Protein AF-A0A9P8LGT1-F1 (afdb_monomer)

Solvent-accessible surface area (backbone atoms only — not comparable to full-atom values): 24702 Å² total; per-residue (Å²): 131,83,48,70,55,60,73,65,44,45,75,78,53,31,42,55,43,92,87,78,64,46,78,75,44,75,46,89,62,85,69,70,44,69,29,65,72,84,70,35,41,92,86,79,57,48,74,50,55,83,44,72,93,45,20,62,62,49,54,48,50,51,46,39,54,46,41,50,54,49,53,52,52,52,39,48,51,49,39,51,48,50,53,52,48,44,51,47,47,55,50,50,62,61,54,49,55,64,61,74,75,46,71,66,92,42,74,71,56,46,55,52,51,50,53,59,69,44,43,64,58,52,52,49,54,50,51,46,52,53,49,35,57,60,42,29,67,60,63,34,56,68,29,42,51,49,53,54,48,55,56,51,42,77,73,36,94,85,54,64,87,76,79,66,81,76,70,67,66,74,55,69,59,66,56,34,54,48,38,50,50,53,50,51,53,54,47,50,51,50,48,54,47,50,49,53,51,47,68,36,85,68,50,53,69,67,62,29,52,54,48,34,53,51,43,31,55,52,26,53,58,49,33,54,50,20,56,52,43,30,55,52,18,58,75,68,53,24,63,65,52,25,40,53,23,48,42,50,28,40,46,28,51,46,52,25,49,55,34,47,52,74,71,51,84,81,53,81,87,56,49,66,67,50,48,55,53,47,52,52,49,38,50,52,38,49,57,51,49,51,53,37,49,56,50,30,66,79,34,48,89,78,35,45,81,48,50,63,57,47,52,52,36,50,42,43,57,72,68,48,91,75,90,75,86,77,74,52,62,65,62,45,48,52,35,46,49,56,41,45,51,76,56,75,54,42,50,33,28,27,28,65,76,62,48,83,43,46,52,78,64,92,69,77,77,93,81,70,90,82,71,84,89,68,90,84,80,88,88,85,83,91,79,91,77,90,76,86,72,86,75,81,84,47,29,66,51,69,48,61,36,87,72,55,63,42,56,24,44,7,50,90,53,42,56,30,87,63,31,45,75,18,52,25,55,26,74,75,42,41,72,128

Foldseek 3Di:
DQDVCNLLVLVLFFDADPVPRHGPGGDPDLQQFPDDPQRADPPPRHHPLVPPSNVVVNVSNVLSVQLLVLLLVLLVVLLVLLVLLLVLLVLLQVLLVVLQPDLPPDPVVVVVSVCVSCVSLVVSLVSLVVSLVCLPQCNRSLNVVVVVVVVVCVVDVPDDPPPDDRDSLQRPCLSNLSSLLSNLSSVLSVLVSLLVSLPRPSDDPVVSLVSLVVLLVVLVVLLVSLVVSLVVCVVLLFLQSNLSSLLSNLSSLLSNLVSVVVVPVPDDVVPPVSVVVLVVSLVVSVVSLVVSVVVCVVPVPQSVLCPVSSVQSNCSSVPNPDGDDDNSVVVSVLSVVVSCQSADAAWWKAFLSGDIGTDPDDDDDPPPPPPPPDDDDDDDDDDDDDDDDDDPNAFCDWDADSRNGGIAGDHPRDTDPSMDTSNSVNVVRNDD

Mean predicted aligned error: 13.08 Å

pLDDT: mean 73.48, std 19.88, range [19.38, 98.31]

Sequence (432 aa):
MSSLDGVMELSEHYITDSKTGEILRPKKTSRILSGNALKGCPYCRMPVGEIERYNRIIKRALLDEATRRFVMHANAQCAELVVEIGKGETELERGTSVFTSHEPDEVRDFDTALKTYQLEVHKLLKRIRKFTKFVEKTEQPFGKVNQLFVSAVAKRQDIATDAFELDESVIQTGFQLRAQSFRLRVNWALLWNLDTIACTRSIGSCIRGELRTKISKSARGLMDDCASLITASQTAKLPQHEVEARIYHAQFSMLSLSNTRELGNSTEQHEEVNTAAEIELRKRENESLETCEVLCENYPGSLGYLRNDIEKAKKLVNGGTTYTFVTTDEKREVYRAMASQFSGTGHWYYCRNGHPVRKPPHRYPITLWRSTLNSASANDVVKSTQFTVGECGMPMQEARCPQCEAPVGGLDHDPAPGVHRAEGWDAQFGRD

Structure (mmCIF, N/CA/C/O backbone):
data_AF-A0A9P8LGT1-F1
#
_entry.id   AF-A0A9P8LGT1-F1
#
loop_
_atom_site.group_PDB
_atom_site.id
_atom_site.type_symbol
_atom_site.label_atom_id
_atom_site.label_alt_id
_atom_site.label_comp_id
_atom_site.label_asym_id
_atom_site.label_entity_id
_atom_site.label_seq_id
_atom_site.pdbx_PDB_ins_code
_atom_site.Cartn_x
_atom_site.Cartn_y
_atom_site.Cartn_z
_atom_site.occupancy
_atom_site.B_iso_or_equiv
_atom_site.auth_seq_id
_atom_site.auth_comp_id
_atom_site.auth_asym_id
_atom_site.auth_atom_id
_atom_site.pdbx_PDB_model_num
ATOM 1 N N . MET A 1 1 ? -36.503 -9.369 39.220 1.00 44.19 1 MET A N 1
ATOM 2 C CA . MET A 1 1 ? -36.673 -8.643 37.941 1.00 44.19 1 MET A CA 1
ATOM 3 C C . MET A 1 1 ? -35.364 -7.939 37.635 1.00 44.19 1 MET A C 1
ATOM 5 O O . MET A 1 1 ? -34.926 -7.163 38.473 1.00 44.19 1 MET A O 1
ATOM 9 N N . SER A 1 2 ? -34.695 -8.242 36.518 1.00 59.84 2 SER A N 1
ATOM 10 C CA . SER A 1 2 ? -33.486 -7.504 36.128 1.00 59.84 2 SER A CA 1
ATOM 11 C C . SER A 1 2 ? -33.882 -6.077 35.745 1.00 59.84 2 SER A C 1
ATOM 13 O O . SER A 1 2 ? -34.737 -5.895 34.878 1.00 59.84 2 SER A O 1
ATOM 15 N N . SER A 1 3 ? -33.304 -5.070 36.401 1.00 82.75 3 SER A N 1
ATOM 16 C CA . SER A 1 3 ? -33.518 -3.665 36.041 1.00 82.75 3 SER A CA 1
ATOM 17 C C . SER A 1 3 ? -33.037 -3.392 34.611 1.00 82.75 3 SER A C 1
ATOM 19 O O . SER A 1 3 ? -32.205 -4.130 34.078 1.00 82.75 3 SER A O 1
ATOM 21 N N . LEU A 1 4 ? -33.531 -2.318 33.986 1.00 80.12 4 LEU A N 1
ATOM 22 C CA . LEU A 1 4 ? -33.045 -1.897 32.667 1.00 80.12 4 LEU A CA 1
ATOM 23 C C . LEU A 1 4 ? -31.534 -1.607 32.695 1.00 80.12 4 LEU A C 1
ATOM 25 O O . LEU A 1 4 ? -30.850 -1.925 31.735 1.00 80.12 4 LEU A O 1
ATOM 29 N N . ASP A 1 5 ? -31.002 -1.120 33.819 1.00 82.94 5 ASP A N 1
ATOM 30 C CA . ASP A 1 5 ? -29.557 -0.973 34.038 1.00 82.94 5 ASP A CA 1
ATOM 31 C C . ASP A 1 5 ? -28.802 -2.303 33.948 1.00 82.94 5 ASP A C 1
ATOM 33 O O . ASP A 1 5 ? -27.734 -2.367 33.341 1.00 82.94 5 ASP A O 1
ATOM 37 N N . GLY A 1 6 ? -29.364 -3.367 34.531 1.00 79.00 6 GLY A N 1
ATOM 38 C CA . GLY A 1 6 ? -28.806 -4.714 34.443 1.00 79.00 6 GLY A CA 1
ATOM 39 C C . GLY A 1 6 ? -28.890 -5.268 33.024 1.00 79.00 6 GLY A C 1
ATOM 40 O O . GLY A 1 6 ? -27.912 -5.808 32.519 1.00 79.00 6 GLY A O 1
ATOM 41 N N . VAL A 1 7 ? -30.023 -5.060 32.342 1.00 78.75 7 VAL A N 1
ATOM 42 C CA . VAL A 1 7 ? -30.179 -5.434 30.927 1.00 78.75 7 VAL A CA 1
ATOM 43 C C . VAL A 1 7 ? -29.147 -4.703 30.079 1.00 78.75 7 VAL A C 1
ATOM 45 O O . VAL A 1 7 ? -28.480 -5.345 29.282 1.00 78.75 7 VAL A O 1
ATOM 48 N N . MET A 1 8 ? -28.950 -3.401 30.283 1.00 79.19 8 MET A N 1
ATOM 49 C CA . MET A 1 8 ? -27.989 -2.577 29.546 1.00 79.19 8 MET A CA 1
ATOM 50 C C . MET A 1 8 ? -26.533 -2.740 30.014 1.00 79.19 8 MET A C 1
ATOM 52 O O . MET A 1 8 ? -25.669 -2.066 29.460 1.00 79.19 8 MET A O 1
ATOM 56 N N . GLU A 1 9 ? -26.250 -3.622 30.984 1.00 80.31 9 GLU A N 1
ATOM 57 C CA . GLU A 1 9 ? -24.908 -3.848 31.557 1.00 80.31 9 GLU A CA 1
ATOM 58 C C . GLU A 1 9 ? -24.202 -2.536 31.940 1.00 80.31 9 GLU A C 1
ATOM 60 O O . GLU A 1 9 ? -23.025 -2.321 31.652 1.00 80.31 9 GLU A O 1
ATOM 65 N N . LEU A 1 10 ? -24.925 -1.616 32.587 1.00 81.31 10 LEU A N 1
ATOM 66 C CA . LEU A 1 10 ? -24.436 -0.257 32.849 1.00 81.31 10 LEU A CA 1
ATOM 67 C C . LEU A 1 10 ? -23.072 -0.240 33.568 1.00 81.31 10 LEU A C 1
ATOM 69 O O . LEU A 1 10 ? -22.212 0.589 33.256 1.00 81.31 10 LEU A O 1
ATOM 73 N N . SER A 1 11 ? -22.853 -1.192 34.479 1.00 78.12 11 SER A N 1
ATOM 74 C CA . SER A 1 11 ? -21.606 -1.374 35.228 1.00 78.12 11 SER A CA 1
ATOM 75 C C . SER A 1 11 ? -20.397 -1.706 34.351 1.00 78.12 11 SER A C 1
ATOM 77 O O . SER A 1 11 ? -19.272 -1.435 34.761 1.00 78.12 11 SER A O 1
ATOM 79 N N . GLU A 1 12 ? -20.576 -2.255 33.148 1.00 75.62 12 GLU A N 1
ATOM 80 C CA . GLU A 1 12 ? -19.482 -2.527 32.202 1.00 75.62 12 GLU A CA 1
ATOM 81 C C . GLU A 1 12 ? -19.035 -1.260 31.456 1.00 75.62 12 GLU A C 1
ATOM 83 O O . GLU A 1 12 ? -17.876 -1.135 31.055 1.00 75.62 12 GLU A O 1
ATOM 88 N N . HIS A 1 13 ? -19.930 -0.280 31.307 1.00 76.44 13 HIS A N 1
ATOM 89 C CA . HIS A 1 13 ? -19.699 0.925 30.503 1.00 76.44 13 HIS A CA 1
ATOM 90 C C . HIS A 1 13 ? -19.344 2.167 31.330 1.00 76.44 13 HIS A C 1
ATOM 92 O O . HIS A 1 13 ? -18.696 3.095 30.823 1.00 76.44 13 HIS A O 1
ATOM 98 N N . TYR A 1 14 ? -19.744 2.187 32.600 1.00 83.56 14 TYR A N 1
ATOM 99 C CA . TYR A 1 14 ? -19.588 3.324 33.498 1.00 83.56 14 TYR A CA 1
ATOM 100 C C . TYR A 1 14 ? -18.960 2.918 34.826 1.00 83.56 14 TYR A C 1
ATOM 102 O O . TYR A 1 14 ? -19.094 1.788 35.292 1.00 83.56 14 TYR A O 1
ATOM 110 N N . ILE A 1 15 ? -18.245 3.861 35.432 1.00 84.06 15 ILE A N 1
ATOM 111 C CA . ILE A 1 15 ? -17.857 3.785 36.837 1.00 84.06 15 ILE A CA 1
ATOM 112 C C . ILE A 1 15 ? -18.996 4.422 37.623 1.00 84.06 15 ILE A C 1
ATOM 114 O O . ILE A 1 15 ? -19.292 5.603 37.428 1.00 84.06 15 ILE A O 1
ATOM 118 N N . THR A 1 16 ? -19.635 3.630 38.476 1.00 83.00 16 THR A N 1
ATOM 119 C CA . THR A 1 16 ? -20.731 4.064 39.343 1.00 83.00 16 THR A CA 1
ATOM 120 C C . THR A 1 16 ? -20.258 4.168 40.788 1.00 83.00 16 THR A C 1
ATOM 122 O O . THR A 1 16 ? -19.430 3.366 41.225 1.00 83.00 16 THR A O 1
ATOM 125 N N . ASP A 1 17 ? -20.788 5.131 41.533 1.00 82.06 17 ASP A N 1
ATOM 126 C CA . ASP A 1 17 ? -20.603 5.219 42.981 1.00 82.06 17 ASP A CA 1
ATOM 127 C C . ASP A 1 17 ? -21.266 4.009 43.666 1.00 82.06 17 ASP A C 1
ATOM 129 O O . ASP A 1 17 ? -22.407 3.653 43.365 1.00 82.06 17 ASP A O 1
ATOM 133 N N . SER A 1 18 ? -20.546 3.346 44.572 1.00 76.31 18 SER A N 1
ATOM 134 C CA . SER A 1 18 ? -21.007 2.118 45.230 1.00 76.31 18 SER A CA 1
ATOM 135 C C . SER A 1 18 ? -22.093 2.340 46.288 1.00 76.31 18 SER A C 1
ATOM 137 O O . SER A 1 18 ? -22.765 1.382 46.666 1.00 76.31 18 SER A O 1
ATOM 139 N N . LYS A 1 19 ? -22.269 3.574 46.769 1.00 75.12 19 LYS A N 1
ATOM 140 C CA . LYS A 1 19 ? -23.250 3.958 47.791 1.00 75.12 19 LYS A CA 1
ATOM 141 C C . LYS A 1 19 ? -24.471 4.650 47.193 1.00 75.12 19 LYS A C 1
ATOM 143 O O . LYS A 1 19 ? -25.576 4.404 47.668 1.00 75.12 19 LYS A O 1
ATOM 148 N N . THR A 1 20 ? -24.290 5.501 46.181 1.00 78.25 20 THR A N 1
ATOM 149 C CA . THR A 1 20 ? -25.395 6.268 45.567 1.00 78.25 20 THR A CA 1
ATOM 150 C C . THR A 1 20 ? -25.898 5.665 44.256 1.00 78.25 20 THR A C 1
ATOM 152 O O . THR A 1 20 ? -27.025 5.940 43.850 1.00 78.25 20 THR A O 1
ATOM 155 N N . GLY A 1 21 ? -25.094 4.829 43.589 1.00 72.25 21 GLY A N 1
ATOM 156 C CA . GLY A 1 21 ? -25.413 4.290 42.264 1.00 72.25 21 GLY A CA 1
ATOM 157 C C . GLY A 1 21 ? -25.315 5.321 41.134 1.00 72.25 21 GLY A C 1
ATOM 158 O O . GLY A 1 21 ? -25.687 5.014 39.999 1.00 72.25 21 GLY A O 1
ATOM 159 N N . GLU A 1 22 ? -24.824 6.532 41.415 1.00 81.38 22 GLU A N 1
ATOM 160 C CA . GLU A 1 22 ? -24.656 7.582 40.411 1.00 81.38 22 GLU A CA 1
ATOM 161 C C . GLU A 1 22 ? -23.491 7.288 39.464 1.00 81.38 22 GLU A C 1
ATOM 163 O O . GLU A 1 22 ? -22.467 6.717 39.844 1.00 81.38 22 GLU A O 1
ATOM 168 N N . ILE A 1 23 ? -23.643 7.698 38.204 1.00 82.44 23 ILE A N 1
ATOM 169 C CA . ILE A 1 23 ? -22.601 7.570 37.187 1.00 82.44 23 ILE A CA 1
ATOM 170 C C . ILE A 1 23 ? -21.563 8.669 37.419 1.00 82.44 23 ILE A C 1
ATOM 172 O O . ILE A 1 23 ? -21.838 9.841 37.184 1.00 82.44 23 ILE A O 1
ATOM 176 N N . LEU A 1 24 ? -20.351 8.281 37.818 1.00 82.75 24 LEU A N 1
ATOM 177 C CA . LEU A 1 24 ? -19.246 9.217 38.035 1.00 82.75 24 LEU A CA 1
ATOM 178 C C . LEU A 1 24 ? -18.583 9.597 36.713 1.00 82.75 24 LEU A C 1
ATOM 180 O O . LEU A 1 24 ? -18.348 10.765 36.422 1.00 82.75 24 LEU A O 1
ATOM 184 N N . ARG A 1 25 ? -18.249 8.587 35.904 1.00 79.56 25 ARG A N 1
ATOM 185 C CA . ARG A 1 25 ? -17.628 8.786 34.593 1.00 79.56 25 ARG A CA 1
ATOM 186 C C . ARG A 1 25 ? -17.740 7.550 33.706 1.00 79.56 25 ARG A C 1
ATOM 188 O O . ARG A 1 25 ? -17.836 6.426 34.207 1.00 79.56 25 ARG A O 1
ATOM 195 N N . PRO A 1 26 ? -17.653 7.729 32.381 1.00 77.06 26 PRO A N 1
ATOM 196 C CA . PRO A 1 26 ? -17.306 6.661 31.458 1.00 77.06 26 PRO A CA 1
ATOM 197 C C . PRO A 1 26 ? -16.118 5.812 31.920 1.00 77.06 26 PRO A C 1
ATOM 199 O O . PRO A 1 26 ? -15.080 6.353 32.307 1.00 77.06 26 PRO A O 1
ATOM 202 N N . LYS A 1 27 ? -16.213 4.485 31.790 1.00 75.38 27 LYS A N 1
ATOM 203 C CA . LYS A 1 27 ? -15.003 3.654 31.779 1.00 75.38 27 LYS A CA 1
ATOM 204 C C . LYS A 1 27 ? -14.203 3.970 30.507 1.00 75.38 27 LYS A C 1
ATOM 206 O O . LYS A 1 27 ? -14.784 4.128 29.428 1.00 75.38 27 LYS A O 1
ATOM 211 N N . LYS A 1 28 ? -12.871 4.056 30.631 1.00 62.75 28 LYS A N 1
ATOM 212 C CA . LYS A 1 28 ? -11.946 3.959 29.488 1.00 62.75 28 LYS A CA 1
ATOM 213 C C . LYS A 1 28 ? -11.942 2.496 29.058 1.00 62.75 28 LYS A C 1
ATOM 215 O O . LYS A 1 28 ? -11.104 1.713 29.490 1.00 62.75 28 LYS A O 1
ATOM 220 N N . THR A 1 29 ? -12.977 2.081 28.342 1.00 53.06 29 THR A N 1
ATOM 221 C CA . THR A 1 29 ? -13.114 0.684 27.951 1.00 53.06 29 THR A CA 1
ATOM 222 C C . THR A 1 29 ? -12.157 0.406 26.795 1.00 53.06 29 THR A C 1
ATOM 224 O O . THR A 1 29 ? -12.331 0.954 25.712 1.00 53.06 29 THR A O 1
ATOM 227 N N . SER A 1 30 ? -11.173 -0.473 27.012 1.00 45.22 30 SER A N 1
ATOM 228 C CA . SER A 1 30 ? -10.390 -1.103 25.934 1.00 45.22 30 SER A CA 1
ATOM 229 C C . SER A 1 30 ? -11.236 -2.070 25.094 1.00 45.22 30 SER A C 1
ATOM 231 O O . SER A 1 30 ? -10.820 -2.485 24.015 1.00 45.22 30 SER A O 1
ATOM 233 N N . ARG A 1 31 ? -12.448 -2.414 25.561 1.00 47.31 31 ARG A N 1
ATOM 234 C CA . ARG A 1 31 ? -13.464 -3.119 24.773 1.00 47.31 31 ARG A CA 1
ATOM 235 C C . ARG A 1 31 ? -14.106 -2.151 23.788 1.00 47.31 31 ARG A C 1
ATOM 237 O O . ARG A 1 31 ? -15.148 -1.545 24.033 1.00 47.31 31 ARG A O 1
ATOM 244 N N . ILE A 1 32 ? -13.443 -1.993 22.659 1.00 43.78 32 ILE A N 1
ATOM 245 C CA . ILE A 1 32 ? -14.086 -1.593 21.418 1.00 43.78 32 ILE A CA 1
ATOM 246 C C . ILE A 1 32 ? -14.891 -2.839 20.984 1.00 43.78 32 ILE A C 1
ATOM 248 O O . ILE A 1 32 ? -14.311 -3.915 20.902 1.00 43.78 32 ILE A O 1
ATOM 252 N N . LEU A 1 33 ? -16.207 -2.735 20.763 1.00 47.56 33 LEU A N 1
ATOM 253 C CA . LEU A 1 33 ? -17.057 -3.801 20.191 1.00 47.56 33 LEU A CA 1
ATOM 254 C C . LEU A 1 33 ? -17.503 -4.978 21.105 1.00 47.56 33 LEU A C 1
ATOM 256 O O . LEU A 1 33 ? -17.455 -6.141 20.698 1.00 47.56 33 LEU A O 1
ATOM 260 N N . SER A 1 34 ? -18.061 -4.698 22.292 1.00 42.44 34 SER A N 1
ATOM 261 C CA . SER A 1 34 ? -18.968 -5.647 22.982 1.00 42.44 34 SER A CA 1
ATOM 262 C C . SER A 1 34 ? -20.376 -5.531 22.390 1.00 42.44 34 SER A C 1
ATOM 264 O O . SER A 1 34 ? -21.145 -4.639 22.740 1.00 42.44 34 SER A O 1
ATOM 266 N N . GLY A 1 35 ? -20.712 -6.404 21.447 1.00 46.62 35 GLY A N 1
ATOM 267 C CA . GLY A 1 35 ? -22.034 -6.460 20.825 1.00 46.62 35 GLY A CA 1
ATOM 268 C C . GLY A 1 35 ? -22.894 -7.520 21.479 1.00 46.62 35 GLY A C 1
ATOM 269 O O . GLY A 1 35 ? -23.090 -8.633 21.002 1.00 46.62 35 GLY A O 1
ATOM 270 N N . ASN A 1 36 ? -23.560 -7.076 22.520 1.00 50.19 36 ASN A N 1
ATOM 271 C CA . ASN A 1 36 ? -24.927 -7.513 22.622 1.00 50.19 36 ASN A CA 1
ATOM 272 C C . ASN A 1 36 ? -25.696 -6.929 21.429 1.00 50.19 36 ASN A C 1
ATOM 274 O O . ASN A 1 36 ? -25.496 -5.761 21.080 1.00 50.19 36 ASN A O 1
ATOM 278 N N . ALA A 1 37 ? -26.555 -7.737 20.794 1.00 56.56 37 ALA A N 1
ATOM 279 C CA . ALA A 1 37 ? -27.555 -7.226 19.858 1.00 56.56 37 ALA A CA 1
ATOM 280 C C . ALA A 1 37 ? -28.156 -5.955 20.461 1.00 56.56 37 ALA A C 1
ATOM 282 O O . ALA A 1 37 ? -28.440 -5.975 21.661 1.00 56.56 37 ALA A O 1
ATOM 283 N N . LEU A 1 38 ? -28.264 -4.877 19.666 1.00 66.44 38 LEU A N 1
ATOM 284 C CA . LEU A 1 38 ? -28.693 -3.555 20.136 1.00 66.44 38 LEU A CA 1
ATOM 285 C C . LEU A 1 38 ? -29.776 -3.714 21.194 1.00 66.44 38 LEU A C 1
ATOM 287 O O . LEU A 1 38 ? -30.901 -4.118 20.892 1.00 66.44 38 LEU A O 1
ATOM 291 N N . LYS A 1 39 ? -29.383 -3.492 22.449 1.00 72.44 39 LYS A N 1
ATOM 292 C CA . LYS A 1 39 ? -30.241 -3.840 23.565 1.00 72.44 39 LYS A CA 1
ATOM 293 C C . LYS A 1 39 ? -31.410 -2.871 23.565 1.00 72.44 39 LYS A C 1
ATOM 295 O O . LYS A 1 39 ? -31.234 -1.652 23.598 1.00 72.44 39 LYS A O 1
ATOM 300 N N . GLY A 1 40 ? -32.598 -3.439 23.439 1.00 75.19 40 GLY A N 1
ATOM 301 C CA . GLY A 1 40 ? -33.853 -2.711 23.450 1.00 75.19 40 GLY A CA 1
ATOM 302 C C . GLY A 1 40 ? -34.578 -2.890 24.772 1.00 75.19 40 GLY A C 1
ATOM 303 O O . GLY A 1 40 ? -34.147 -3.619 25.666 1.00 75.19 40 GLY A O 1
ATOM 304 N N . CYS A 1 41 ? -35.731 -2.245 24.875 1.00 78.06 41 CYS A N 1
ATOM 305 C CA . CYS A 1 41 ? -36.649 -2.473 25.976 1.00 78.06 41 CYS A CA 1
ATOM 306 C C . CYS A 1 41 ? -36.982 -3.980 26.100 1.00 78.06 41 CYS A C 1
ATOM 308 O O . CYS A 1 41 ? -37.377 -4.587 25.103 1.00 78.06 41 CYS A O 1
ATOM 310 N N . PRO A 1 42 ? -36.907 -4.589 27.299 1.00 76.88 42 PRO A N 1
ATOM 311 C CA . PRO A 1 42 ? -37.225 -6.008 27.500 1.00 76.88 42 PRO A CA 1
ATOM 312 C C . PRO A 1 42 ? -38.649 -6.399 27.090 1.00 76.88 42 PRO A C 1
ATOM 314 O O . PRO A 1 42 ? -38.905 -7.557 26.773 1.00 76.88 42 PRO A O 1
ATOM 317 N N . TYR A 1 43 ? -39.569 -5.432 27.092 1.00 79.69 43 TYR A N 1
ATOM 318 C CA . TYR A 1 43 ? -40.988 -5.655 26.829 1.00 79.69 43 TYR A CA 1
ATOM 319 C C . TYR A 1 43 ? -41.358 -5.428 25.362 1.00 79.69 43 TYR A C 1
ATOM 321 O O . TYR A 1 43 ? -41.978 -6.289 24.746 1.00 79.69 43 TYR A O 1
ATOM 329 N N . CYS A 1 44 ? -40.968 -4.289 24.781 1.00 83.50 44 CYS A N 1
ATOM 330 C CA . CYS A 1 44 ? -41.358 -3.922 23.413 1.00 83.50 44 CYS A CA 1
ATOM 331 C C . CYS A 1 44 ? -40.225 -4.029 22.385 1.00 83.50 44 CYS A C 1
ATOM 333 O O . CYS A 1 44 ? -40.457 -3.798 21.204 1.00 83.50 44 CYS A O 1
ATOM 335 N N . ARG A 1 45 ? -38.997 -4.354 22.815 1.00 75.81 45 ARG A N 1
ATOM 336 C CA . ARG A 1 45 ? -37.778 -4.442 21.986 1.00 75.81 45 ARG A CA 1
ATOM 337 C C . ARG A 1 45 ? -37.383 -3.151 21.260 1.00 75.81 45 ARG A C 1
ATOM 339 O O . ARG A 1 45 ? -36.401 -3.153 20.524 1.00 75.81 45 ARG A O 1
ATOM 346 N N . MET A 1 46 ? -38.089 -2.045 21.503 1.00 79.44 46 MET A N 1
ATOM 347 C CA . MET A 1 46 ? -37.750 -0.739 20.942 1.00 79.44 46 MET A CA 1
ATOM 348 C C . MET A 1 46 ? -36.374 -0.269 21.438 1.00 79.44 46 MET A C 1
ATOM 350 O O . MET A 1 46 ? -36.042 -0.508 22.607 1.00 79.44 46 MET A O 1
ATOM 354 N N . PRO A 1 47 ? -35.578 0.413 20.593 1.00 75.31 47 PRO A N 1
ATOM 355 C CA . PRO A 1 47 ? -34.295 0.972 21.004 1.00 75.31 47 PRO A CA 1
ATOM 356 C C . PRO A 1 47 ? -34.467 1.976 22.146 1.00 75.31 47 PRO A C 1
ATOM 358 O O . PRO A 1 47 ? -35.290 2.881 22.060 1.00 75.31 47 PRO A O 1
ATOM 361 N N . VAL A 1 48 ? -33.639 1.881 23.188 1.00 81.88 48 VAL A N 1
ATOM 362 C CA . VAL A 1 48 ? -33.630 2.849 24.307 1.00 81.88 48 VAL A CA 1
ATOM 363 C C . VAL A 1 48 ? -32.656 4.013 24.065 1.00 81.88 48 VAL A C 1
ATOM 365 O O . VAL A 1 48 ? -32.114 4.601 24.996 1.00 81.88 48 VAL A O 1
ATOM 368 N N . GLY A 1 49 ? -32.411 4.335 22.789 1.00 73.75 49 GLY A N 1
ATOM 369 C CA . GLY A 1 49 ? -31.373 5.272 22.342 1.00 73.75 49 GLY A CA 1
ATOM 370 C C . GLY A 1 49 ? -31.665 6.741 22.639 1.00 73.75 49 GLY A C 1
ATOM 371 O O . GLY A 1 49 ? -30.752 7.558 22.574 1.00 73.75 49 GLY A O 1
ATOM 372 N N . GLU A 1 50 ? -32.905 7.079 22.983 1.00 79.88 50 GLU A N 1
ATOM 373 C CA . GLU A 1 50 ? -33.314 8.442 23.344 1.00 79.88 50 GLU A CA 1
ATOM 374 C C . GLU A 1 50 ? -33.080 8.754 24.826 1.00 79.88 50 GLU A C 1
ATOM 376 O O . GLU A 1 50 ? -32.998 9.916 25.212 1.00 79.88 50 GLU A O 1
ATOM 381 N N . ILE A 1 51 ? -32.889 7.728 25.659 1.00 83.56 51 ILE A N 1
ATOM 382 C CA . ILE A 1 51 ? -32.601 7.900 27.081 1.00 83.56 51 ILE A CA 1
ATOM 383 C C . ILE A 1 51 ? -31.113 8.211 27.238 1.00 83.56 51 ILE A C 1
ATOM 385 O O . ILE A 1 51 ? -30.272 7.348 26.982 1.00 83.56 51 ILE A O 1
ATOM 389 N N . GLU A 1 52 ? -30.777 9.420 27.699 1.00 81.44 52 GLU A N 1
ATOM 390 C CA . GLU A 1 52 ? -29.392 9.910 27.829 1.00 81.44 52 GLU A CA 1
ATOM 391 C C . GLU A 1 52 ? -28.460 8.911 28.528 1.00 81.44 52 GLU A C 1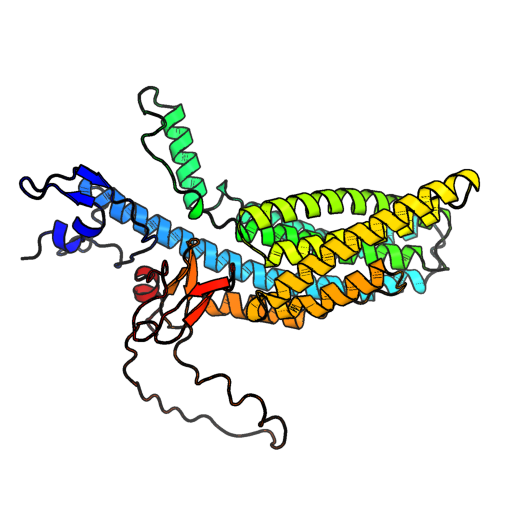
ATOM 393 O O . GLU A 1 52 ? -27.361 8.637 28.042 1.00 81.44 52 GLU A O 1
ATOM 398 N N . ARG A 1 53 ? -28.954 8.282 29.603 1.00 83.62 53 ARG A N 1
ATOM 399 C CA . ARG A 1 53 ? -28.248 7.266 30.399 1.00 83.62 53 ARG A CA 1
ATOM 400 C C . ARG A 1 53 ? -27.721 6.086 29.572 1.00 83.62 53 ARG A C 1
ATOM 402 O O . ARG A 1 53 ? -26.639 5.583 29.858 1.00 83.62 53 ARG A O 1
ATOM 409 N N . TYR A 1 54 ? -28.458 5.651 28.549 1.00 82.75 54 TYR A N 1
ATOM 410 C CA . TYR A 1 54 ? -28.109 4.491 27.714 1.00 82.75 54 TYR A CA 1
ATOM 411 C C . TYR A 1 54 ? -27.675 4.872 26.294 1.00 82.75 54 TYR A C 1
ATOM 413 O O . TYR A 1 54 ? -27.106 4.052 25.571 1.00 82.75 54 TYR A O 1
ATOM 421 N N . ASN A 1 55 ? -27.913 6.123 25.894 1.00 82.94 55 ASN A N 1
ATOM 422 C CA . ASN A 1 55 ? -27.665 6.643 24.554 1.00 82.94 55 ASN A CA 1
ATOM 423 C C . ASN A 1 55 ? -26.220 6.384 24.097 1.00 82.94 55 ASN A C 1
ATOM 425 O O . ASN A 1 55 ? -25.990 5.891 22.993 1.00 82.94 55 ASN A O 1
ATOM 429 N N . ARG A 1 56 ? -25.237 6.623 24.977 1.00 80.44 56 ARG A N 1
ATOM 430 C CA . ARG A 1 56 ? -23.816 6.372 24.685 1.00 80.44 56 ARG A CA 1
ATOM 431 C C . ARG A 1 56 ? -23.529 4.904 24.371 1.00 80.44 56 ARG A C 1
ATOM 433 O O . ARG A 1 56 ? -22.757 4.641 23.455 1.00 80.44 56 ARG A O 1
ATOM 440 N N . ILE A 1 57 ? -24.141 3.969 25.102 1.00 79.12 57 ILE A N 1
ATOM 441 C CA . ILE A 1 57 ? -23.958 2.522 24.904 1.00 79.12 57 ILE A CA 1
ATOM 442 C C . ILE A 1 57 ? -24.467 2.134 23.512 1.00 79.12 57 ILE A C 1
ATOM 444 O O . ILE A 1 57 ? -23.749 1.503 22.739 1.00 79.12 57 ILE A O 1
ATOM 448 N N . ILE A 1 58 ? -25.668 2.596 23.153 1.00 79.75 58 ILE A N 1
ATOM 449 C CA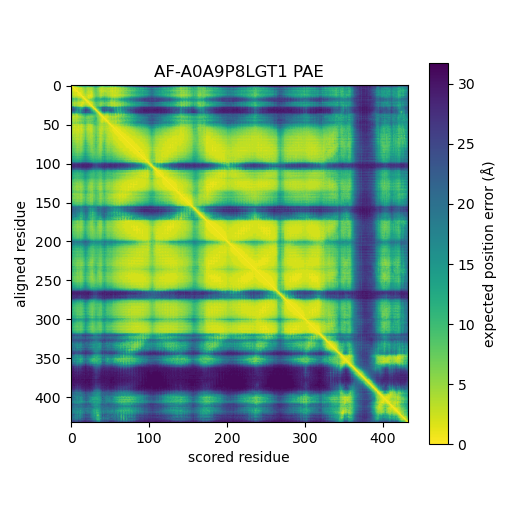 . ILE A 1 58 ? -26.284 2.305 21.852 1.00 79.75 58 ILE A CA 1
ATOM 450 C C . ILE A 1 58 ? -25.518 2.969 20.701 1.00 79.75 58 ILE A C 1
ATOM 452 O O . ILE A 1 58 ? -25.190 2.302 19.721 1.00 79.75 58 ILE A O 1
ATOM 456 N N . LYS A 1 59 ? -25.174 4.259 20.812 1.00 80.69 59 LYS A N 1
ATOM 457 C CA . LYS A 1 59 ? -24.390 4.960 19.781 1.00 80.69 59 LYS A CA 1
ATOM 458 C C . LYS A 1 59 ? -23.009 4.344 19.592 1.00 80.69 59 LYS A C 1
ATOM 460 O O . LYS A 1 59 ? -22.554 4.239 18.457 1.00 80.69 59 LYS A O 1
ATOM 465 N N . ARG A 1 60 ? -22.358 3.902 20.673 1.00 77.94 60 ARG A N 1
ATOM 466 C CA . ARG A 1 60 ? -21.089 3.177 20.580 1.00 77.94 60 ARG A CA 1
ATOM 467 C C . ARG A 1 60 ? -21.264 1.869 19.812 1.00 77.94 60 ARG A C 1
ATOM 469 O O . ARG A 1 60 ? -20.534 1.666 18.852 1.00 77.94 60 ARG A O 1
ATOM 476 N N . ALA A 1 61 ? -22.268 1.060 20.151 1.00 74.56 61 ALA A N 1
ATOM 477 C CA . ALA A 1 61 ? -22.561 -0.186 19.439 1.00 74.56 61 ALA A CA 1
ATOM 478 C C . ALA A 1 61 ? -22.844 0.031 17.935 1.00 74.56 61 ALA A C 1
ATOM 480 O O . ALA A 1 61 ? -22.412 -0.758 17.098 1.00 74.56 61 ALA A O 1
ATOM 481 N N . LEU A 1 62 ? -23.520 1.126 17.566 1.00 78.62 62 LEU A N 1
ATOM 482 C CA . LEU A 1 62 ? -23.752 1.490 16.162 1.00 78.62 62 LEU A CA 1
ATOM 483 C C . LEU A 1 62 ? -22.462 1.880 15.420 1.00 78.62 62 LEU A C 1
ATOM 485 O O . LEU A 1 62 ? -22.283 1.493 14.266 1.00 78.62 62 LEU A O 1
ATOM 489 N N . LEU A 1 63 ? -21.566 2.640 16.057 1.00 77.69 63 LEU A N 1
ATOM 490 C CA . LEU A 1 63 ? -20.267 3.011 15.472 1.00 77.69 63 LEU A CA 1
ATOM 491 C C . LEU A 1 63 ? -19.352 1.810 15.294 1.00 77.69 63 LEU A C 1
ATOM 493 O O . LEU A 1 63 ? -18.636 1.694 14.298 1.00 77.69 63 LEU A O 1
ATOM 497 N N . ASP A 1 64 ? -19.421 0.914 16.259 1.00 72.19 64 ASP A N 1
ATOM 498 C CA . ASP A 1 64 ? -18.737 -0.355 16.272 1.00 72.19 64 ASP A CA 1
ATOM 499 C C . ASP A 1 64 ? -19.206 -1.207 15.060 1.00 72.19 64 ASP A C 1
ATOM 501 O O . ASP A 1 64 ? -18.398 -1.584 14.205 1.00 72.19 64 ASP A O 1
ATOM 505 N N . GLU A 1 65 ? -20.518 -1.370 14.859 1.00 73.75 65 GLU A N 1
ATOM 506 C CA . GLU A 1 65 ? -21.088 -2.045 13.677 1.00 73.75 65 GLU A CA 1
ATOM 507 C C . GLU A 1 65 ? -20.751 -1.344 12.344 1.00 73.75 65 GLU A C 1
ATOM 509 O O . GLU A 1 65 ? -20.491 -1.993 11.326 1.00 73.75 65 GLU A O 1
ATOM 514 N N . ALA A 1 66 ? -20.722 -0.010 12.314 1.00 80.50 66 ALA A N 1
ATOM 515 C CA . ALA A 1 66 ? -20.318 0.732 11.122 1.00 80.50 66 ALA A CA 1
ATOM 516 C C . ALA A 1 66 ? -18.841 0.480 10.775 1.00 80.50 66 ALA A C 1
ATOM 518 O O . ALA A 1 66 ? -18.502 0.265 9.608 1.00 80.50 66 ALA A O 1
ATOM 519 N N . THR A 1 67 ? -17.970 0.455 11.787 1.00 76.56 67 THR A N 1
ATOM 520 C CA . THR A 1 67 ? -16.535 0.158 11.642 1.00 76.56 67 THR A CA 1
ATOM 521 C C . THR A 1 67 ? -16.330 -1.255 11.124 1.00 76.56 67 THR A C 1
ATOM 523 O O . THR A 1 67 ? -15.547 -1.467 10.201 1.00 76.56 67 THR A O 1
ATOM 526 N N . ARG A 1 68 ? -17.116 -2.207 11.628 1.00 73.50 68 ARG A N 1
ATOM 527 C CA . ARG A 1 68 ? -17.157 -3.587 11.148 1.00 73.50 68 ARG A CA 1
ATOM 528 C C . ARG A 1 68 ? -17.404 -3.678 9.643 1.00 73.50 68 ARG A C 1
ATOM 530 O O . ARG A 1 68 ? -16.609 -4.257 8.900 1.00 73.50 68 ARG A O 1
ATOM 537 N N . ARG A 1 69 ? -18.504 -3.073 9.185 1.00 77.75 69 ARG A N 1
ATOM 538 C CA . ARG A 1 69 ? -18.903 -3.063 7.769 1.00 77.75 69 ARG A CA 1
ATOM 539 C C . ARG A 1 69 ? -17.860 -2.377 6.899 1.00 77.75 69 ARG A C 1
ATOM 541 O O . ARG A 1 69 ? -17.555 -2.871 5.817 1.00 77.75 69 ARG A O 1
ATOM 548 N N . PHE A 1 70 ? -17.300 -1.273 7.389 1.00 83.62 70 PHE A N 1
ATOM 549 C CA . PHE A 1 70 ? -16.217 -0.568 6.718 1.00 83.62 70 PHE A CA 1
ATOM 550 C C . PHE A 1 70 ? -14.995 -1.474 6.520 1.00 83.62 70 PHE A C 1
ATOM 552 O O . PHE A 1 70 ? -14.542 -1.621 5.389 1.00 83.62 70 PHE A O 1
ATOM 559 N N . VAL A 1 71 ? -14.506 -2.132 7.577 1.00 75.69 71 VAL A N 1
ATOM 560 C CA . VAL A 1 71 ? -13.337 -3.029 7.524 1.00 75.69 71 VAL A CA 1
ATOM 561 C C . VAL A 1 71 ? -13.565 -4.181 6.547 1.00 75.69 71 VAL A C 1
ATOM 563 O O . VAL A 1 71 ? -12.700 -4.465 5.718 1.00 75.69 71 VAL A O 1
ATOM 566 N N . MET A 1 72 ? -14.735 -4.825 6.598 1.00 74.81 72 MET A N 1
ATOM 567 C CA . MET A 1 72 ? -15.080 -5.897 5.659 1.00 74.81 72 MET A CA 1
ATOM 568 C C . MET A 1 72 ? -15.070 -5.410 4.212 1.00 74.81 72 MET A C 1
ATOM 570 O O . MET A 1 72 ? -14.470 -6.044 3.345 1.00 74.81 72 MET A O 1
ATOM 574 N N . HIS A 1 73 ? -15.705 -4.267 3.952 1.00 83.56 73 HIS A N 1
ATOM 575 C CA . HIS A 1 73 ? -15.777 -3.712 2.609 1.00 83.56 73 HIS A CA 1
ATOM 576 C C . HIS A 1 73 ? -14.400 -3.266 2.097 1.00 83.56 73 HIS A C 1
ATOM 578 O O . HIS A 1 73 ? -14.050 -3.531 0.948 1.00 83.56 73 HIS A O 1
ATOM 584 N N . ALA A 1 74 ? -13.587 -2.648 2.955 1.00 84.31 74 ALA A N 1
ATOM 585 C CA . ALA A 1 74 ? -12.232 -2.231 2.623 1.00 84.31 74 ALA A CA 1
ATOM 586 C C . ALA A 1 74 ? -11.329 -3.433 2.296 1.00 84.31 74 ALA A C 1
ATOM 588 O O . ALA A 1 74 ? -10.611 -3.398 1.298 1.00 84.31 74 ALA A O 1
ATOM 589 N N . ASN A 1 75 ? -11.404 -4.518 3.076 1.00 79.75 75 ASN A N 1
ATOM 590 C CA . ASN A 1 75 ? -10.649 -5.744 2.800 1.00 79.75 75 ASN A CA 1
ATOM 591 C C . ASN A 1 75 ? -11.088 -6.429 1.500 1.00 79.75 75 ASN A C 1
ATOM 593 O O . ASN A 1 75 ? -10.226 -6.855 0.731 1.00 79.75 75 ASN A O 1
ATOM 597 N N . ALA A 1 76 ? -12.394 -6.492 1.222 1.00 81.25 76 ALA A N 1
ATOM 598 C CA . ALA A 1 76 ? -12.899 -7.019 -0.046 1.00 81.25 76 ALA A CA 1
ATOM 599 C C . ALA A 1 76 ? -12.347 -6.220 -1.240 1.00 81.25 76 ALA A C 1
ATOM 601 O O . ALA A 1 76 ? -11.777 -6.803 -2.161 1.00 81.25 76 ALA A O 1
ATOM 602 N N . GLN A 1 77 ? -12.393 -4.883 -1.169 1.00 89.38 77 GLN A N 1
ATOM 603 C CA . GLN A 1 77 ? -11.809 -4.027 -2.204 1.00 89.38 77 GLN A CA 1
ATOM 604 C C . GLN A 1 77 ? -10.285 -4.186 -2.327 1.00 89.38 77 GLN A C 1
ATOM 606 O O . GLN A 1 77 ? -9.759 -4.115 -3.433 1.00 89.38 77 GLN A O 1
ATOM 611 N N . CYS A 1 78 ? -9.551 -4.417 -1.230 1.00 85.62 78 CYS A N 1
ATOM 612 C CA . CYS A 1 78 ? -8.120 -4.733 -1.310 1.00 85.62 78 CYS A CA 1
ATOM 613 C C . CYS A 1 78 ? -7.862 -6.035 -2.076 1.00 85.62 78 CYS A C 1
ATOM 615 O O . CYS A 1 78 ? -6.959 -6.075 -2.908 1.00 85.62 78 CYS A O 1
ATOM 617 N N . ALA A 1 79 ? -8.642 -7.086 -1.808 1.00 81.38 79 ALA A N 1
ATOM 618 C CA . ALA A 1 79 ? -8.497 -8.365 -2.497 1.00 81.38 79 ALA A CA 1
ATOM 619 C C . ALA A 1 79 ? -8.794 -8.239 -4.002 1.00 81.38 79 ALA A C 1
ATOM 621 O O . ALA A 1 79 ? -8.052 -8.787 -4.817 1.00 81.38 79 ALA A O 1
ATOM 622 N N . GLU A 1 80 ? -9.825 -7.474 -4.373 1.00 88.00 80 GLU A N 1
ATOM 623 C CA . GLU A 1 80 ? -10.133 -7.137 -5.770 1.00 88.00 80 GLU A CA 1
ATOM 624 C C . GLU A 1 80 ? -8.983 -6.371 -6.434 1.00 88.00 80 GLU A C 1
ATOM 626 O O . GLU A 1 80 ? -8.481 -6.789 -7.478 1.00 88.00 80 GLU A O 1
ATOM 631 N N . LEU A 1 81 ? -8.506 -5.297 -5.793 1.00 91.31 81 LEU A N 1
ATOM 632 C CA . LEU A 1 81 ? -7.415 -4.466 -6.305 1.00 91.31 81 LEU A CA 1
ATOM 633 C C . LEU A 1 81 ? -6.140 -5.268 -6.552 1.00 91.31 81 LEU A C 1
ATOM 635 O O . LEU A 1 81 ? -5.478 -5.048 -7.554 1.00 91.31 81 LEU A O 1
ATOM 639 N N . VAL A 1 82 ? -5.788 -6.214 -5.683 1.00 86.75 82 VAL A N 1
ATOM 640 C CA . VAL A 1 82 ? -4.587 -7.045 -5.872 1.00 86.75 82 VAL A CA 1
ATOM 641 C C . VAL A 1 82 ? -4.695 -7.899 -7.132 1.00 86.75 82 VAL A C 1
ATOM 643 O O . VAL A 1 82 ? -3.712 -8.054 -7.855 1.00 86.75 82 VAL A O 1
ATOM 646 N N . VAL A 1 83 ? -5.887 -8.430 -7.419 1.00 85.62 83 VAL A N 1
ATOM 647 C CA . VAL A 1 83 ? -6.141 -9.186 -8.651 1.00 85.62 83 VAL A CA 1
ATOM 648 C C . VAL A 1 83 ? -6.081 -8.268 -9.872 1.00 85.62 83 VAL A C 1
ATOM 650 O O . VAL A 1 83 ? -5.467 -8.640 -10.869 1.00 85.62 83 VAL A O 1
ATOM 653 N N . GLU A 1 84 ? -6.684 -7.079 -9.803 1.00 90.81 84 GLU A N 1
ATOM 654 C CA . GLU A 1 84 ? -6.609 -6.077 -10.877 1.00 90.81 84 GLU A CA 1
ATOM 655 C C . GLU A 1 84 ? -5.164 -5.627 -11.144 1.00 90.81 84 GLU A C 1
ATOM 657 O O . GLU A 1 84 ? -4.761 -5.534 -12.299 1.00 90.81 84 GLU A O 1
ATOM 662 N N . ILE A 1 85 ? -4.367 -5.413 -10.092 1.00 89.94 85 ILE A N 1
ATOM 663 C CA . ILE A 1 85 ? -2.947 -5.054 -10.191 1.00 89.94 85 ILE A CA 1
ATOM 664 C C . ILE A 1 85 ? -2.157 -6.161 -10.876 1.00 89.94 85 ILE A C 1
ATOM 666 O O . ILE A 1 85 ? -1.441 -5.870 -11.826 1.00 89.94 85 ILE A O 1
ATOM 670 N N . GLY A 1 86 ? -2.326 -7.418 -10.456 1.00 85.44 86 GLY A N 1
ATOM 671 C CA . GLY A 1 86 ? -1.629 -8.538 -11.090 1.00 85.44 86 GLY A CA 1
ATOM 672 C C . GLY A 1 86 ? -1.962 -8.673 -12.578 1.00 85.44 86 GLY A C 1
ATOM 673 O O . GLY A 1 86 ? -1.071 -8.895 -13.392 1.00 85.44 86 GLY A O 1
ATOM 674 N N . LYS A 1 87 ? -3.230 -8.470 -12.963 1.00 87.44 87 LYS A N 1
ATOM 675 C CA . LYS A 1 87 ? -3.623 -8.424 -14.383 1.00 87.44 87 LYS A CA 1
ATOM 676 C C . LYS A 1 87 ? -2.948 -7.261 -15.110 1.00 87.44 87 LYS A C 1
ATOM 678 O O . LYS A 1 87 ? -2.338 -7.479 -16.152 1.00 87.44 87 LYS A O 1
ATOM 683 N N . GLY A 1 88 ? -2.993 -6.061 -14.534 1.00 88.94 88 GLY A N 1
ATOM 684 C CA . GLY A 1 88 ? -2.358 -4.876 -15.106 1.00 88.94 88 GLY A CA 1
ATOM 685 C C . GLY A 1 88 ? -0.846 -5.031 -15.298 1.00 88.94 88 GLY A C 1
ATOM 686 O O . GLY A 1 88 ? -0.325 -4.603 -16.321 1.00 88.94 88 GLY A O 1
ATOM 687 N N . GLU A 1 89 ? -0.144 -5.687 -14.370 1.00 88.44 89 GLU A N 1
ATOM 688 C CA . GLU A 1 89 ? 1.284 -6.019 -14.504 1.00 88.44 89 GLU A CA 1
ATOM 689 C C . GLU A 1 89 ? 1.533 -6.915 -15.726 1.00 88.44 89 GLU A C 1
ATOM 691 O O . GLU A 1 89 ? 2.329 -6.562 -16.595 1.00 88.44 89 GLU A O 1
ATOM 696 N N . THR A 1 90 ? 0.776 -8.011 -15.860 1.00 86.44 90 THR A N 1
ATOM 697 C CA . THR A 1 90 ? 0.911 -8.922 -17.013 1.00 86.44 90 THR A CA 1
ATOM 698 C C . THR A 1 90 ? 0.555 -8.260 -18.348 1.00 86.44 90 THR A C 1
ATOM 700 O O . THR A 1 90 ? 1.178 -8.533 -19.375 1.00 86.44 90 THR A O 1
ATOM 703 N N . GLU A 1 91 ? -0.439 -7.368 -18.357 1.00 88.69 91 GLU A N 1
ATOM 704 C CA . GLU A 1 91 ? -0.836 -6.615 -19.547 1.00 88.69 91 GLU A CA 1
ATOM 705 C C . GLU A 1 91 ? 0.228 -5.593 -19.956 1.00 88.69 91 GLU A C 1
ATOM 707 O O . GLU A 1 91 ? 0.509 -5.463 -21.150 1.00 88.69 91 GLU A O 1
ATOM 712 N N . LEU A 1 92 ? 0.850 -4.910 -18.987 1.00 89.25 92 LEU A N 1
ATOM 713 C CA . LEU A 1 92 ? 1.957 -3.985 -19.230 1.00 89.25 92 LEU A CA 1
ATOM 714 C C . LEU A 1 92 ? 3.168 -4.704 -19.820 1.00 89.25 92 LEU A C 1
ATOM 716 O O . LEU A 1 92 ? 3.702 -4.225 -20.820 1.00 89.25 92 LEU A O 1
ATOM 720 N N . GLU A 1 93 ? 3.563 -5.845 -19.250 1.00 87.3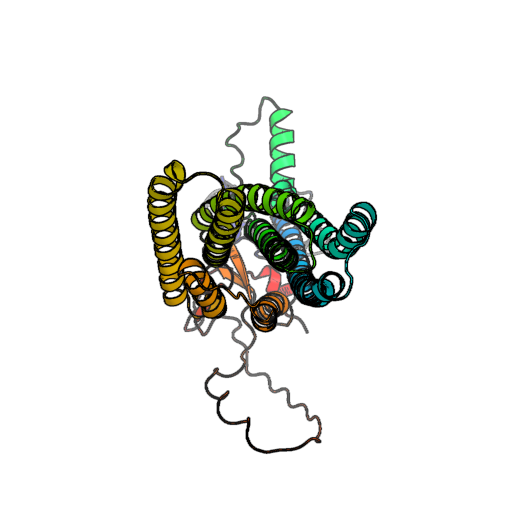1 93 GLU A N 1
ATOM 721 C CA . GLU A 1 93 ? 4.670 -6.659 -19.769 1.00 87.31 93 GLU A CA 1
ATOM 722 C C . GLU A 1 93 ? 4.405 -7.087 -21.214 1.00 87.31 93 GLU A C 1
ATOM 724 O O . GLU A 1 93 ? 5.209 -6.820 -22.108 1.00 87.31 93 GLU A O 1
ATOM 729 N N . ARG A 1 94 ? 3.233 -7.679 -21.481 1.00 87.06 94 ARG A N 1
ATOM 730 C CA . ARG A 1 94 ? 2.855 -8.132 -22.827 1.00 87.06 94 ARG A CA 1
ATOM 731 C C . ARG A 1 94 ? 2.772 -6.973 -23.823 1.00 87.06 94 ARG A C 1
ATOM 733 O O . ARG A 1 94 ? 3.147 -7.131 -24.985 1.00 87.06 94 ARG A O 1
ATOM 740 N N . GLY A 1 95 ? 2.275 -5.817 -23.387 1.00 86.50 95 GLY A N 1
ATOM 741 C CA . GLY A 1 95 ? 2.086 -4.638 -24.229 1.00 86.50 95 GLY A CA 1
ATOM 742 C C . GLY A 1 95 ? 3.388 -3.995 -24.715 1.00 86.50 95 GLY A C 1
ATOM 743 O O . GLY A 1 95 ? 3.360 -3.300 -25.728 1.00 86.50 95 GLY A O 1
ATOM 744 N N . THR A 1 96 ? 4.532 -4.266 -24.072 1.00 86.75 96 THR A N 1
ATOM 745 C CA . THR A 1 96 ? 5.843 -3.771 -24.543 1.00 86.75 96 THR A CA 1
ATOM 746 C C . THR A 1 96 ? 6.196 -4.274 -25.948 1.00 86.75 96 THR A C 1
ATOM 748 O O . THR A 1 96 ? 6.847 -3.559 -26.707 1.00 86.75 96 THR A O 1
ATOM 751 N N . SER A 1 97 ? 5.687 -5.450 -26.338 1.00 84.56 97 SER A N 1
ATOM 752 C CA . SER A 1 97 ? 5.918 -6.064 -27.657 1.00 84.56 97 SER A CA 1
ATOM 753 C C . SER A 1 97 ? 5.453 -5.215 -28.850 1.00 84.56 97 SER A C 1
ATOM 755 O O . SER A 1 97 ? 5.961 -5.362 -29.964 1.00 84.56 97 SER A O 1
ATOM 757 N N . VAL A 1 98 ? 4.514 -4.290 -28.627 1.00 84.81 98 VAL A N 1
ATOM 758 C CA . VAL A 1 98 ? 4.051 -3.346 -29.654 1.00 84.81 98 VAL A CA 1
ATOM 759 C C . VAL A 1 98 ? 5.197 -2.437 -30.111 1.00 84.81 98 VAL A C 1
ATOM 761 O O . VAL A 1 98 ? 5.312 -2.151 -31.299 1.00 84.81 98 VAL A O 1
ATOM 764 N N . PHE A 1 99 ? 6.083 -2.053 -29.188 1.00 82.94 99 PHE A N 1
ATOM 765 C CA . PHE A 1 99 ? 7.194 -1.129 -29.435 1.00 82.94 99 PHE A CA 1
ATOM 766 C C . PHE A 1 99 ? 8.471 -1.820 -29.932 1.00 82.94 99 PHE A C 1
ATOM 768 O O . PHE A 1 99 ? 9.373 -1.159 -30.441 1.00 82.94 99 PHE A O 1
ATOM 775 N N . THR A 1 100 ? 8.561 -3.146 -29.803 1.00 75.00 100 THR A N 1
ATOM 776 C CA . THR A 1 100 ? 9.673 -3.935 -30.354 1.00 75.00 100 THR A CA 1
ATOM 777 C C . THR A 1 100 ? 9.439 -4.359 -31.803 1.00 75.00 100 THR A C 1
ATOM 779 O O . THR A 1 100 ? 10.407 -4.626 -32.509 1.00 75.00 100 THR A O 1
ATOM 782 N N . SER A 1 101 ? 8.177 -4.437 -32.242 1.00 66.69 101 SER A N 1
ATOM 783 C CA . SER A 1 101 ? 7.797 -5.026 -33.538 1.00 66.69 101 SER A CA 1
ATOM 784 C C . SER A 1 101 ? 7.573 -4.004 -34.660 1.00 66.69 101 SER A C 1
ATOM 786 O O . SER A 1 101 ? 7.568 -4.388 -35.824 1.00 66.69 101 SER A O 1
ATOM 788 N N . HIS A 1 102 ? 7.370 -2.728 -34.327 1.00 59.69 102 HIS A N 1
ATOM 789 C CA . HIS A 1 102 ? 7.176 -1.642 -35.291 1.00 59.69 102 HIS A CA 1
ATOM 790 C C . HIS A 1 102 ? 8.264 -0.588 -35.077 1.00 59.69 102 HIS A C 1
ATOM 792 O O . HIS A 1 102 ? 8.489 -0.172 -33.940 1.00 59.69 102 HIS A O 1
ATOM 798 N N . GLU A 1 103 ? 8.928 -0.150 -36.149 1.00 57.00 103 GLU A N 1
ATOM 799 C CA . GLU A 1 103 ? 9.631 1.134 -36.142 1.00 57.00 103 GLU A CA 1
ATOM 800 C C . GLU A 1 103 ? 8.554 2.222 -36.229 1.00 57.00 103 GLU A C 1
ATOM 802 O O . GLU A 1 103 ? 7.815 2.253 -37.214 1.00 57.00 103 GLU A O 1
ATOM 807 N N . PRO A 1 104 ? 8.370 3.069 -35.201 1.00 57.88 104 PRO A N 1
ATOM 808 C CA . PRO A 1 104 ? 7.432 4.173 -35.308 1.00 57.88 104 PRO A CA 1
ATOM 809 C C . PRO A 1 104 ? 7.998 5.161 -36.334 1.00 57.88 104 PRO A C 1
ATOM 811 O O . PRO A 1 104 ? 8.967 5.860 -36.037 1.00 57.88 104 PRO A O 1
ATOM 814 N N . ASP A 1 105 ? 7.401 5.214 -37.526 1.00 55.44 105 ASP A N 1
ATOM 815 C CA . ASP A 1 105 ? 7.822 6.104 -38.622 1.00 55.44 105 ASP A CA 1
ATOM 816 C C . ASP A 1 105 ? 7.719 7.598 -38.231 1.00 55.44 105 ASP A C 1
ATOM 818 O O . ASP A 1 105 ? 8.387 8.448 -38.817 1.00 55.44 105 ASP A O 1
ATOM 822 N N . GLU A 1 106 ? 6.930 7.943 -37.197 1.00 63.06 106 GLU A N 1
ATOM 823 C CA . GLU A 1 106 ? 6.772 9.314 -36.694 1.00 63.06 106 GLU A CA 1
ATOM 824 C C . GLU A 1 106 ? 6.563 9.397 -35.164 1.00 63.06 106 GLU A C 1
ATOM 826 O O . GLU A 1 106 ? 5.873 8.581 -34.548 1.00 63.06 106 GLU A O 1
ATOM 831 N N . VAL A 1 107 ? 7.062 10.478 -34.540 1.00 63.97 107 VAL A N 1
ATOM 832 C CA . VAL A 1 107 ? 6.891 10.787 -33.097 1.00 63.97 107 VAL A CA 1
ATOM 833 C C . VAL A 1 107 ? 5.412 10.817 -32.674 1.00 63.97 107 VAL A C 1
ATOM 835 O O . VAL A 1 107 ? 5.068 10.405 -31.567 1.00 63.97 107 VAL A O 1
ATOM 838 N N . ARG A 1 108 ? 4.510 11.264 -33.561 1.00 66.50 108 ARG A N 1
ATOM 839 C CA . ARG A 1 108 ? 3.065 11.365 -33.280 1.00 66.50 108 ARG A CA 1
ATOM 840 C C . ARG A 1 108 ? 2.390 9.996 -33.145 1.00 66.50 108 ARG A C 1
ATOM 842 O O . ARG A 1 108 ? 1.430 9.862 -32.378 1.00 66.50 108 ARG A O 1
ATOM 849 N N . ASP A 1 109 ? 2.881 9.000 -33.877 1.00 78.12 109 ASP A N 1
ATOM 850 C CA . ASP A 1 109 ? 2.381 7.627 -33.803 1.00 78.12 109 ASP A CA 1
ATOM 851 C C . ASP A 1 109 ? 2.837 6.960 -32.498 1.00 78.12 109 ASP A C 1
ATOM 853 O O . ASP A 1 109 ? 2.021 6.405 -31.757 1.00 78.12 109 ASP A O 1
ATOM 857 N N . PHE A 1 110 ? 4.103 7.174 -32.112 1.00 82.06 110 PHE A N 1
ATOM 858 C CA . PHE A 1 110 ? 4.632 6.712 -30.825 1.00 82.06 110 PHE A CA 1
ATOM 859 C C . PHE A 1 110 ? 3.841 7.265 -29.634 1.00 82.06 110 PHE A C 1
ATOM 861 O O . PHE A 1 110 ? 3.457 6.519 -28.736 1.00 82.06 110 PHE A O 1
ATOM 868 N N . ASP A 1 111 ? 3.540 8.563 -29.637 1.00 83.44 111 ASP A N 1
ATOM 869 C CA . ASP A 1 111 ? 2.783 9.216 -28.567 1.00 83.44 111 ASP A CA 1
ATOM 870 C C . ASP A 1 111 ? 1.365 8.643 -28.411 1.00 83.44 111 ASP A C 1
ATOM 872 O O . ASP A 1 111 ? 0.833 8.513 -27.301 1.00 83.44 111 ASP A O 1
ATOM 876 N N . THR A 1 112 ? 0.742 8.286 -29.533 1.00 86.56 112 THR A N 1
ATOM 877 C CA . THR A 1 112 ? -0.599 7.692 -29.575 1.00 86.56 112 THR A CA 1
ATOM 878 C C . THR A 1 112 ? -0.567 6.245 -29.085 1.00 86.56 112 THR A C 1
ATOM 880 O O . THR A 1 112 ? -1.387 5.857 -28.241 1.00 86.56 112 THR A O 1
ATOM 883 N N . ALA A 1 113 ? 0.420 5.466 -29.532 1.00 86.69 113 ALA A N 1
ATOM 884 C CA . ALA A 1 113 ? 0.669 4.112 -29.054 1.00 86.69 113 ALA A CA 1
ATOM 885 C C . ALA A 1 113 ? 0.975 4.095 -27.548 1.00 86.69 113 ALA A C 1
ATOM 887 O O . ALA A 1 113 ? 0.387 3.307 -26.808 1.00 86.69 113 ALA A O 1
ATOM 888 N N . LEU A 1 114 ? 1.805 5.023 -27.061 1.00 88.69 114 LEU A N 1
ATOM 889 C CA . LEU A 1 114 ? 2.155 5.149 -25.649 1.00 88.69 114 LEU A CA 1
ATOM 890 C C . LEU A 1 114 ? 0.940 5.512 -24.789 1.00 88.69 114 LEU A C 1
ATOM 892 O O . LEU A 1 114 ? 0.723 4.906 -23.741 1.00 88.69 114 LEU A O 1
ATOM 896 N N . LYS A 1 115 ? 0.104 6.460 -25.227 1.00 89.00 115 LYS A N 1
ATOM 897 C CA . LYS A 1 115 ? -1.144 6.799 -24.518 1.00 89.00 115 LYS A CA 1
ATOM 898 C C . LYS A 1 115 ? -2.091 5.605 -24.434 1.00 89.00 115 LYS A C 1
ATOM 900 O O . LYS A 1 115 ? -2.683 5.378 -23.380 1.00 89.00 115 LYS A O 1
ATOM 905 N N . THR A 1 116 ? -2.208 4.842 -25.518 1.00 89.50 116 THR A N 1
ATOM 906 C CA . THR A 1 116 ? -3.046 3.637 -25.576 1.00 89.50 116 THR A CA 1
ATOM 907 C C . THR A 1 116 ? -2.502 2.553 -24.646 1.00 89.50 116 THR A C 1
ATOM 909 O O . THR A 1 116 ? -3.250 2.017 -23.831 1.00 89.50 116 THR A O 1
ATOM 912 N N . TYR A 1 117 ? -1.190 2.309 -24.686 1.00 89.44 117 TYR A N 1
ATOM 913 C CA . TYR A 1 117 ? -0.481 1.384 -23.800 1.00 89.44 117 TYR A CA 1
ATOM 914 C C . TYR A 1 117 ? -0.699 1.720 -22.319 1.00 89.44 117 TYR A C 1
ATOM 916 O O . TYR A 1 117 ? -0.970 0.848 -21.498 1.00 89.44 117 TYR A O 1
ATOM 924 N N . GLN A 1 118 ? -0.646 3.006 -21.970 1.00 91.62 118 GLN A N 1
ATOM 925 C CA . GLN A 1 118 ? -0.797 3.450 -20.589 1.00 91.62 118 GLN A CA 1
ATOM 926 C C . GLN A 1 118 ? -2.263 3.573 -20.130 1.00 91.62 118 GLN A C 1
ATOM 928 O O . GLN A 1 118 ? -2.509 3.903 -18.968 1.00 91.62 118 GLN A O 1
ATOM 933 N N . LEU A 1 119 ? -3.261 3.367 -20.992 1.00 90.88 119 LEU A N 1
ATOM 934 C CA . LEU A 1 119 ? -4.654 3.676 -20.660 1.00 90.88 119 LEU A CA 1
ATOM 935 C C . LEU A 1 119 ? -5.178 2.840 -19.483 1.00 90.88 119 LEU A C 1
ATOM 937 O O . LEU A 1 119 ? -5.731 3.397 -18.528 1.00 90.88 119 LEU A O 1
ATOM 941 N N . GLU A 1 120 ? -4.986 1.521 -19.529 1.00 88.12 120 GLU A N 1
ATOM 942 C CA . GLU A 1 120 ? -5.494 0.610 -18.496 1.00 88.12 120 GLU A CA 1
ATOM 943 C C . GLU A 1 120 ? -4.796 0.829 -17.150 1.00 88.12 120 GLU A C 1
ATOM 945 O O . GLU A 1 120 ? -5.462 0.929 -16.115 1.00 88.12 120 GLU A O 1
ATOM 950 N N . VAL A 1 121 ? -3.477 1.062 -17.146 1.00 91.38 121 VAL A N 1
ATOM 951 C CA . VAL A 1 121 ? -2.762 1.364 -15.897 1.00 91.38 121 VAL A CA 1
ATOM 952 C C . VAL A 1 121 ? -3.220 2.692 -15.280 1.00 91.38 121 VAL A C 1
ATOM 954 O O . VAL A 1 121 ? -3.374 2.794 -14.062 1.00 91.38 121 VAL A O 1
ATOM 957 N N . HIS A 1 122 ? -3.533 3.712 -16.089 1.00 93.38 122 HIS A N 1
ATOM 958 C CA . HIS A 1 122 ? -4.082 4.970 -15.574 1.00 93.38 122 HIS A CA 1
ATOM 959 C C . HIS A 1 122 ? -5.494 4.796 -15.001 1.00 93.38 122 HIS A C 1
ATOM 961 O O . HIS A 1 122 ? -5.830 5.435 -13.995 1.00 93.38 122 HIS A O 1
ATOM 967 N N . LYS A 1 123 ? -6.325 3.927 -15.596 1.00 94.75 123 LYS A N 1
ATOM 968 C CA . LYS A 1 123 ? -7.634 3.560 -15.032 1.00 94.75 123 LYS A CA 1
ATOM 969 C C . LYS A 1 123 ? -7.468 2.871 -13.679 1.00 94.75 123 LYS A C 1
ATOM 971 O O . LYS A 1 123 ? -8.143 3.266 -12.725 1.00 94.75 123 LYS A O 1
ATOM 976 N N . LEU A 1 124 ? -6.526 1.935 -13.565 1.00 95.06 124 LEU A N 1
ATOM 977 C CA . LEU A 1 124 ? -6.205 1.261 -12.308 1.00 95.06 124 LEU A CA 1
ATOM 978 C C . LEU A 1 124 ? -5.697 2.247 -11.244 1.00 95.06 124 LEU A C 1
ATOM 980 O O . LEU A 1 124 ? -6.216 2.281 -10.130 1.00 95.06 124 LEU A O 1
ATOM 984 N N . LEU A 1 125 ? -4.773 3.148 -11.591 1.00 96.06 125 LEU A N 1
ATOM 985 C CA . LEU A 1 125 ? -4.318 4.210 -10.686 1.00 96.06 125 LEU A CA 1
ATOM 986 C C . LEU A 1 125 ? -5.475 5.116 -10.235 1.00 96.06 125 LEU A C 1
ATOM 988 O O . LEU A 1 125 ? -5.534 5.518 -9.072 1.00 96.06 125 LEU A O 1
ATOM 992 N N . LYS A 1 126 ? -6.436 5.422 -11.118 1.00 96.94 126 LYS A N 1
ATOM 993 C CA . LYS A 1 126 ? -7.652 6.172 -10.759 1.00 96.94 126 LYS A CA 1
ATOM 994 C C . LYS A 1 126 ? -8.550 5.374 -9.806 1.00 96.94 126 LYS A C 1
ATOM 996 O O . LYS A 1 126 ? -9.107 5.966 -8.879 1.00 96.94 126 LYS A O 1
ATOM 1001 N N . ARG A 1 127 ? -8.686 4.059 -9.998 1.00 96.88 127 ARG A N 1
ATOM 1002 C CA . ARG A 1 127 ? -9.419 3.157 -9.093 1.00 96.88 127 ARG A CA 1
ATOM 1003 C C . ARG A 1 127 ? -8.762 3.092 -7.712 1.00 96.88 127 ARG A C 1
ATOM 1005 O O . ARG A 1 127 ? -9.475 3.254 -6.721 1.00 96.88 127 ARG A O 1
ATOM 1012 N N . ILE A 1 128 ? -7.434 2.980 -7.648 1.00 96.75 128 ILE A N 1
ATOM 1013 C CA . ILE A 1 128 ? -6.661 3.036 -6.397 1.00 96.75 128 ILE A CA 1
ATOM 1014 C C . ILE A 1 128 ? -6.869 4.384 -5.706 1.00 96.75 128 ILE A C 1
ATOM 1016 O O . ILE A 1 128 ? -7.206 4.402 -4.532 1.00 96.75 128 ILE A O 1
ATOM 1020 N N . ARG A 1 129 ? -6.792 5.518 -6.421 1.00 96.69 129 ARG A N 1
ATOM 1021 C CA . ARG A 1 129 ? -7.068 6.844 -5.828 1.00 96.69 129 ARG A CA 1
ATOM 1022 C C . ARG A 1 129 ? -8.472 6.943 -5.228 1.00 96.69 129 ARG A C 1
ATOM 1024 O O . ARG A 1 129 ? -8.633 7.540 -4.168 1.00 96.69 129 ARG A O 1
ATOM 1031 N N . LYS A 1 130 ? -9.494 6.383 -5.890 1.00 96.81 130 LYS A N 1
ATOM 1032 C CA . LYS A 1 130 ? -10.858 6.323 -5.333 1.00 96.81 130 LYS A CA 1
ATOM 1033 C C . LYS A 1 130 ? -10.892 5.499 -4.046 1.00 96.81 130 LYS A C 1
ATOM 1035 O O . LYS A 1 130 ? -11.513 5.928 -3.081 1.00 96.81 130 LYS A O 1
ATOM 1040 N N . PHE A 1 131 ? -10.202 4.360 -4.026 1.00 95.56 131 PHE A N 1
ATOM 1041 C CA . PHE A 1 131 ? -10.074 3.537 -2.827 1.00 95.56 131 PHE A CA 1
ATOM 1042 C C . PHE A 1 131 ? -9.330 4.272 -1.702 1.00 95.56 131 PHE A C 1
ATOM 1044 O O . PHE A 1 131 ? -9.817 4.287 -0.580 1.00 95.56 131 PHE A O 1
ATOM 1051 N N . THR A 1 132 ? -8.224 4.965 -1.996 1.00 95.00 132 THR A N 1
ATOM 1052 C CA . THR A 1 132 ? -7.485 5.781 -1.017 1.00 95.00 132 THR A CA 1
ATOM 1053 C C . THR A 1 132 ? -8.383 6.822 -0.353 1.00 95.00 132 THR A C 1
ATOM 1055 O O . THR A 1 132 ? -8.339 6.958 0.862 1.00 95.00 132 THR A O 1
ATOM 1058 N N . LYS A 1 133 ? -9.219 7.523 -1.134 1.00 94.00 133 LYS A N 1
ATOM 1059 C CA . LYS A 1 133 ? -10.198 8.480 -0.593 1.00 94.00 133 LYS A CA 1
ATOM 1060 C C . LYS A 1 133 ? -11.241 7.794 0.286 1.00 94.00 133 LYS A C 1
ATOM 1062 O O . LYS A 1 133 ? -11.570 8.297 1.346 1.00 94.00 133 LYS A O 1
ATOM 1067 N N . PHE A 1 134 ? -11.736 6.632 -0.136 1.00 92.25 134 PHE A N 1
ATOM 1068 C CA . PHE A 1 134 ? -12.710 5.861 0.637 1.00 92.25 134 PHE A CA 1
ATOM 1069 C C . PHE A 1 134 ? -12.176 5.427 2.016 1.00 92.25 134 PHE A C 1
ATOM 1071 O O . PHE A 1 134 ? -12.942 5.396 2.975 1.00 92.25 134 PHE A O 1
ATOM 1078 N N . VAL A 1 135 ? -10.882 5.108 2.130 1.00 89.62 135 VAL A N 1
ATOM 1079 C CA . VAL A 1 135 ? -10.268 4.642 3.389 1.00 89.62 135 VAL A CA 1
ATOM 1080 C C . VAL A 1 135 ? -9.577 5.739 4.200 1.00 89.62 135 VAL A C 1
ATOM 1082 O O . VAL A 1 135 ? -8.941 5.441 5.216 1.00 89.62 135 VAL A O 1
ATOM 1085 N N . GLU A 1 136 ? -9.677 6.992 3.760 1.00 88.88 136 GLU A N 1
ATOM 1086 C CA . GLU A 1 136 ? -9.089 8.138 4.445 1.00 88.88 136 GLU A CA 1
ATOM 1087 C C . GLU A 1 136 ? -9.597 8.226 5.887 1.00 88.88 136 GLU A C 1
ATOM 1089 O O . GLU A 1 136 ? -10.763 7.939 6.156 1.00 88.88 136 GLU A O 1
ATOM 1094 N N . LYS A 1 137 ? -8.727 8.631 6.824 1.00 84.38 137 LYS A N 1
ATOM 1095 C CA . LYS A 1 137 ? -9.045 8.684 8.262 1.00 84.38 137 LYS A CA 1
ATOM 1096 C C . LYS A 1 137 ? -10.380 9.376 8.548 1.00 84.38 137 LYS A C 1
ATOM 1098 O O . LYS A 1 137 ? -11.133 8.905 9.389 1.00 84.38 137 LYS A O 1
ATOM 1103 N N . THR A 1 138 ? -10.665 10.460 7.833 1.00 84.44 138 THR A N 1
ATOM 1104 C CA . THR A 1 138 ? -11.878 11.285 7.927 1.00 84.44 138 THR A CA 1
ATOM 1105 C C . THR A 1 138 ? -13.143 10.580 7.446 1.00 84.44 138 THR A C 1
ATOM 1107 O O . THR A 1 138 ? -14.222 10.839 7.971 1.00 84.44 138 THR A O 1
ATOM 1110 N N . GLU A 1 139 ? -13.023 9.670 6.483 1.00 86.75 139 GLU A N 1
ATOM 1111 C CA . GLU A 1 139 ? -14.149 8.928 5.915 1.00 86.75 139 GLU A CA 1
ATOM 1112 C C . GLU A 1 139 ? -14.518 7.685 6.733 1.00 86.75 139 GLU A C 1
ATOM 1114 O O . GLU A 1 139 ? -15.633 7.164 6.610 1.00 86.75 139 GLU A O 1
ATOM 1119 N N . GLN A 1 140 ? -13.617 7.231 7.609 1.00 84.88 140 GLN A N 1
ATOM 1120 C CA . GLN A 1 140 ? -13.887 6.116 8.513 1.00 84.88 140 GLN A CA 1
ATOM 1121 C C . GLN A 1 140 ? -14.959 6.493 9.549 1.00 84.88 140 GLN A C 1
ATOM 1123 O O . GLN A 1 140 ? -15.062 7.662 9.930 1.00 84.88 140 GLN A O 1
ATOM 1128 N N . PRO A 1 141 ? -15.738 5.528 10.077 1.00 85.94 141 PRO A N 1
ATOM 1129 C CA . PRO A 1 141 ? -16.839 5.823 10.999 1.00 85.94 141 PRO A CA 1
ATOM 1130 C C . PRO A 1 141 ? -16.431 6.670 12.211 1.00 85.94 141 PRO A C 1
ATOM 1132 O O . PRO A 1 141 ? -17.093 7.660 12.522 1.00 85.94 141 PRO A O 1
ATOM 1135 N N . PHE A 1 142 ? -15.302 6.346 12.845 1.00 80.69 142 PHE A N 1
ATOM 1136 C CA . PHE A 1 142 ? -14.757 7.137 13.952 1.00 80.69 142 PHE A CA 1
ATOM 1137 C C . PHE A 1 142 ? -14.206 8.499 13.513 1.00 80.69 142 PHE A C 1
ATOM 1139 O O . PHE A 1 142 ? -14.366 9.478 14.240 1.00 80.69 142 PHE A O 1
ATOM 1146 N N . GLY A 1 143 ? -13.643 8.597 12.307 1.00 82.69 143 GLY A N 1
ATOM 1147 C CA . GLY A 1 143 ? -13.220 9.870 11.722 1.00 82.69 143 GLY A CA 1
ATOM 1148 C C . GLY A 1 143 ? -14.380 10.833 11.490 1.00 82.69 143 GLY A C 1
ATOM 1149 O O . GLY A 1 143 ? -14.280 12.007 11.843 1.00 82.69 143 GLY A O 1
ATOM 1150 N N . LYS A 1 144 ? -15.516 10.331 10.994 1.00 86.50 144 LYS A N 1
ATOM 1151 C CA . LYS A 1 144 ? -16.735 11.132 10.804 1.00 86.50 144 LYS A CA 1
ATOM 1152 C C . LYS A 1 144 ? -17.285 11.654 12.122 1.00 86.50 144 LYS A C 1
ATOM 1154 O O . LYS A 1 144 ? -17.651 12.822 12.215 1.00 86.50 144 LYS A O 1
ATOM 1159 N N . VAL A 1 145 ? -17.308 10.817 13.160 1.00 84.38 145 VAL A N 1
ATOM 1160 C CA . VAL A 1 145 ? -17.707 11.258 14.506 1.00 84.38 145 VAL A CA 1
ATOM 1161 C C . VAL A 1 145 ? -16.764 12.329 15.031 1.00 84.38 145 VAL A C 1
ATOM 1163 O O . VAL A 1 145 ? -17.242 13.325 15.566 1.00 84.38 145 VAL A O 1
ATOM 1166 N N . ASN A 1 146 ? -15.454 12.166 14.832 1.00 81.75 146 ASN A N 1
ATOM 1167 C CA . ASN A 1 146 ? -14.478 13.175 15.227 1.00 81.75 146 ASN A CA 1
ATOM 1168 C C . ASN A 1 146 ? -14.739 14.514 14.527 1.00 81.75 146 ASN A C 1
ATOM 1170 O O . ASN A 1 146 ? -14.798 15.552 15.174 1.00 81.75 146 ASN A O 1
ATOM 1174 N N . GLN A 1 147 ? -14.983 14.498 13.213 1.00 84.19 147 GLN A N 1
ATOM 1175 C CA . GLN A 1 147 ? -15.311 15.708 12.456 1.00 84.19 147 GLN A CA 1
ATOM 1176 C C . GLN A 1 147 ? -16.604 16.374 12.938 1.00 84.19 147 GLN A C 1
ATOM 1178 O O . GLN A 1 147 ? -16.653 17.599 13.070 1.00 84.19 147 GLN A O 1
ATOM 1183 N N . LEU A 1 148 ? -17.645 15.583 13.218 1.00 84.75 148 LEU A N 1
ATOM 1184 C CA . LEU A 1 148 ? -18.904 16.084 13.773 1.00 84.75 148 LEU A CA 1
ATOM 1185 C C . LEU A 1 148 ? -18.691 16.711 15.153 1.00 84.75 148 LEU A C 1
ATOM 1187 O O . LEU A 1 148 ? -19.238 17.779 15.424 1.00 84.75 148 LEU A O 1
ATOM 1191 N N . PHE A 1 149 ? -17.877 16.077 15.997 1.00 80.19 149 PHE A N 1
ATOM 1192 C CA . PHE A 1 149 ? -17.527 16.581 17.319 1.00 80.19 149 PHE A CA 1
ATOM 1193 C C . PHE A 1 149 ? -16.752 17.900 17.229 1.00 80.19 149 PHE A C 1
ATOM 1195 O O . PHE A 1 149 ? -17.209 18.903 17.771 1.00 80.19 149 PHE A O 1
ATOM 1202 N N . VAL A 1 150 ? -15.658 17.941 16.463 1.00 80.38 150 VAL A N 1
ATOM 1203 C CA . VAL A 1 150 ? -14.857 19.157 16.234 1.00 80.38 150 VAL A CA 1
ATOM 1204 C C . VAL A 1 150 ? -15.730 20.295 15.695 1.00 80.38 150 VAL A C 1
ATOM 1206 O O . VAL A 1 150 ? -15.651 21.424 16.177 1.00 80.38 150 VAL A O 1
ATOM 1209 N N . SER A 1 151 ? -16.630 19.999 14.753 1.00 82.62 151 SER A N 1
ATOM 1210 C CA . SER A 1 151 ? -17.568 20.986 14.201 1.00 82.62 151 SER A CA 1
ATOM 1211 C C . SER A 1 151 ? -18.587 21.491 15.228 1.00 82.62 151 SER A C 1
ATOM 1213 O O . SER A 1 151 ? -19.019 22.640 15.150 1.00 82.62 151 SER A O 1
ATOM 1215 N N . ALA A 1 152 ? -19.013 20.645 16.170 1.00 81.75 152 ALA A N 1
ATOM 1216 C CA . ALA A 1 152 ? -19.948 21.017 17.228 1.00 81.75 152 ALA A CA 1
ATOM 1217 C C . ALA A 1 152 ? -19.274 21.870 18.313 1.00 81.75 152 ALA A C 1
ATOM 1219 O O . ALA A 1 152 ? -19.860 22.868 18.735 1.00 81.75 152 ALA A O 1
ATOM 1220 N N . VAL A 1 153 ? -18.045 21.519 18.708 1.00 77.88 153 VAL A N 1
ATOM 1221 C CA . VAL A 1 153 ? -17.215 22.307 19.635 1.00 77.88 153 VAL A CA 1
ATOM 1222 C C . VAL A 1 153 ? -16.936 23.686 19.050 1.00 77.88 153 VAL A C 1
ATOM 1224 O O . VAL A 1 153 ? -17.196 24.688 19.702 1.00 77.88 153 VAL A O 1
ATOM 1227 N N . ALA A 1 154 ? -16.532 23.769 17.779 1.00 79.25 154 ALA A N 1
ATOM 1228 C CA . ALA A 1 154 ? -16.279 25.053 17.121 1.00 79.25 154 ALA A CA 1
ATOM 1229 C C . ALA A 1 154 ? -17.503 25.995 17.109 1.00 79.25 154 ALA A C 1
ATOM 1231 O O . ALA A 1 154 ? -17.346 27.213 17.063 1.00 79.25 154 ALA A O 1
ATOM 1232 N N . LYS A 1 155 ? -18.727 25.450 17.155 1.00 81.06 155 LYS A N 1
ATOM 1233 C CA . LYS A 1 155 ? -19.978 26.229 17.187 1.00 81.06 155 LYS A CA 1
ATOM 1234 C C . LYS A 1 155 ? -20.424 26.630 18.594 1.00 81.06 155 LYS A C 1
ATOM 1236 O O . LYS A 1 155 ? -21.288 27.496 18.713 1.00 81.06 155 LYS A O 1
ATOM 1241 N N . ARG A 1 156 ? -19.906 25.996 19.647 1.00 73.25 156 ARG A N 1
ATOM 1242 C CA . ARG A 1 156 ? -20.304 26.244 21.039 1.00 73.25 156 ARG A CA 1
ATOM 1243 C C . ARG A 1 156 ? -19.082 26.687 21.837 1.00 73.25 156 ARG A C 1
ATOM 1245 O O . ARG A 1 156 ? -18.236 25.868 22.163 1.00 73.25 156 ARG A O 1
ATOM 1252 N N . GLN A 1 157 ? -19.034 27.971 22.197 1.00 60.19 157 GLN A N 1
ATOM 1253 C CA . GLN A 1 157 ? -17.933 28.564 22.975 1.00 60.19 157 GLN A CA 1
ATOM 1254 C C . GLN A 1 157 ? -17.767 27.971 24.391 1.00 60.19 157 GLN A C 1
ATOM 1256 O O . GLN A 1 157 ? -16.731 28.185 25.005 1.00 60.19 157 GLN A O 1
ATOM 1261 N N . ASP A 1 158 ? -18.751 27.209 24.879 1.00 64.06 158 ASP A N 1
ATOM 1262 C CA . ASP A 1 158 ? -18.832 26.696 26.257 1.00 64.06 158 ASP A CA 1
ATOM 1263 C C . ASP A 1 158 ? -18.444 25.209 26.408 1.00 64.06 158 ASP A C 1
ATOM 1265 O O . ASP A 1 158 ? -18.639 24.612 27.466 1.00 64.06 158 ASP A O 1
ATOM 1269 N N . ILE A 1 159 ? -17.938 24.561 25.350 1.00 61.34 159 ILE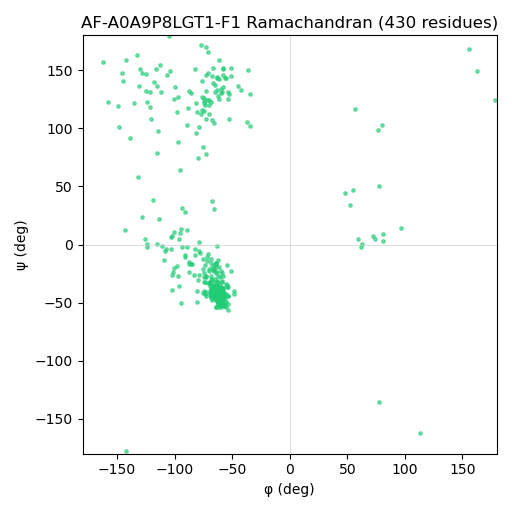 A N 1
ATOM 1270 C CA . ILE A 1 159 ? -17.453 23.176 25.438 1.00 61.34 159 ILE A CA 1
ATOM 1271 C C . ILE A 1 159 ? -15.937 23.199 25.612 1.00 61.34 159 ILE A C 1
ATOM 1273 O O . ILE A 1 159 ? -15.209 23.583 24.698 1.00 61.34 159 ILE A O 1
ATOM 1277 N N . ALA A 1 160 ? -15.470 22.749 26.775 1.00 59.91 160 ALA A N 1
ATOM 1278 C CA . ALA A 1 160 ? -14.051 22.556 27.030 1.00 59.91 160 ALA A CA 1
ATOM 1279 C C . ALA A 1 160 ? -13.460 21.560 26.007 1.00 59.91 160 ALA A C 1
ATOM 1281 O O . ALA A 1 160 ? -14.040 20.504 25.734 1.00 59.91 160 ALA A O 1
ATOM 1282 N N . THR A 1 161 ? -12.334 21.917 25.385 1.00 56.16 161 THR A N 1
ATOM 1283 C CA . THR A 1 161 ? -11.701 21.157 24.288 1.00 56.16 161 THR A CA 1
ATOM 1284 C C . THR A 1 161 ? -11.208 19.768 24.706 1.00 56.16 161 THR A C 1
ATOM 1286 O O . THR A 1 161 ? -10.979 18.915 23.853 1.00 56.16 161 THR A O 1
ATOM 1289 N N . ASP A 1 162 ? -11.091 19.523 26.006 1.00 54.38 162 ASP A N 1
ATOM 1290 C CA . ASP A 1 162 ? -10.694 18.282 26.671 1.00 54.38 162 ASP A CA 1
ATOM 1291 C C . ASP A 1 162 ? -11.881 17.381 27.074 1.00 54.38 162 ASP A C 1
ATOM 1293 O O . ASP A 1 162 ? -11.678 16.264 27.552 1.00 54.38 162 ASP A O 1
ATOM 1297 N N . ALA A 1 163 ? -13.130 17.806 26.841 1.00 51.84 163 ALA A N 1
ATOM 1298 C CA . ALA A 1 163 ? -14.328 17.059 27.242 1.00 51.84 163 ALA A CA 1
ATOM 1299 C C . ALA A 1 163 ? -14.503 15.706 26.517 1.00 51.84 163 ALA A C 1
ATOM 1301 O O . ALA A 1 163 ? -15.263 14.845 26.973 1.00 51.84 163 ALA A O 1
ATOM 1302 N N . PHE A 1 164 ? -13.821 15.500 25.385 1.00 58.81 164 PHE A N 1
ATOM 1303 C CA . PHE A 1 164 ? -13.867 14.256 24.621 1.00 58.81 164 PHE A CA 1
ATOM 1304 C C . PHE A 1 164 ? -12.535 13.995 23.911 1.00 58.81 164 PHE A C 1
ATOM 1306 O O . PHE A 1 164 ? -12.248 14.544 22.851 1.00 58.81 164 PHE A O 1
ATOM 1313 N N . GLU A 1 165 ? -11.731 13.111 24.492 1.00 55.84 165 GLU A N 1
ATOM 1314 C CA . GLU A 1 165 ? -10.517 12.591 23.869 1.00 55.84 165 GLU A CA 1
ATOM 1315 C C . GLU A 1 165 ? -10.892 11.344 23.053 1.00 55.84 165 GLU A C 1
ATOM 1317 O O . GLU A 1 165 ? -11.176 10.277 23.611 1.00 55.84 165 GLU A O 1
ATOM 1322 N N . LEU A 1 166 ? -10.985 11.485 21.726 1.00 61.25 166 LEU A N 1
ATOM 1323 C CA . LEU A 1 166 ? -11.183 10.333 20.853 1.00 61.25 166 LEU A CA 1
ATOM 1324 C C . LEU A 1 166 ? -9.861 9.571 20.752 1.00 61.25 166 LEU A C 1
ATOM 1326 O O . LEU A 1 166 ? -8.853 10.116 20.313 1.00 61.25 166 LEU A O 1
ATOM 1330 N N . ASP A 1 167 ? -9.880 8.297 21.124 1.00 60.72 167 ASP A N 1
ATOM 1331 C CA . ASP A 1 167 ? -8.739 7.414 20.927 1.00 60.72 167 ASP A CA 1
ATOM 1332 C C . ASP A 1 167 ? -8.489 7.210 19.420 1.00 60.72 167 ASP A C 1
ATOM 1334 O O . ASP A 1 167 ? -9.234 6.506 18.732 1.00 60.72 167 ASP A O 1
ATOM 1338 N N . GLU A 1 168 ? -7.454 7.858 18.880 1.00 58.72 168 GLU A N 1
ATOM 1339 C CA . GLU A 1 168 ? -7.079 7.736 17.468 1.00 58.72 168 GLU A CA 1
ATOM 1340 C C . GLU A 1 168 ? -6.626 6.317 17.092 1.00 58.72 168 GLU A C 1
ATOM 1342 O O . GLU A 1 168 ? -6.651 5.975 15.908 1.00 58.72 168 GLU A O 1
ATOM 1347 N N . SER A 1 169 ? -6.280 5.461 18.066 1.00 59.28 169 SER A N 1
ATOM 1348 C CA . SER A 1 169 ? -5.908 4.061 17.805 1.00 59.28 169 SER A CA 1
ATOM 1349 C C . SER A 1 169 ? -7.060 3.229 17.227 1.00 59.28 169 SER A C 1
ATOM 1351 O O . SER A 1 169 ? -6.833 2.180 16.629 1.00 59.28 169 SER A O 1
ATOM 1353 N N . VAL A 1 170 ? -8.300 3.720 17.334 1.00 58.22 170 VAL A N 1
ATOM 1354 C CA . VAL A 1 170 ? -9.484 3.079 16.748 1.00 58.22 170 VAL A CA 1
ATOM 1355 C C . VAL A 1 170 ? -9.553 3.280 15.224 1.00 58.22 170 VAL A C 1
ATOM 1357 O O . VAL A 1 170 ? -10.204 2.502 14.518 1.00 58.22 170 VAL A O 1
ATOM 1360 N N . ILE A 1 171 ? -8.869 4.300 14.687 1.00 63.00 171 ILE A N 1
ATOM 1361 C CA . ILE A 1 171 ? -8.832 4.588 13.249 1.00 63.00 171 ILE A CA 1
ATOM 1362 C C . ILE A 1 171 ? -7.925 3.570 12.550 1.00 63.00 171 ILE A C 1
ATOM 1364 O O . ILE A 1 171 ? -6.736 3.448 12.834 1.00 63.00 171 ILE A O 1
ATOM 1368 N N . GLN A 1 172 ? -8.479 2.872 11.562 1.00 67.00 172 GLN A N 1
ATOM 1369 C CA . GLN A 1 172 ? -7.808 1.814 10.812 1.00 67.00 172 GLN A CA 1
ATOM 1370 C C . GLN A 1 172 ? -6.891 2.420 9.739 1.00 67.00 172 GLN A C 1
ATOM 1372 O O . GL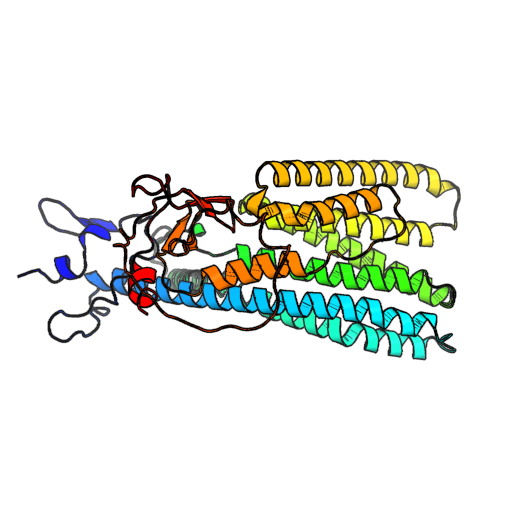N A 1 172 ? -7.203 2.423 8.545 1.00 67.00 172 GLN A O 1
ATOM 1377 N N . THR A 1 173 ? -5.753 2.975 10.157 1.00 67.56 173 THR A N 1
ATOM 1378 C CA . THR A 1 173 ? -4.785 3.656 9.273 1.00 67.56 173 THR A CA 1
ATOM 1379 C C . THR A 1 173 ? -4.116 2.716 8.266 1.00 67.56 173 THR A C 1
ATOM 1381 O O . THR A 1 173 ? -3.704 3.154 7.189 1.00 67.56 173 THR A O 1
ATOM 1384 N N . GLY A 1 174 ? -4.076 1.412 8.559 1.00 77.31 174 GLY A N 1
ATOM 1385 C CA . GLY A 1 174 ? -3.440 0.408 7.705 1.00 77.31 174 GLY A CA 1
ATOM 1386 C C . GLY A 1 174 ? -4.009 0.330 6.285 1.00 77.31 174 GLY A C 1
ATOM 1387 O O . GLY A 1 174 ? -3.258 0.078 5.347 1.00 77.31 174 GLY A O 1
ATOM 1388 N N . PHE A 1 175 ? -5.300 0.614 6.079 1.00 84.25 175 PHE A N 1
ATOM 1389 C CA . PHE A 1 175 ? -5.886 0.609 4.733 1.00 84.25 175 PHE A CA 1
ATOM 1390 C C . PHE A 1 175 ? -5.340 1.723 3.837 1.00 84.25 175 PHE A C 1
ATOM 1392 O O . PHE A 1 175 ? -5.151 1.515 2.637 1.00 84.25 175 PHE A O 1
ATOM 1399 N N . GLN A 1 176 ? -5.058 2.894 4.410 1.00 88.69 176 GLN A N 1
ATOM 1400 C CA . GLN A 1 176 ? -4.495 4.016 3.668 1.00 88.69 176 GLN A CA 1
ATOM 1401 C C . GLN A 1 176 ? -3.046 3.727 3.254 1.00 88.69 176 GLN A C 1
ATOM 1403 O O . GLN A 1 176 ? -2.694 3.943 2.094 1.00 88.69 176 GLN A O 1
ATOM 1408 N N . LEU A 1 177 ? -2.237 3.167 4.162 1.00 88.44 177 LEU A N 1
ATOM 1409 C CA . LEU A 1 177 ? -0.857 2.749 3.866 1.00 88.44 177 LEU A CA 1
ATOM 1410 C C . LEU A 1 177 ? -0.812 1.631 2.815 1.00 88.44 177 LEU A C 1
ATOM 1412 O O . LEU A 1 177 ? 0.020 1.643 1.906 1.00 88.44 177 LEU A O 1
ATOM 1416 N N . ARG A 1 178 ? -1.772 0.706 2.865 1.00 89.25 178 ARG A N 1
ATOM 1417 C CA . ARG A 1 178 ? -1.936 -0.332 1.844 1.00 89.25 178 ARG A CA 1
ATOM 1418 C C . ARG A 1 178 ? -2.264 0.246 0.474 1.00 89.25 178 ARG A C 1
ATOM 1420 O O . ARG A 1 178 ? -1.671 -0.152 -0.523 1.00 89.25 178 ARG A O 1
ATOM 1427 N N . ALA A 1 179 ? -3.175 1.217 0.411 1.00 92.75 179 ALA A N 1
ATOM 1428 C CA . ALA A 1 179 ? -3.507 1.888 -0.842 1.00 92.75 179 ALA A CA 1
ATOM 1429 C C . ALA A 1 179 ? -2.294 2.633 -1.434 1.00 92.75 179 ALA A C 1
ATOM 1431 O O . ALA A 1 179 ? -2.115 2.644 -2.653 1.00 92.75 179 ALA A O 1
ATOM 1432 N N . GLN A 1 180 ? -1.447 3.226 -0.584 1.00 94.94 180 GLN A N 1
ATOM 1433 C CA . GLN A 1 180 ? -0.172 3.815 -1.007 1.00 94.94 180 GLN A CA 1
ATOM 1434 C C . GLN A 1 180 ? 0.780 2.744 -1.556 1.00 94.94 180 GLN A C 1
ATOM 1436 O O . GLN A 1 180 ? 1.321 2.926 -2.642 1.00 94.94 180 GLN A O 1
ATOM 1441 N N . SER A 1 181 ? 0.892 1.593 -0.892 1.00 93.56 181 SER A N 1
ATOM 1442 C CA . SER A 1 181 ? 1.721 0.465 -1.355 1.00 93.56 181 SER A CA 1
ATOM 1443 C C . SER A 1 181 ? 1.255 -0.075 -2.715 1.00 93.56 181 SER A C 1
ATOM 1445 O O . SER A 1 181 ? 2.063 -0.257 -3.624 1.00 93.56 181 SER A O 1
ATOM 1447 N N . PHE A 1 182 ? -0.059 -0.218 -2.929 1.00 94.44 182 PHE A N 1
ATOM 1448 C CA . PHE A 1 182 ? -0.630 -0.561 -4.240 1.00 94.44 182 PHE A CA 1
ATOM 1449 C C . PHE A 1 182 ? -0.290 0.467 -5.319 1.00 94.44 182 PHE A C 1
ATOM 1451 O O . PHE A 1 182 ? 0.024 0.101 -6.451 1.00 94.44 182 PHE A O 1
ATOM 1458 N N . ARG A 1 183 ? -0.331 1.760 -4.981 1.00 96.62 183 ARG A N 1
ATOM 1459 C CA . ARG A 1 183 ? 0.058 2.826 -5.908 1.00 96.62 183 ARG A CA 1
ATOM 1460 C C . ARG A 1 183 ? 1.530 2.703 -6.296 1.00 96.62 183 ARG A C 1
ATOM 1462 O O . ARG A 1 183 ? 1.828 2.818 -7.483 1.00 96.62 183 ARG A O 1
ATOM 1469 N N . LEU A 1 184 ? 2.425 2.474 -5.336 1.00 96.75 184 LEU A N 1
ATOM 1470 C CA . LEU A 1 184 ? 3.858 2.295 -5.594 1.00 96.75 184 LEU A CA 1
ATOM 1471 C C . LEU A 1 184 ? 4.105 1.085 -6.498 1.00 96.75 184 LEU A C 1
ATOM 1473 O O . LEU A 1 184 ? 4.765 1.230 -7.522 1.00 96.75 184 LEU A O 1
ATOM 1477 N N . ARG A 1 185 ? 3.466 -0.053 -6.206 1.00 93.75 185 ARG A N 1
ATOM 1478 C CA . ARG A 1 185 ? 3.537 -1.275 -7.020 1.00 93.75 185 ARG A CA 1
ATOM 1479 C C . ARG A 1 185 ? 3.180 -1.045 -8.488 1.00 93.75 185 ARG A C 1
ATOM 1481 O O . ARG A 1 185 ? 3.945 -1.398 -9.379 1.00 93.75 185 ARG A O 1
ATOM 1488 N N . VAL A 1 186 ? 2.035 -0.412 -8.740 1.00 94.56 186 VAL A N 1
ATOM 1489 C CA . VAL A 1 186 ? 1.573 -0.134 -10.108 1.00 94.56 186 VAL A CA 1
ATOM 1490 C C . VAL A 1 186 ? 2.504 0.843 -10.828 1.00 94.56 186 VAL A C 1
ATOM 1492 O O . VAL A 1 186 ? 2.769 0.678 -12.017 1.00 94.56 186 VAL A O 1
ATOM 1495 N N . ASN A 1 187 ? 3.019 1.858 -10.127 1.00 96.50 187 ASN A N 1
ATOM 1496 C CA . ASN A 1 187 ? 3.972 2.789 -10.729 1.00 96.50 187 ASN A CA 1
ATOM 1497 C C . ASN A 1 187 ? 5.326 2.134 -11.005 1.00 96.50 187 ASN A C 1
ATOM 1499 O O . ASN A 1 187 ? 5.922 2.441 -12.030 1.00 96.50 187 ASN A O 1
ATOM 1503 N N . TRP A 1 188 ? 5.794 1.224 -10.149 1.00 95.19 188 TRP A N 1
ATOM 1504 C CA . TRP A 1 188 ? 6.994 0.436 -10.418 1.00 95.19 188 TRP A CA 1
ATOM 1505 C C . TRP A 1 188 ? 6.835 -0.357 -11.713 1.00 95.19 188 TRP A C 1
ATOM 1507 O O . TRP A 1 188 ? 7.660 -0.224 -12.614 1.00 95.19 188 TRP A O 1
ATOM 1517 N N . ALA A 1 189 ? 5.720 -1.080 -11.856 1.00 93.31 189 ALA A N 1
ATOM 1518 C CA . ALA A 1 189 ? 5.428 -1.823 -13.074 1.00 93.31 189 ALA A CA 1
ATOM 1519 C C . ALA A 1 189 ? 5.389 -0.927 -14.314 1.00 93.31 189 ALA A C 1
ATOM 1521 O O . ALA A 1 189 ? 6.002 -1.249 -15.330 1.00 93.31 189 ALA A O 1
ATOM 1522 N N . LEU A 1 190 ? 4.729 0.227 -14.226 1.00 94.81 190 LEU A N 1
ATOM 1523 C CA . LEU A 1 190 ? 4.694 1.188 -15.321 1.00 94.81 190 LEU A CA 1
ATOM 1524 C C . LEU A 1 190 ? 6.095 1.700 -15.680 1.00 94.81 190 LEU A C 1
ATOM 1526 O O . LEU A 1 190 ? 6.480 1.636 -16.843 1.00 94.81 190 LEU A O 1
ATOM 1530 N N . LEU A 1 191 ? 6.853 2.219 -14.712 1.00 95.31 191 LEU A N 1
ATOM 1531 C CA . LEU A 1 191 ? 8.149 2.840 -14.986 1.00 95.31 191 LEU A CA 1
ATOM 1532 C C . LEU A 1 191 ? 9.190 1.824 -15.468 1.00 95.31 191 LEU A C 1
ATOM 1534 O O . LEU A 1 191 ? 9.931 2.137 -16.393 1.00 95.31 191 LEU A O 1
ATOM 1538 N N . TRP A 1 192 ? 9.204 0.610 -14.914 1.00 93.50 192 TRP A N 1
ATOM 1539 C CA . TRP A 1 192 ? 10.087 -0.464 -15.373 1.00 93.50 192 TRP A CA 1
ATOM 1540 C C . TRP A 1 192 ? 9.805 -0.870 -16.826 1.00 93.50 192 TRP A C 1
ATOM 1542 O O . TRP A 1 192 ? 10.720 -1.019 -17.636 1.00 93.50 192 TRP A O 1
ATOM 1552 N N . ASN A 1 193 ? 8.530 -1.001 -17.202 1.00 92.12 193 ASN A N 1
ATOM 1553 C CA . ASN A 1 193 ? 8.190 -1.318 -18.588 1.00 92.12 193 ASN A CA 1
ATOM 1554 C C . ASN A 1 193 ? 8.487 -0.149 -19.544 1.00 92.12 193 ASN A C 1
ATOM 1556 O O . ASN A 1 193 ? 8.891 -0.378 -20.681 1.00 92.12 193 ASN A O 1
ATOM 1560 N N . LEU A 1 194 ? 8.347 1.104 -19.098 1.00 92.75 194 LEU A N 1
ATOM 1561 C CA . LEU A 1 194 ? 8.779 2.265 -19.886 1.00 92.75 194 LEU A CA 1
ATOM 1562 C C . LEU A 1 194 ? 10.293 2.296 -20.089 1.00 92.75 194 LEU A C 1
ATOM 1564 O O . LEU A 1 194 ? 10.742 2.647 -21.176 1.00 92.75 194 LEU A O 1
ATOM 1568 N N . ASP A 1 195 ? 11.063 1.917 -19.073 1.00 92.25 195 ASP A N 1
ATOM 1569 C CA . ASP A 1 195 ? 12.514 1.767 -19.176 1.00 92.25 195 ASP A CA 1
ATOM 1570 C C . ASP A 1 195 ? 12.895 0.657 -20.163 1.00 92.25 195 ASP A C 1
ATOM 1572 O O . ASP A 1 195 ? 13.734 0.862 -21.039 1.00 92.25 195 ASP A O 1
ATOM 1576 N N . THR A 1 196 ? 12.174 -0.467 -20.126 1.00 91.00 196 THR A N 1
ATOM 1577 C CA . THR A 1 196 ? 12.322 -1.559 -21.103 1.00 91.00 196 THR A CA 1
ATOM 1578 C C . THR A 1 196 ? 12.058 -1.070 -22.535 1.00 91.00 196 THR A C 1
ATOM 1580 O O . THR A 1 196 ? 12.838 -1.352 -23.448 1.00 91.00 196 THR A O 1
ATOM 1583 N N . ILE A 1 197 ? 10.999 -0.276 -22.742 1.00 89.94 197 ILE A N 1
ATOM 1584 C CA . ILE A 1 197 ? 10.708 0.359 -24.038 1.00 89.94 197 ILE A CA 1
ATOM 1585 C C . ILE A 1 197 ? 11.843 1.318 -24.427 1.00 89.94 197 ILE A C 1
ATOM 1587 O O . ILE A 1 197 ? 12.338 1.250 -25.547 1.00 89.94 197 ILE A O 1
ATOM 1591 N N . ALA A 1 198 ? 12.318 2.165 -23.511 1.00 89.19 198 ALA A N 1
ATOM 1592 C CA . ALA A 1 198 ? 13.405 3.110 -23.778 1.00 89.19 198 ALA A CA 1
ATOM 1593 C C . ALA A 1 198 ? 14.732 2.412 -24.143 1.00 89.19 198 ALA A C 1
ATOM 1595 O O . ALA A 1 198 ? 15.501 2.931 -24.956 1.00 89.19 198 ALA A O 1
ATOM 1596 N N . CYS A 1 199 ? 14.988 1.230 -23.582 1.00 86.62 199 CYS A N 1
ATOM 1597 C CA . CYS A 1 199 ? 16.150 0.396 -23.891 1.00 86.62 199 CYS A CA 1
ATOM 1598 C C . CYS A 1 199 ? 16.022 -0.377 -25.217 1.00 86.62 199 CYS A C 1
ATOM 1600 O O . CYS A 1 199 ? 16.993 -0.988 -25.673 1.00 86.62 199 CYS A O 1
ATOM 1602 N N . THR A 1 200 ? 14.856 -0.353 -25.868 1.00 86.25 200 THR A N 1
ATOM 1603 C CA . THR A 1 200 ? 14.641 -1.042 -27.144 1.00 86.25 200 THR A CA 1
ATOM 1604 C C . THR A 1 200 ? 15.370 -0.319 -28.284 1.00 86.25 200 THR A C 1
ATOM 1606 O O . THR A 1 200 ? 15.276 0.899 -28.441 1.00 86.25 200 THR A O 1
ATOM 1609 N N . ARG A 1 201 ? 16.107 -1.079 -29.111 1.00 79.88 201 ARG A N 1
ATOM 1610 C CA . ARG A 1 201 ? 16.985 -0.530 -30.165 1.00 79.88 201 ARG A CA 1
ATOM 1611 C C . ARG A 1 201 ? 16.244 0.251 -31.255 1.00 79.88 201 ARG A C 1
ATOM 1613 O O . ARG A 1 201 ? 16.820 1.201 -31.773 1.00 79.88 201 ARG A O 1
ATOM 1620 N N . SER A 1 202 ? 15.003 -0.127 -31.570 1.00 78.75 202 SER A N 1
ATOM 1621 C CA . SER A 1 202 ? 14.152 0.532 -32.577 1.00 78.75 202 SER A CA 1
ATOM 1622 C C . SER A 1 202 ? 13.701 1.938 -32.169 1.00 78.75 202 SER A C 1
ATOM 1624 O O . SER A 1 202 ? 13.255 2.712 -33.009 1.00 78.75 202 SER A O 1
ATOM 1626 N N . ILE A 1 203 ? 13.809 2.300 -30.887 1.00 81.81 203 ILE A N 1
ATOM 1627 C CA . ILE A 1 203 ? 13.358 3.603 -30.401 1.00 81.81 203 ILE A CA 1
ATOM 1628 C C . ILE A 1 203 ? 14.420 4.666 -30.680 1.00 81.81 203 ILE A C 1
ATOM 1630 O O . ILE A 1 203 ? 15.551 4.574 -30.192 1.00 81.81 203 ILE A O 1
ATOM 1634 N N . GLY A 1 204 ? 14.033 5.706 -31.423 1.00 82.50 204 GLY A N 1
ATOM 1635 C CA . GLY A 1 204 ? 14.884 6.853 -31.744 1.00 82.50 204 GLY A CA 1
ATOM 1636 C C . GLY A 1 204 ? 15.413 7.590 -30.505 1.00 82.50 204 GLY A C 1
ATOM 1637 O O . GLY A 1 204 ? 14.780 7.624 -29.448 1.00 82.50 204 GLY A O 1
ATOM 1638 N N . SER A 1 205 ? 16.586 8.216 -30.634 1.00 85.31 205 SER A N 1
ATOM 1639 C CA . SER A 1 205 ? 17.306 8.855 -29.518 1.00 85.31 205 SER A CA 1
ATOM 1640 C C . SER A 1 205 ? 16.524 9.980 -28.830 1.00 85.31 205 SER A C 1
ATOM 1642 O O . SER A 1 205 ? 16.591 10.102 -27.609 1.00 85.31 205 SER A O 1
ATOM 1644 N N . CYS A 1 206 ? 15.754 10.768 -29.588 1.00 85.19 206 CYS A N 1
ATOM 1645 C CA . CYS A 1 206 ? 14.917 11.846 -29.053 1.00 85.19 206 CYS A CA 1
ATOM 1646 C C . CYS A 1 206 ? 13.817 11.301 -28.126 1.00 85.19 206 CYS A C 1
ATOM 1648 O O . CYS A 1 206 ? 13.775 11.661 -26.950 1.00 85.19 206 CYS A O 1
ATOM 1650 N N . ILE A 1 207 ? 13.016 10.345 -28.613 1.00 85.94 207 ILE A N 1
ATOM 1651 C CA . ILE A 1 207 ? 11.961 9.675 -27.834 1.00 85.94 207 ILE A CA 1
ATOM 1652 C C . ILE A 1 207 ? 12.558 8.994 -26.597 1.00 85.94 207 ILE A C 1
ATOM 1654 O O . ILE A 1 207 ? 12.024 9.101 -25.492 1.00 85.94 207 ILE A O 1
ATOM 1658 N N . ARG A 1 208 ? 13.710 8.329 -26.754 1.00 89.25 208 ARG A N 1
ATOM 1659 C CA . ARG A 1 208 ? 14.434 7.710 -25.639 1.00 89.25 208 ARG A CA 1
ATOM 1660 C C . ARG A 1 208 ? 14.797 8.734 -24.562 1.00 89.25 208 ARG A C 1
ATOM 1662 O O . ARG A 1 208 ? 14.563 8.476 -23.385 1.00 89.25 208 ARG A O 1
ATOM 1669 N N . GLY A 1 209 ? 15.337 9.892 -24.945 1.00 88.88 209 GLY A N 1
ATOM 1670 C CA . GLY A 1 209 ? 15.672 10.971 -24.011 1.00 88.88 209 GLY A CA 1
ATOM 1671 C C . GLY A 1 209 ? 14.452 11.501 -23.250 1.00 88.88 209 GLY A C 1
ATOM 1672 O O . GLY A 1 209 ? 14.513 11.687 -22.030 1.00 88.88 209 GLY A O 1
ATOM 1673 N N . GLU A 1 210 ? 13.320 11.676 -23.936 1.00 89.06 210 GLU A N 1
ATOM 1674 C CA . GLU A 1 210 ? 12.061 12.112 -23.319 1.00 89.06 210 GLU A CA 1
ATOM 1675 C C . GLU A 1 210 ? 11.520 11.090 -22.312 1.00 89.06 210 GLU A C 1
ATOM 1677 O O . GLU A 1 210 ? 11.169 11.452 -21.182 1.00 89.06 210 GLU A O 1
ATOM 1682 N N . LEU A 1 211 ? 11.505 9.804 -22.682 1.00 90.94 211 LEU A N 1
ATOM 1683 C CA . LEU A 1 211 ? 11.093 8.718 -21.791 1.00 90.94 211 LEU A CA 1
ATOM 1684 C C . LEU A 1 211 ? 11.972 8.659 -20.546 1.00 90.94 211 LEU A C 1
ATOM 1686 O O . LEU A 1 211 ? 11.442 8.670 -19.436 1.00 90.94 211 LEU A O 1
ATOM 1690 N N . ARG A 1 212 ? 13.298 8.664 -20.713 1.00 93.19 212 ARG A N 1
ATOM 1691 C CA . ARG A 1 212 ? 14.247 8.607 -19.593 1.00 93.19 212 ARG A CA 1
ATOM 1692 C C . ARG A 1 212 ? 14.087 9.807 -18.656 1.00 93.19 212 ARG A C 1
ATOM 1694 O O . ARG A 1 212 ? 14.042 9.644 -17.440 1.00 93.19 212 ARG A O 1
ATOM 1701 N N . THR A 1 213 ? 13.875 11.008 -19.202 1.00 91.88 213 THR A N 1
ATOM 1702 C CA . THR A 1 213 ? 13.584 12.214 -18.403 1.00 91.88 213 THR A CA 1
ATOM 1703 C C . THR A 1 213 ? 12.299 12.055 -17.586 1.00 91.88 213 THR A C 1
ATOM 1705 O O . THR A 1 213 ? 12.261 12.386 -16.395 1.00 91.88 213 THR A O 1
ATOM 1708 N N . LYS A 1 214 ? 11.236 11.532 -18.211 1.00 92.94 214 LYS A N 1
ATOM 1709 C CA . LYS A 1 214 ? 9.953 11.266 -17.548 1.00 92.94 214 LYS A CA 1
ATOM 1710 C C . LYS A 1 214 ? 10.108 10.218 -16.444 1.00 92.94 214 LYS A C 1
ATOM 1712 O O . LYS A 1 214 ? 9.616 10.449 -15.341 1.00 92.94 214 LYS A O 1
ATOM 1717 N N . ILE A 1 215 ? 10.825 9.126 -16.713 1.00 94.38 215 ILE A N 1
ATOM 1718 C CA . ILE A 1 215 ? 11.112 8.057 -15.750 1.00 94.38 215 ILE A CA 1
ATOM 1719 C C . ILE A 1 215 ? 11.875 8.619 -14.549 1.00 94.38 215 ILE A C 1
ATOM 1721 O O . ILE A 1 215 ? 11.381 8.501 -13.430 1.00 94.38 215 ILE A O 1
ATOM 1725 N N . SER A 1 216 ? 12.996 9.320 -14.753 1.00 91.88 216 SER A N 1
ATOM 1726 C CA . SER A 1 216 ? 13.790 9.894 -13.655 1.00 91.88 216 SER A CA 1
ATOM 1727 C C . SER A 1 216 ? 13.013 10.918 -12.823 1.00 91.88 216 SER A C 1
ATOM 1729 O O . SER A 1 216 ? 13.168 10.995 -11.604 1.00 91.88 216 SER A O 1
ATOM 1731 N N . LYS A 1 217 ? 12.154 11.737 -13.447 1.00 93.12 217 LYS A N 1
ATOM 1732 C CA . LYS A 1 217 ? 11.308 12.689 -12.708 1.00 93.12 217 LYS A CA 1
ATOM 1733 C C . LYS A 1 217 ? 10.251 11.970 -11.867 1.00 93.12 217 LYS A C 1
ATOM 1735 O O . LYS A 1 217 ? 10.068 12.323 -10.705 1.00 93.12 217 LYS A O 1
ATOM 1740 N N . SER A 1 218 ? 9.561 10.985 -12.441 1.00 95.50 218 SER A N 1
ATOM 1741 C CA . SER A 1 218 ? 8.539 10.212 -11.733 1.00 95.50 218 SER A CA 1
ATOM 1742 C C . SER A 1 218 ? 9.132 9.345 -10.624 1.00 95.50 218 SER A C 1
ATOM 1744 O O . SER A 1 218 ? 8.572 9.320 -9.533 1.00 95.50 218 SER A O 1
ATOM 1746 N N . ALA A 1 219 ? 10.272 8.694 -10.868 1.00 95.69 219 ALA A N 1
ATOM 1747 C CA . ALA A 1 219 ? 10.965 7.865 -9.886 1.00 95.69 219 ALA A CA 1
ATOM 1748 C C . ALA A 1 219 ? 11.349 8.672 -8.639 1.00 95.69 219 ALA A C 1
ATOM 1750 O O . ALA A 1 219 ? 11.030 8.245 -7.537 1.00 95.69 219 ALA A O 1
ATOM 1751 N N . ARG A 1 220 ? 11.910 9.882 -8.797 1.00 93.12 220 ARG A N 1
ATOM 1752 C CA . ARG A 1 220 ? 12.233 10.764 -7.658 1.00 93.12 220 ARG A CA 1
ATOM 1753 C C . ARG A 1 220 ? 11.017 11.095 -6.790 1.00 93.12 220 ARG A C 1
ATOM 1755 O O . ARG A 1 220 ? 11.076 10.924 -5.582 1.00 93.12 220 ARG A O 1
ATOM 1762 N N . GLY A 1 221 ? 9.895 11.491 -7.397 1.00 95.19 221 GLY A N 1
ATOM 1763 C CA . GLY A 1 221 ? 8.672 11.767 -6.629 1.00 95.19 221 GLY A CA 1
ATOM 1764 C C . GLY A 1 221 ? 8.110 10.525 -5.921 1.00 95.19 221 GLY A C 1
ATOM 1765 O O . GLY A 1 221 ? 7.562 10.627 -4.828 1.00 95.19 221 GLY A O 1
ATOM 1766 N N . LEU A 1 222 ? 8.272 9.340 -6.517 1.00 97.88 222 LEU A N 1
ATOM 1767 C CA . LEU A 1 222 ? 7.864 8.076 -5.897 1.00 97.88 222 LEU A CA 1
ATOM 1768 C C . LEU A 1 222 ? 8.813 7.639 -4.773 1.00 97.88 222 LEU A C 1
ATOM 1770 O O . LEU A 1 222 ? 8.362 6.994 -3.834 1.00 97.88 222 LEU A O 1
ATOM 1774 N N . MET A 1 223 ? 10.094 8.015 -4.822 1.00 97.19 223 MET A N 1
ATOM 1775 C CA . MET A 1 223 ? 11.023 7.821 -3.704 1.00 97.19 223 MET A CA 1
ATOM 1776 C C . MET A 1 223 ? 10.594 8.642 -2.479 1.00 97.19 223 MET A C 1
ATOM 1778 O O . MET A 1 223 ? 10.570 8.103 -1.373 1.00 97.19 223 MET A O 1
ATOM 1782 N N . ASP A 1 224 ? 10.160 9.893 -2.671 1.00 96.94 224 ASP A N 1
ATOM 1783 C CA . ASP A 1 224 ? 9.621 10.731 -1.585 1.00 96.94 224 ASP A CA 1
ATOM 1784 C C . ASP A 1 224 ? 8.347 10.116 -0.969 1.00 96.94 224 ASP A C 1
ATOM 1786 O O . ASP A 1 224 ? 8.169 10.082 0.257 1.00 96.94 224 ASP A O 1
ATOM 1790 N N . ASP A 1 225 ? 7.468 9.568 -1.818 1.00 97.06 225 ASP A N 1
ATOM 1791 C CA . ASP A 1 225 ? 6.291 8.811 -1.382 1.00 97.06 225 ASP A CA 1
ATOM 1792 C C . ASP A 1 225 ? 6.687 7.562 -0.571 1.00 97.06 225 ASP A C 1
ATOM 1794 O O . ASP A 1 225 ? 6.079 7.286 0.468 1.00 97.06 225 ASP A O 1
ATOM 1798 N N . CYS A 1 226 ? 7.708 6.814 -1.010 1.00 98.25 226 CYS A N 1
ATOM 1799 C CA . CYS A 1 226 ? 8.236 5.663 -0.276 1.00 98.25 226 CYS A CA 1
ATOM 1800 C C . CYS A 1 226 ? 8.776 6.078 1.099 1.00 98.25 226 CYS A C 1
ATOM 1802 O O . CYS A 1 226 ? 8.414 5.459 2.097 1.00 98.25 226 CYS A O 1
ATOM 1804 N N . ALA A 1 227 ? 9.585 7.138 1.187 1.00 97.44 227 ALA A N 1
ATOM 1805 C CA . ALA A 1 227 ? 10.134 7.633 2.454 1.00 97.44 227 ALA A CA 1
ATOM 1806 C C . ALA A 1 227 ? 9.029 8.047 3.446 1.00 97.44 227 ALA A C 1
ATOM 1808 O O . ALA A 1 227 ? 9.084 7.737 4.644 1.00 97.44 227 ALA A O 1
ATOM 1809 N N . SER A 1 228 ? 7.975 8.684 2.929 1.00 96.31 228 SER A N 1
ATOM 1810 C CA . SER A 1 228 ? 6.784 9.038 3.705 1.00 96.31 228 SER A CA 1
ATOM 1811 C C . SER A 1 228 ? 6.055 7.793 4.226 1.00 96.31 228 SER A C 1
ATOM 1813 O O . SER A 1 228 ? 5.673 7.739 5.398 1.00 96.31 228 SER A O 1
ATOM 1815 N N . LEU A 1 229 ? 5.896 6.768 3.382 1.00 95.25 229 LEU A N 1
ATOM 1816 C CA . LEU A 1 229 ? 5.258 5.503 3.751 1.00 95.25 229 LEU A CA 1
ATOM 1817 C C . LEU A 1 229 ? 6.081 4.714 4.782 1.00 95.25 229 LEU A C 1
ATOM 1819 O O . LEU A 1 229 ? 5.497 4.191 5.730 1.00 95.25 229 LEU A O 1
ATOM 1823 N N . ILE A 1 230 ? 7.414 4.685 4.665 1.00 96.12 230 ILE A N 1
ATOM 1824 C CA . ILE A 1 230 ? 8.315 4.078 5.662 1.00 96.12 230 ILE A CA 1
ATOM 1825 C C . ILE A 1 230 ? 8.059 4.711 7.034 1.00 96.12 230 ILE A C 1
ATOM 1827 O O . ILE A 1 230 ? 7.694 4.013 7.979 1.00 96.12 230 ILE A O 1
ATOM 1831 N N . THR A 1 231 ? 8.120 6.038 7.126 1.00 95.25 231 THR A N 1
ATOM 1832 C CA . THR A 1 231 ? 7.933 6.768 8.392 1.00 95.25 231 THR A CA 1
ATOM 1833 C C . THR A 1 231 ? 6.539 6.541 8.994 1.00 95.25 231 THR A C 1
ATOM 1835 O O . THR A 1 231 ? 6.385 6.307 10.199 1.00 95.25 231 THR A O 1
ATOM 1838 N N . ALA A 1 232 ? 5.498 6.572 8.156 1.00 89.00 232 ALA A N 1
ATOM 1839 C CA . ALA A 1 232 ? 4.124 6.338 8.590 1.00 89.00 232 ALA A CA 1
ATOM 1840 C C . ALA A 1 232 ? 3.901 4.891 9.063 1.00 89.00 232 ALA A C 1
ATOM 1842 O O . ALA A 1 232 ? 3.232 4.667 10.072 1.00 89.00 232 ALA A O 1
ATOM 1843 N N . SER A 1 233 ? 4.482 3.911 8.367 1.00 88.69 233 SER A N 1
ATOM 1844 C CA . SER A 1 233 ? 4.381 2.490 8.717 1.00 88.69 233 SER A CA 1
ATOM 1845 C C . SER A 1 233 ? 5.115 2.144 10.014 1.00 88.69 233 SER A C 1
ATOM 1847 O O . SER A 1 233 ? 4.566 1.402 10.829 1.00 88.69 233 SER A O 1
ATOM 1849 N N . GLN A 1 234 ? 6.278 2.750 10.269 1.00 88.19 234 GLN A N 1
ATOM 1850 C CA . GLN A 1 234 ? 7.018 2.612 11.527 1.00 88.19 234 GLN A CA 1
ATOM 1851 C C . GLN A 1 234 ? 6.224 3.173 12.705 1.00 88.19 234 GLN A C 1
ATOM 1853 O O . GLN A 1 234 ? 6.048 2.505 13.725 1.00 88.19 234 GLN A O 1
ATOM 1858 N N . THR A 1 235 ? 5.666 4.375 12.532 1.00 86.56 235 THR A N 1
ATOM 1859 C CA . THR A 1 235 ? 4.833 5.035 13.546 1.00 86.56 235 THR A CA 1
ATOM 1860 C C . THR A 1 235 ? 3.582 4.206 13.855 1.00 86.56 235 THR A C 1
ATOM 1862 O O . THR A 1 235 ? 3.209 4.039 15.015 1.00 86.56 235 THR A O 1
ATOM 1865 N N . ALA A 1 236 ? 2.957 3.633 12.822 1.00 77.25 236 ALA A N 1
ATOM 1866 C CA . ALA A 1 236 ? 1.789 2.765 12.947 1.00 77.25 236 ALA A CA 1
ATOM 1867 C C . ALA A 1 236 ? 2.122 1.319 13.371 1.00 77.25 236 ALA A C 1
ATOM 1869 O O . ALA A 1 236 ? 1.202 0.538 13.609 1.00 77.25 236 ALA A O 1
ATOM 1870 N N . LYS A 1 237 ? 3.408 0.948 13.475 1.00 81.19 237 LYS A N 1
ATOM 1871 C CA . LYS A 1 237 ? 3.886 -0.418 13.768 1.00 81.19 237 LYS A CA 1
ATOM 1872 C C . LYS A 1 237 ? 3.332 -1.468 12.792 1.00 81.19 237 LYS A C 1
ATOM 1874 O O . LYS A 1 237 ? 2.848 -2.526 13.199 1.00 81.19 237 LYS A O 1
ATOM 1879 N N . LEU A 1 238 ? 3.392 -1.158 11.497 1.00 79.88 238 LEU A N 1
ATOM 1880 C CA . LEU A 1 238 ? 2.913 -2.000 10.398 1.00 79.88 238 LEU A CA 1
ATOM 1881 C C . LEU A 1 238 ? 4.091 -2.442 9.505 1.00 79.88 238 LEU A C 1
ATOM 1883 O O . LEU A 1 238 ? 4.269 -1.882 8.419 1.00 79.88 238 LEU A O 1
ATOM 1887 N N . PRO A 1 239 ? 4.880 -3.452 9.925 1.00 84.00 239 PRO A N 1
ATOM 1888 C CA . PRO A 1 239 ? 6.154 -3.805 9.286 1.00 84.00 239 PRO A CA 1
ATOM 1889 C C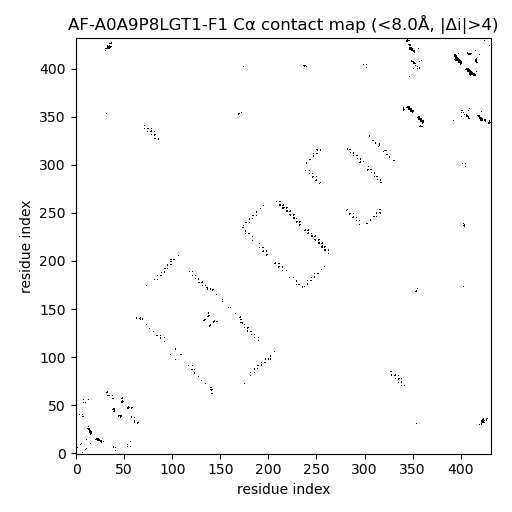 . PRO A 1 239 ? 6.007 -4.291 7.836 1.00 84.00 239 PRO A C 1
ATOM 1891 O O . PRO A 1 239 ? 6.928 -4.136 7.043 1.00 84.00 239 PRO A O 1
ATOM 1894 N N . GLN A 1 240 ? 4.838 -4.815 7.452 1.00 84.44 240 GLN A N 1
ATOM 1895 C CA . GLN A 1 240 ? 4.551 -5.199 6.065 1.00 84.44 240 GLN A CA 1
ATOM 1896 C C . GLN A 1 240 ? 4.721 -4.027 5.092 1.00 84.44 240 GLN A C 1
ATOM 1898 O O . GLN A 1 240 ? 5.432 -4.142 4.098 1.00 84.44 240 GLN A O 1
ATOM 1903 N N . HIS A 1 241 ? 4.098 -2.887 5.398 1.00 88.31 241 HIS A N 1
ATOM 1904 C CA . HIS A 1 241 ? 4.156 -1.712 4.530 1.00 88.31 241 HIS A CA 1
ATOM 1905 C C . HIS A 1 241 ? 5.534 -1.043 4.579 1.00 88.31 241 HIS A C 1
ATOM 1907 O O . HIS A 1 241 ? 5.946 -0.441 3.592 1.00 88.31 241 HIS A O 1
ATOM 1913 N N . GLU A 1 242 ? 6.259 -1.175 5.697 1.00 93.50 242 GLU A N 1
ATOM 1914 C CA . GLU A 1 242 ? 7.646 -0.716 5.796 1.00 93.50 242 GLU A CA 1
ATOM 1915 C C . GLU A 1 242 ? 8.541 -1.464 4.803 1.00 93.50 242 GLU A C 1
ATOM 1917 O O . GLU A 1 242 ? 9.260 -0.836 4.026 1.00 93.50 242 GLU A O 1
ATOM 1922 N N . VAL A 1 243 ? 8.466 -2.799 4.802 1.00 93.88 243 VAL A N 1
ATOM 1923 C CA . VAL A 1 243 ? 9.263 -3.643 3.903 1.00 93.88 243 VAL A CA 1
ATOM 1924 C C . VAL A 1 243 ? 8.913 -3.360 2.443 1.00 93.88 243 VAL A C 1
ATOM 1926 O O . VAL A 1 243 ? 9.810 -3.113 1.640 1.00 93.88 243 VAL A O 1
ATOM 1929 N N . GLU A 1 244 ? 7.624 -3.324 2.093 1.00 93.06 244 GLU A N 1
ATOM 1930 C CA . GLU A 1 244 ? 7.188 -3.009 0.725 1.00 93.06 244 GLU A CA 1
ATOM 1931 C C . GLU A 1 244 ? 7.703 -1.633 0.268 1.00 93.06 244 GLU A C 1
ATOM 1933 O O . GLU A 1 244 ? 8.241 -1.508 -0.833 1.00 93.06 244 GLU A O 1
ATOM 1938 N N . ALA A 1 245 ? 7.614 -0.607 1.119 1.00 97.00 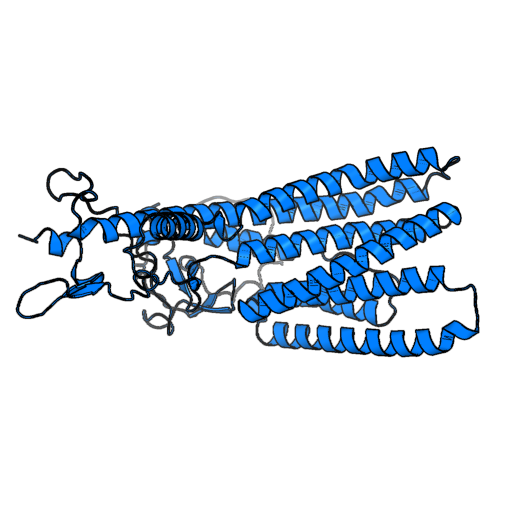245 ALA A N 1
ATOM 1939 C CA . ALA A 1 245 ? 8.083 0.737 0.793 1.00 97.00 245 ALA A CA 1
ATOM 1940 C C . ALA A 1 245 ? 9.604 0.813 0.602 1.00 97.00 245 ALA A C 1
ATOM 1942 O O . ALA A 1 245 ? 10.061 1.474 -0.328 1.00 97.00 245 ALA A O 1
ATOM 1943 N N . ARG A 1 246 ? 10.391 0.123 1.438 1.00 98.12 246 ARG A N 1
ATOM 1944 C CA . ARG A 1 246 ? 11.857 0.049 1.303 1.00 98.12 246 ARG A CA 1
ATOM 1945 C C . ARG A 1 246 ? 12.280 -0.666 0.022 1.00 98.12 246 ARG A C 1
ATOM 1947 O O . ARG A 1 246 ? 13.177 -0.190 -0.666 1.00 98.12 246 ARG A O 1
ATOM 1954 N N . ILE A 1 247 ? 11.598 -1.757 -0.333 1.00 96.44 247 ILE A N 1
ATOM 1955 C CA . ILE A 1 247 ? 11.817 -2.474 -1.597 1.00 96.44 247 ILE A CA 1
ATOM 1956 C C . ILE A 1 247 ? 11.570 -1.543 -2.786 1.00 96.44 247 ILE A C 1
ATOM 1958 O O . ILE A 1 247 ? 12.422 -1.432 -3.669 1.00 96.44 247 ILE A O 1
ATOM 1962 N N . TYR A 1 248 ? 10.429 -0.845 -2.801 1.00 97.44 248 TYR A N 1
ATOM 1963 C CA . TYR A 1 248 ? 10.113 0.096 -3.875 1.00 97.44 248 TYR A CA 1
ATOM 1964 C C . TYR A 1 248 ? 11.065 1.293 -3.897 1.00 97.44 248 TYR A C 1
ATOM 1966 O O . TYR A 1 248 ? 11.436 1.740 -4.977 1.00 97.44 248 TYR A O 1
ATOM 1974 N N . HIS A 1 249 ? 11.498 1.794 -2.737 1.00 98.31 249 HIS A N 1
ATOM 1975 C CA . HIS A 1 249 ? 12.498 2.858 -2.653 1.00 98.31 249 HIS A CA 1
ATOM 1976 C C . HIS A 1 249 ? 13.796 2.445 -3.355 1.00 98.31 249 HIS A C 1
ATOM 1978 O O . HIS A 1 249 ? 14.215 3.125 -4.287 1.00 98.31 249 HIS A O 1
ATOM 1984 N N . ALA A 1 250 ? 14.355 1.281 -3.011 1.00 97.12 250 ALA A N 1
ATOM 1985 C CA . ALA A 1 250 ? 15.562 0.755 -3.646 1.00 97.12 250 ALA A CA 1
ATOM 1986 C C . ALA A 1 250 ? 15.394 0.580 -5.165 1.00 97.12 250 ALA A C 1
ATOM 1988 O O . ALA A 1 250 ? 16.260 0.968 -5.951 1.00 97.12 250 ALA A O 1
ATOM 1989 N N . GLN A 1 251 ? 14.250 0.045 -5.591 1.00 95.69 251 GLN A N 1
ATOM 1990 C CA . GLN A 1 251 ? 13.909 -0.135 -7.001 1.00 95.69 251 GLN A CA 1
ATOM 1991 C C . GLN A 1 251 ? 13.839 1.201 -7.765 1.00 95.69 251 GLN A C 1
ATOM 1993 O O . GLN A 1 251 ? 14.482 1.347 -8.809 1.00 95.69 251 GLN A O 1
ATOM 1998 N N . PHE A 1 252 ? 13.123 2.203 -7.242 1.00 97.19 252 PHE A N 1
ATOM 1999 C CA . PHE A 1 252 ? 13.034 3.530 -7.860 1.00 97.19 252 PHE A CA 1
ATOM 2000 C C . PHE A 1 252 ? 14.367 4.284 -7.829 1.00 97.19 252 PHE A C 1
ATOM 2002 O O . PHE A 1 252 ? 14.694 4.939 -8.820 1.00 97.19 252 PHE A O 1
ATOM 2009 N N . SER A 1 253 ? 15.156 4.148 -6.758 1.00 95.38 253 SER A N 1
ATOM 2010 C CA . SER A 1 253 ? 16.518 4.687 -6.665 1.00 95.38 253 SER A CA 1
ATOM 2011 C C . SER A 1 253 ? 17.381 4.177 -7.818 1.00 95.38 253 SER A C 1
ATOM 2013 O O . SER A 1 253 ? 17.994 4.973 -8.532 1.00 95.38 253 SER A O 1
ATOM 2015 N N . MET A 1 254 ? 17.386 2.860 -8.059 1.00 93.50 254 MET A N 1
ATOM 2016 C CA . MET A 1 254 ? 18.177 2.259 -9.140 1.00 93.50 254 MET A CA 1
ATOM 2017 C C . MET A 1 254 ? 17.665 2.641 -10.528 1.00 93.50 254 MET A C 1
ATOM 2019 O O . MET A 1 254 ? 18.466 2.922 -11.420 1.00 93.50 254 MET A O 1
ATOM 2023 N N . LEU A 1 255 ? 16.345 2.722 -10.707 1.00 92.81 255 LEU A N 1
ATOM 2024 C CA . LEU A 1 255 ? 15.752 3.147 -11.972 1.00 92.81 255 LEU A CA 1
ATOM 2025 C C . LEU A 1 255 ? 16.089 4.609 -12.297 1.00 92.81 255 LEU A C 1
ATOM 2027 O O . LEU A 1 255 ? 16.498 4.918 -13.417 1.00 92.81 255 LEU A O 1
ATOM 2031 N N . SER A 1 256 ? 15.974 5.501 -11.308 1.00 93.00 256 SER A N 1
ATOM 2032 C CA . SER A 1 256 ? 16.343 6.914 -11.436 1.00 93.00 256 SER A CA 1
ATOM 2033 C C . SER A 1 256 ? 17.829 7.077 -11.755 1.00 93.00 256 SER A C 1
ATOM 2035 O O . SER A 1 256 ? 18.190 7.876 -12.621 1.00 93.00 256 SER A O 1
ATOM 2037 N N . LEU A 1 257 ? 18.691 6.316 -11.078 1.00 89.75 257 LEU A N 1
ATOM 2038 C CA . LEU A 1 257 ? 20.136 6.325 -11.292 1.00 89.75 257 LEU A CA 1
ATOM 2039 C C . LEU A 1 257 ? 20.499 5.877 -12.715 1.00 89.75 257 LEU A C 1
ATOM 2041 O O . LEU A 1 257 ? 21.187 6.609 -13.424 1.00 89.75 257 LEU A O 1
ATOM 2045 N N . SER A 1 258 ? 19.990 4.720 -13.153 1.00 89.31 258 SER A N 1
ATOM 2046 C CA . SER A 1 258 ? 20.259 4.172 -14.489 1.00 89.31 258 SER A CA 1
ATOM 2047 C C . SER A 1 258 ? 19.832 5.140 -15.593 1.00 89.31 258 SER A C 1
ATOM 2049 O O . SER A 1 258 ? 20.624 5.457 -16.481 1.00 89.31 258 SER A O 1
ATOM 2051 N N . ASN A 1 259 ? 18.626 5.702 -15.487 1.00 89.44 259 ASN A N 1
ATOM 2052 C CA . ASN A 1 259 ? 18.121 6.655 -16.471 1.00 89.44 259 ASN A CA 1
ATOM 2053 C C . ASN A 1 259 ? 18.927 7.963 -16.467 1.00 89.44 259 ASN A C 1
ATOM 2055 O O . ASN A 1 259 ? 19.202 8.510 -17.529 1.00 89.44 259 ASN A O 1
ATOM 2059 N N . THR A 1 260 ? 19.355 8.454 -15.301 1.00 87.12 260 THR A N 1
ATOM 2060 C CA . THR A 1 260 ? 20.157 9.687 -15.202 1.00 87.12 260 THR A CA 1
ATOM 2061 C C . THR A 1 260 ? 21.562 9.509 -15.777 1.00 87.12 260 THR A C 1
ATOM 2063 O O . THR A 1 260 ? 22.025 10.380 -16.512 1.00 87.12 260 THR A O 1
ATOM 2066 N N . ARG A 1 261 ? 22.222 8.375 -15.507 1.00 84.44 261 ARG A N 1
ATOM 2067 C CA . ARG A 1 261 ? 23.531 8.033 -16.090 1.00 84.44 261 ARG A CA 1
ATOM 2068 C C . ARG A 1 261 ? 23.479 8.056 -17.612 1.00 84.44 261 ARG A C 1
ATOM 2070 O O . ARG A 1 261 ? 24.291 8.690 -18.271 1.00 84.44 261 ARG A O 1
ATOM 2077 N N . GLU A 1 262 ? 22.455 7.423 -18.153 1.00 81.38 262 GLU A N 1
ATOM 2078 C CA . GLU A 1 262 ? 22.213 7.324 -19.582 1.00 81.38 262 GLU A CA 1
ATOM 2079 C C . GLU A 1 262 ? 21.877 8.665 -20.269 1.00 81.38 262 GLU A C 1
ATOM 2081 O O . GLU A 1 262 ? 22.055 8.786 -21.481 1.00 81.38 262 GLU A O 1
ATOM 2086 N N . LEU A 1 263 ? 21.404 9.676 -19.527 1.00 82.25 263 LEU A N 1
ATOM 2087 C CA . LEU A 1 263 ? 21.320 11.064 -20.009 1.00 82.25 263 LEU A CA 1
ATOM 2088 C C . LEU A 1 263 ? 22.675 11.796 -19.934 1.00 82.25 263 LEU A C 1
ATOM 2090 O O . LEU A 1 263 ? 22.922 12.704 -20.724 1.00 82.25 263 LEU A O 1
ATOM 2094 N N . GLY A 1 264 ? 23.518 11.441 -18.960 1.00 68.19 264 GLY A N 1
ATOM 2095 C CA . GLY A 1 264 ? 24.716 12.179 -18.552 1.00 68.19 264 GLY A CA 1
ATOM 2096 C C . GLY A 1 264 ? 26.022 11.826 -19.269 1.00 68.19 264 GLY A C 1
ATOM 2097 O O . GLY A 1 264 ? 27.017 12.495 -19.007 1.00 68.19 264 GLY A O 1
ATOM 2098 N N . ASN A 1 265 ? 26.043 10.850 -20.187 1.00 58.97 265 ASN A N 1
ATOM 2099 C CA . ASN A 1 265 ? 27.232 10.404 -20.949 1.00 58.97 265 ASN A CA 1
ATOM 2100 C C . ASN A 1 265 ? 27.816 11.463 -21.931 1.00 58.97 265 ASN A C 1
ATOM 2102 O O . ASN A 1 265 ? 28.350 11.115 -22.980 1.00 58.97 265 ASN A O 1
ATOM 2106 N N . SER A 1 266 ? 27.698 12.761 -21.630 1.00 50.84 266 SER A N 1
ATOM 2107 C CA . SER A 1 266 ? 28.168 13.874 -22.466 1.00 50.84 266 SER A CA 1
ATOM 2108 C C . SER A 1 266 ? 29.367 14.645 -21.882 1.00 50.84 266 SER A C 1
ATOM 2110 O O . SER A 1 266 ? 29.795 15.614 -22.508 1.00 50.84 266 SER A O 1
ATOM 2112 N N . THR A 1 267 ? 29.911 14.320 -20.692 1.00 49.06 267 THR A N 1
ATOM 2113 C CA . THR A 1 267 ? 31.062 15.080 -20.133 1.00 49.06 267 THR A CA 1
ATOM 2114 C C . THR A 1 267 ? 31.898 14.313 -19.090 1.00 49.06 267 THR A C 1
ATOM 2116 O O . THR A 1 267 ? 31.388 13.935 -18.040 1.00 49.06 267 THR A O 1
ATOM 2119 N N . GLU A 1 268 ? 33.206 14.166 -19.340 1.00 51.41 268 GLU A N 1
ATOM 2120 C CA . GLU A 1 268 ? 34.174 13.359 -18.557 1.00 51.41 268 GLU A CA 1
ATOM 2121 C C . GLU A 1 268 ? 34.409 13.856 -17.110 1.00 51.41 268 GLU A C 1
ATOM 2123 O O . GLU A 1 268 ? 34.655 13.068 -16.203 1.00 51.41 268 GLU A O 1
ATOM 2128 N N . GLN A 1 269 ? 34.275 15.159 -16.835 1.00 49.59 269 GLN A N 1
ATOM 2129 C CA . GLN A 1 269 ? 34.525 15.724 -15.492 1.00 49.59 269 GLN A CA 1
ATOM 2130 C C . GLN A 1 269 ? 33.409 15.433 -14.469 1.00 49.59 269 GLN A C 1
ATOM 2132 O O . GLN A 1 269 ? 33.598 15.634 -13.270 1.00 49.59 269 GLN A O 1
ATOM 2137 N N . HIS A 1 270 ? 32.245 14.956 -14.920 1.00 51.88 270 HIS A N 1
ATOM 2138 C CA . HIS A 1 270 ? 31.114 14.612 -14.054 1.00 51.88 270 HIS A CA 1
ATOM 2139 C C . HIS A 1 270 ? 31.121 13.144 -13.590 1.00 51.88 270 HIS A C 1
ATOM 2141 O O . HIS A 1 270 ? 30.329 12.797 -12.715 1.00 51.88 270 HIS A O 1
ATOM 2147 N N . GLU A 1 271 ? 31.992 12.279 -14.122 1.00 53.78 271 GLU A N 1
ATOM 2148 C CA . GLU A 1 271 ? 31.948 10.832 -13.859 1.00 53.78 271 GLU A CA 1
ATOM 2149 C C . GLU A 1 271 ? 32.447 10.430 -12.459 1.00 53.78 271 GLU A C 1
ATOM 2151 O O . GLU A 1 271 ? 31.814 9.592 -11.814 1.00 53.78 271 GLU A O 1
ATOM 2156 N N . GLU A 1 272 ? 33.514 11.037 -11.927 1.00 54.62 272 GLU A N 1
ATOM 2157 C CA . GLU A 1 272 ? 34.085 10.639 -10.622 1.00 54.62 272 GLU A CA 1
ATOM 2158 C C . GLU A 1 272 ? 33.158 10.966 -9.435 1.00 54.62 272 GLU A C 1
ATOM 2160 O O . GLU A 1 272 ? 32.918 10.122 -8.567 1.00 54.62 272 GLU A O 1
ATOM 2165 N N . VAL A 1 273 ? 32.564 12.167 -9.420 1.00 55.34 273 VAL A N 1
ATOM 2166 C CA . VAL A 1 273 ? 31.614 12.598 -8.372 1.00 55.34 273 VAL A CA 1
ATOM 2167 C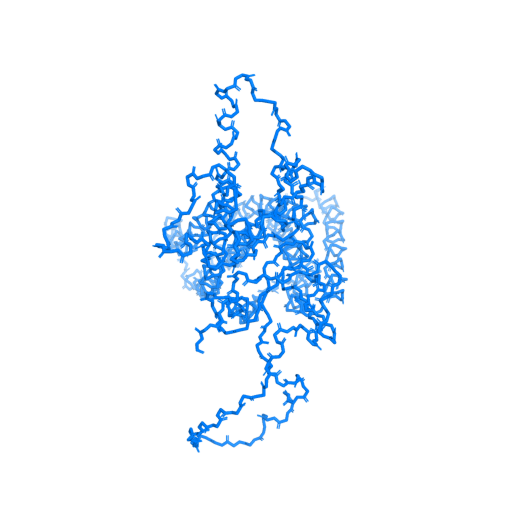 C . VAL A 1 273 ? 30.313 11.793 -8.439 1.00 55.34 273 VAL A C 1
ATOM 2169 O O . VAL A 1 273 ? 29.740 11.443 -7.405 1.00 55.34 273 VAL A O 1
ATOM 2172 N N . ASN A 1 274 ? 29.861 11.454 -9.649 1.00 66.25 274 ASN A N 1
ATOM 2173 C CA . ASN A 1 274 ? 28.651 10.663 -9.860 1.00 66.25 274 ASN A CA 1
ATOM 2174 C C . ASN A 1 274 ? 28.862 9.195 -9.445 1.00 66.25 274 ASN A C 1
ATOM 2176 O O . ASN A 1 274 ? 27.966 8.586 -8.868 1.00 66.25 274 ASN A O 1
ATOM 2180 N N . THR A 1 275 ? 30.078 8.665 -9.620 1.00 76.38 275 THR A N 1
ATOM 2181 C CA . THR A 1 275 ? 30.445 7.306 -9.192 1.00 76.38 275 THR A CA 1
ATOM 2182 C C . THR A 1 275 ? 30.481 7.174 -7.666 1.00 76.38 275 THR A C 1
ATOM 2184 O O . THR A 1 275 ? 29.941 6.214 -7.120 1.00 76.38 275 THR A O 1
ATOM 2187 N N . ALA A 1 276 ? 31.054 8.145 -6.944 1.00 82.94 276 ALA A N 1
ATOM 2188 C CA . ALA A 1 276 ? 31.067 8.121 -5.476 1.00 82.94 276 ALA A CA 1
ATOM 2189 C C . ALA A 1 276 ? 29.652 8.240 -4.876 1.00 82.94 276 ALA A C 1
ATOM 2191 O O . ALA A 1 276 ? 29.301 7.501 -3.954 1.00 82.94 276 ALA A O 1
ATOM 2192 N N . ALA A 1 277 ? 28.820 9.132 -5.427 1.00 85.19 277 ALA A N 1
ATOM 2193 C CA . ALA A 1 277 ? 27.424 9.278 -5.019 1.00 85.19 277 ALA A CA 1
ATOM 2194 C C . ALA A 1 277 ? 26.589 8.023 -5.336 1.00 85.19 277 ALA A C 1
ATOM 2196 O O . ALA A 1 277 ? 25.739 7.631 -4.536 1.00 85.19 277 ALA A O 1
ATOM 2197 N N . GLU A 1 278 ? 26.852 7.368 -6.470 1.00 87.75 278 GLU A N 1
ATOM 2198 C CA . GLU A 1 278 ? 26.246 6.088 -6.838 1.00 87.75 278 GLU A CA 1
ATOM 2199 C C . GLU A 1 278 ? 26.626 4.969 -5.859 1.00 87.75 278 GLU A C 1
ATOM 2201 O O . GLU A 1 278 ? 25.745 4.236 -5.404 1.00 87.75 278 GLU A O 1
ATOM 2206 N N . ILE A 1 279 ? 27.909 4.847 -5.504 1.00 89.25 279 ILE A N 1
ATOM 2207 C CA . ILE A 1 279 ? 28.387 3.848 -4.535 1.00 89.25 279 ILE A CA 1
ATOM 2208 C C . ILE A 1 279 ? 27.691 4.044 -3.185 1.00 89.25 279 ILE A C 1
ATOM 2210 O O . ILE A 1 279 ? 27.175 3.083 -2.612 1.00 89.25 279 ILE A O 1
ATOM 2214 N N . GLU A 1 280 ? 27.625 5.284 -2.700 1.00 92.62 280 GLU A N 1
ATOM 2215 C CA . GLU A 1 280 ? 26.975 5.603 -1.428 1.00 92.62 280 GLU A CA 1
ATOM 2216 C C . GLU A 1 280 ? 25.461 5.341 -1.472 1.00 92.62 280 GLU A C 1
ATOM 2218 O O . GLU A 1 280 ? 24.891 4.810 -0.517 1.00 92.62 280 GLU A O 1
ATOM 2223 N N . LEU A 1 281 ? 24.798 5.642 -2.594 1.00 92.19 281 LEU A N 1
ATOM 2224 C CA . LEU A 1 281 ? 23.383 5.320 -2.781 1.00 92.19 281 LEU A CA 1
ATOM 2225 C C . LEU A 1 281 ? 23.150 3.806 -2.737 1.00 92.19 281 LEU A C 1
ATOM 2227 O O . LEU A 1 281 ? 22.294 3.345 -1.984 1.00 92.19 281 LEU A O 1
ATOM 2231 N N . ARG A 1 282 ? 23.921 3.021 -3.501 1.00 94.12 282 ARG A N 1
ATOM 2232 C CA . ARG A 1 282 ? 23.806 1.552 -3.512 1.00 94.12 282 ARG A CA 1
ATOM 2233 C C . ARG A 1 282 ? 24.058 0.961 -2.126 1.00 94.12 282 ARG A C 1
ATOM 2235 O O . ARG A 1 282 ? 23.335 0.057 -1.712 1.00 94.12 282 ARG A O 1
ATOM 2242 N N . LYS A 1 283 ? 25.034 1.497 -1.387 1.00 95.50 283 LYS A N 1
ATOM 2243 C CA . LYS A 1 283 ? 25.307 1.108 0.000 1.00 95.50 283 LYS A CA 1
ATOM 2244 C C . LYS A 1 283 ? 24.095 1.357 0.903 1.00 95.50 283 LYS A C 1
ATOM 2246 O O . LYS A 1 283 ? 23.630 0.423 1.549 1.00 95.50 283 LYS A O 1
ATOM 2251 N N . ARG A 1 284 ? 23.528 2.568 0.881 1.00 96.12 284 ARG A N 1
ATOM 2252 C CA . ARG A 1 284 ? 22.341 2.925 1.677 1.00 96.12 284 ARG A CA 1
ATOM 2253 C C . ARG A 1 284 ? 21.131 2.042 1.363 1.00 96.12 284 ARG A C 1
ATOM 2255 O O . ARG A 1 284 ? 20.423 1.619 2.274 1.00 96.12 284 ARG A O 1
ATOM 2262 N N . GLU A 1 285 ? 20.871 1.768 0.084 1.00 97.12 285 GLU A N 1
ATOM 2263 C CA . GLU A 1 285 ? 19.756 0.894 -0.299 1.00 97.12 285 GLU A CA 1
ATOM 2264 C C . GLU A 1 285 ? 19.992 -0.553 0.153 1.00 97.12 285 GLU A C 1
ATOM 2266 O O . GLU A 1 285 ? 19.059 -1.195 0.629 1.00 97.12 285 GLU A O 1
ATOM 2271 N N . ASN A 1 286 ? 21.228 -1.062 0.083 1.00 96.88 286 ASN A N 1
ATOM 2272 C CA . ASN A 1 286 ? 21.559 -2.388 0.609 1.00 96.88 286 ASN A CA 1
ATOM 2273 C C . ASN A 1 286 ? 21.346 -2.477 2.129 1.00 96.88 286 ASN A C 1
ATOM 2275 O O . ASN A 1 286 ? 20.682 -3.410 2.574 1.00 96.88 286 ASN A O 1
ATOM 2279 N N . GLU A 1 287 ? 21.791 -1.488 2.909 1.00 97.38 287 GLU A N 1
ATOM 2280 C CA . GLU A 1 287 ? 21.535 -1.416 4.362 1.00 97.38 287 GLU A CA 1
ATOM 2281 C C . GLU A 1 287 ? 20.020 -1.372 4.673 1.00 97.38 287 GLU A C 1
ATOM 2283 O O . GLU A 1 287 ? 19.515 -2.017 5.600 1.00 97.38 287 GLU A O 1
ATOM 2288 N N . SER A 1 288 ? 19.249 -0.650 3.852 1.00 97.31 288 SER A N 1
ATOM 2289 C CA . SER A 1 288 ? 17.785 -0.610 3.955 1.00 97.31 288 SER A CA 1
ATOM 2290 C C . SER A 1 288 ? 17.138 -1.971 3.648 1.00 97.31 288 SER A C 1
ATOM 2292 O O . SER A 1 288 ? 16.181 -2.369 4.318 1.00 97.31 288 SER A O 1
ATOM 2294 N N . LEU A 1 289 ? 17.661 -2.719 2.672 1.00 97.50 289 LEU A N 1
ATOM 2295 C CA . LEU A 1 289 ? 17.187 -4.062 2.324 1.00 97.50 289 LEU A CA 1
ATOM 2296 C C . LEU A 1 289 ? 17.626 -5.125 3.345 1.00 97.50 289 LEU A C 1
ATOM 2298 O O . LEU A 1 289 ? 16.864 -6.051 3.608 1.00 97.50 289 LEU A O 1
ATOM 2302 N N . GLU A 1 290 ? 18.788 -4.982 3.982 1.00 97.06 290 GLU A N 1
ATOM 2303 C CA . GLU A 1 290 ? 19.196 -5.805 5.134 1.00 97.06 290 GLU A CA 1
ATOM 2304 C C . GLU A 1 290 ? 18.245 -5.610 6.320 1.00 97.06 290 GLU A C 1
ATOM 2306 O O . GLU A 1 290 ? 17.806 -6.575 6.945 1.00 97.06 290 GLU A O 1
ATOM 2311 N N . THR A 1 291 ? 17.808 -4.370 6.565 1.00 96.25 291 THR A N 1
ATOM 2312 C CA . THR A 1 291 ? 16.748 -4.096 7.550 1.00 96.25 291 THR A CA 1
ATOM 2313 C C . THR A 1 291 ? 15.458 -4.857 7.207 1.00 96.25 291 THR A C 1
ATOM 2315 O O . THR A 1 291 ? 14.777 -5.365 8.099 1.00 96.25 291 THR A O 1
ATOM 2318 N N . CYS A 1 292 ? 15.121 -4.990 5.919 1.00 95.38 292 CYS A N 1
ATOM 2319 C CA . CYS A 1 292 ? 13.957 -5.766 5.484 1.00 95.38 292 CYS A CA 1
ATOM 2320 C C . CYS A 1 292 ? 14.110 -7.268 5.759 1.00 95.38 292 CYS A C 1
ATOM 2322 O O . CYS A 1 292 ? 13.130 -7.917 6.127 1.00 95.38 292 CYS A O 1
ATOM 2324 N N . GLU A 1 293 ? 15.313 -7.823 5.605 1.00 94.75 293 GLU A N 1
ATOM 2325 C CA . GLU A 1 293 ? 15.593 -9.228 5.928 1.00 94.75 293 GLU A CA 1
ATOM 2326 C C . GLU A 1 293 ? 15.420 -9.493 7.420 1.00 94.75 293 GLU A C 1
ATOM 2328 O O . GLU A 1 293 ? 14.686 -10.411 7.782 1.00 94.75 293 GLU A O 1
ATOM 2333 N N . VAL A 1 294 ? 15.970 -8.625 8.274 1.00 94.31 294 VAL A N 1
ATOM 2334 C CA . VAL A 1 294 ? 15.787 -8.704 9.733 1.00 94.31 294 VAL A CA 1
ATOM 2335 C C . VAL A 1 294 ? 14.301 -8.645 10.101 1.00 94.31 294 VAL A C 1
ATOM 2337 O O . VAL A 1 294 ? 13.825 -9.412 10.939 1.00 94.31 294 VAL A O 1
ATOM 2340 N N . LEU A 1 295 ? 13.516 -7.781 9.449 1.00 87.75 295 LEU A N 1
ATOM 2341 C CA . LEU A 1 295 ? 12.063 -7.754 9.641 1.00 87.75 295 LEU A CA 1
ATOM 2342 C C . LEU A 1 295 ? 11.405 -9.075 9.203 1.00 87.75 295 LEU A C 1
ATOM 2344 O O . LEU A 1 295 ? 10.550 -9.589 9.921 1.00 87.75 295 LEU A O 1
ATOM 2348 N N . CYS A 1 296 ? 11.818 -9.662 8.079 1.00 85.50 296 CYS A N 1
ATOM 2349 C CA . CYS A 1 296 ? 11.311 -10.955 7.604 1.00 85.50 296 CYS A CA 1
ATOM 2350 C C . CYS A 1 296 ? 11.752 -12.155 8.461 1.00 85.50 296 CYS A C 1
ATOM 2352 O O . CYS A 1 296 ? 11.133 -13.221 8.387 1.00 85.50 296 CYS A O 1
ATOM 2354 N N . GLU A 1 297 ? 12.823 -12.024 9.240 1.00 87.38 297 GLU A N 1
ATOM 2355 C CA . GLU A 1 297 ? 13.255 -13.006 10.240 1.00 87.38 297 GLU A CA 1
ATOM 2356 C C . GLU A 1 297 ? 12.456 -12.884 11.535 1.00 87.38 297 GLU A C 1
ATOM 2358 O O . GLU A 1 297 ? 12.037 -13.897 12.093 1.00 87.38 297 GLU A O 1
ATOM 2363 N N . ASN A 1 298 ? 12.174 -11.654 11.967 1.00 82.69 298 ASN A N 1
ATOM 2364 C CA . ASN A 1 298 ? 11.331 -11.384 13.131 1.00 82.69 298 ASN A CA 1
ATOM 2365 C C . ASN A 1 298 ? 9.865 -11.789 12.899 1.00 82.69 298 ASN A C 1
ATOM 2367 O O . ASN A 1 298 ? 9.165 -12.162 13.843 1.00 82.69 298 ASN A O 1
ATOM 2371 N N . TYR A 1 299 ? 9.411 -11.727 11.644 1.00 77.00 299 TYR A N 1
ATOM 2372 C CA . TYR A 1 299 ? 8.013 -11.889 11.242 1.00 77.00 299 TYR A CA 1
ATOM 2373 C C . TYR A 1 299 ? 7.850 -12.869 10.058 1.00 77.00 299 TYR A C 1
ATOM 2375 O O . TYR A 1 299 ? 7.325 -12.504 9.000 1.00 77.00 299 TYR A O 1
ATOM 2383 N N . PRO A 1 300 ? 8.297 -14.136 10.185 1.00 72.69 300 PRO A N 1
ATOM 2384 C CA . PRO A 1 300 ? 8.388 -15.059 9.052 1.00 72.69 300 PRO A CA 1
ATOM 2385 C C . PRO A 1 300 ? 7.016 -15.483 8.512 1.00 72.69 300 PRO A C 1
ATOM 2387 O O . PRO A 1 300 ? 6.894 -15.791 7.329 1.00 72.69 300 PRO A O 1
ATOM 2390 N N . GLY A 1 301 ? 5.980 -15.476 9.359 1.00 66.31 301 GLY A N 1
ATOM 2391 C CA . GLY A 1 301 ? 4.621 -15.864 8.981 1.00 66.31 301 GLY A CA 1
ATOM 2392 C C . GLY A 1 301 ? 3.914 -14.832 8.103 1.00 66.31 301 GLY A C 1
ATOM 2393 O O . GLY A 1 301 ? 3.252 -15.219 7.143 1.00 66.31 301 GLY A O 1
ATOM 2394 N N . SER A 1 302 ? 4.066 -13.534 8.395 1.00 68.81 302 SER A N 1
ATOM 2395 C CA . SER A 1 302 ? 3.382 -12.480 7.628 1.00 68.81 302 SER A CA 1
ATOM 2396 C C . SER A 1 302 ? 4.254 -11.865 6.542 1.00 68.81 302 SER A C 1
ATOM 2398 O O . SER A 1 302 ? 3.708 -11.383 5.560 1.00 68.81 302 SER A O 1
ATOM 2400 N N . LEU A 1 303 ? 5.584 -11.864 6.691 1.00 79.00 303 LEU A N 1
ATOM 2401 C CA . LEU A 1 303 ? 6.502 -11.208 5.748 1.00 79.00 303 LEU A CA 1
ATOM 2402 C C . LEU A 1 303 ? 7.304 -12.190 4.887 1.00 79.00 303 LEU A C 1
ATOM 2404 O O . LEU A 1 303 ? 8.008 -11.761 3.978 1.00 79.00 303 LEU A O 1
ATOM 2408 N N . GLY A 1 304 ? 7.194 -13.501 5.125 1.00 75.56 304 GLY A N 1
ATOM 2409 C CA . GLY A 1 304 ? 7.974 -14.515 4.407 1.00 75.56 304 GLY A CA 1
ATOM 2410 C C . GLY A 1 304 ? 7.852 -14.435 2.880 1.00 75.56 304 GLY A C 1
ATOM 2411 O O . GLY A 1 304 ? 8.846 -14.631 2.184 1.00 75.56 304 GLY A O 1
ATOM 2412 N N . TYR A 1 305 ? 6.676 -14.057 2.367 1.00 80.38 305 TYR A N 1
ATOM 2413 C CA . TYR A 1 305 ? 6.423 -13.896 0.930 1.00 80.38 305 TYR A CA 1
ATOM 2414 C C . TYR A 1 305 ? 7.233 -12.750 0.285 1.00 80.38 305 TYR A C 1
ATOM 2416 O O . TYR A 1 305 ? 7.455 -12.746 -0.921 1.00 80.38 305 TYR A O 1
ATOM 2424 N N . LEU A 1 306 ? 7.715 -11.778 1.071 1.00 85.19 306 LEU A N 1
ATOM 2425 C CA . LEU A 1 306 ? 8.489 -10.635 0.569 1.00 85.19 306 LEU A CA 1
ATOM 2426 C C . LEU A 1 306 ? 9.973 -10.963 0.368 1.00 85.19 306 LEU A C 1
ATOM 2428 O O . LEU A 1 306 ? 10.689 -10.171 -0.238 1.00 85.19 306 LEU A O 1
ATOM 2432 N N . ARG A 1 307 ? 10.460 -12.126 0.821 1.00 88.25 307 ARG A N 1
ATOM 2433 C CA . ARG A 1 307 ? 11.885 -12.492 0.705 1.00 88.25 307 ARG A CA 1
ATOM 2434 C C . ARG A 1 307 ? 12.372 -12.497 -0.745 1.00 88.25 307 ARG A C 1
ATOM 2436 O O . ARG A 1 307 ? 13.448 -11.980 -1.028 1.00 88.25 307 ARG A O 1
ATOM 2443 N N . ASN A 1 308 ? 11.556 -13.008 -1.667 1.00 87.75 308 ASN A N 1
ATOM 2444 C CA . ASN A 1 308 ? 11.875 -12.999 -3.096 1.00 87.75 308 ASN A CA 1
ATOM 2445 C C . ASN A 1 308 ? 11.889 -11.569 -3.671 1.00 87.75 308 ASN A C 1
ATOM 2447 O O . ASN A 1 308 ? 12.761 -11.229 -4.469 1.00 87.75 308 ASN A O 1
ATOM 2451 N N . ASP A 1 309 ? 10.958 -10.707 -3.241 1.00 89.19 309 ASP A N 1
ATOM 2452 C CA . ASP A 1 309 ? 10.950 -9.290 -3.630 1.00 89.19 309 ASP A CA 1
ATOM 2453 C C . ASP A 1 309 ? 12.233 -8.571 -3.147 1.00 89.19 309 ASP A C 1
ATOM 2455 O O . ASP A 1 309 ? 12.832 -7.807 -3.910 1.00 89.19 309 ASP A O 1
ATOM 2459 N N . ILE A 1 310 ? 12.691 -8.855 -1.918 1.00 93.31 310 ILE A N 1
ATOM 2460 C CA . ILE A 1 310 ? 13.936 -8.310 -1.343 1.00 93.31 310 ILE A CA 1
ATOM 2461 C C . ILE A 1 310 ? 15.156 -8.794 -2.130 1.00 93.31 310 ILE A C 1
ATOM 2463 O O . ILE A 1 310 ? 15.993 -7.981 -2.521 1.00 93.31 310 ILE A O 1
ATOM 2467 N N . GLU A 1 311 ? 15.253 -10.096 -2.414 1.00 92.12 311 GLU A N 1
ATOM 2468 C CA . GLU A 1 311 ? 16.381 -10.661 -3.162 1.00 92.12 311 GLU A CA 1
ATOM 2469 C C . GLU A 1 311 ? 16.485 -10.045 -4.566 1.00 92.12 311 GLU A C 1
ATOM 2471 O O . GLU A 1 311 ? 17.571 -9.668 -5.015 1.00 92.12 311 GLU A O 1
ATOM 2476 N N . LYS A 1 312 ? 15.351 -9.879 -5.256 1.00 90.62 312 LYS A N 1
ATOM 2477 C CA . LYS A 1 312 ? 15.305 -9.210 -6.563 1.00 90.62 312 LYS A CA 1
ATOM 2478 C C . LYS A 1 312 ? 15.714 -7.741 -6.476 1.00 90.62 312 LYS A C 1
ATOM 2480 O O . LYS A 1 312 ? 16.449 -7.273 -7.345 1.00 90.62 312 LYS A O 1
ATOM 2485 N N . ALA A 1 313 ? 15.284 -7.022 -5.438 1.00 93.56 313 ALA A N 1
ATOM 2486 C CA . ALA A 1 313 ? 15.712 -5.644 -5.210 1.00 93.56 313 ALA A CA 1
ATOM 2487 C C . ALA A 1 313 ? 17.225 -5.557 -4.949 1.00 93.56 313 ALA A C 1
ATOM 2489 O O . ALA A 1 313 ? 17.889 -4.733 -5.570 1.00 93.56 313 ALA A O 1
ATOM 2490 N N . LYS A 1 314 ? 17.798 -6.456 -4.137 1.00 94.69 314 LYS A N 1
ATOM 2491 C CA . LYS A 1 314 ? 19.252 -6.528 -3.908 1.00 94.69 314 LYS A CA 1
ATOM 2492 C C . LYS A 1 314 ? 20.022 -6.802 -5.198 1.00 94.69 314 LYS A C 1
ATOM 2494 O O . LYS A 1 314 ? 21.018 -6.141 -5.474 1.00 94.69 314 LYS A O 1
ATOM 2499 N N . LYS A 1 315 ? 19.550 -7.740 -6.028 1.00 92.69 315 LYS A N 1
ATOM 2500 C CA . LYS A 1 315 ? 20.152 -8.009 -7.346 1.00 92.69 315 LYS A CA 1
ATOM 2501 C C . LYS A 1 315 ? 20.175 -6.753 -8.217 1.00 92.69 315 LYS A C 1
ATOM 2503 O O . LYS A 1 315 ? 21.204 -6.463 -8.819 1.00 92.69 315 LYS A O 1
ATOM 2508 N N . LEU A 1 316 ? 19.084 -5.987 -8.240 1.00 91.00 316 LEU A N 1
ATOM 2509 C CA . LEU A 1 316 ? 19.010 -4.720 -8.971 1.00 91.00 316 LEU A CA 1
ATOM 2510 C C . LEU A 1 316 ? 19.983 -3.667 -8.397 1.00 91.00 316 LEU A C 1
ATOM 2512 O O . LEU A 1 316 ? 20.745 -3.055 -9.147 1.00 91.00 316 LEU A O 1
ATOM 2516 N N . VAL A 1 317 ? 20.029 -3.512 -7.068 1.00 92.94 317 VAL A N 1
ATOM 2517 C CA . VAL A 1 317 ? 20.956 -2.597 -6.367 1.00 92.94 317 VAL A CA 1
ATOM 2518 C C . VAL A 1 317 ? 22.423 -2.963 -6.591 1.00 92.94 317 VAL A C 1
ATOM 2520 O O . VAL A 1 317 ? 23.275 -2.079 -6.609 1.00 92.94 317 VAL A O 1
ATOM 2523 N N . ASN A 1 318 ? 22.731 -4.229 -6.858 1.00 90.88 318 ASN A N 1
ATOM 2524 C CA . ASN A 1 318 ? 24.089 -4.698 -7.137 1.00 90.88 318 ASN A CA 1
ATOM 2525 C C . ASN A 1 318 ? 24.432 -4.750 -8.639 1.00 90.88 318 ASN A C 1
ATOM 2527 O O . ASN A 1 318 ? 25.447 -5.327 -9.017 1.00 90.88 318 ASN A O 1
ATOM 2531 N N . GLY A 1 319 ? 23.613 -4.134 -9.501 1.00 82.75 319 GLY A N 1
ATOM 2532 C CA . GLY A 1 319 ? 23.913 -3.974 -10.930 1.00 82.75 319 GLY A CA 1
ATOM 2533 C C . GLY A 1 319 ? 23.284 -5.025 -11.847 1.00 82.75 319 GLY A C 1
ATOM 2534 O O . GLY A 1 319 ? 23.666 -5.124 -13.011 1.00 82.75 319 GLY A O 1
ATOM 2535 N N . GLY A 1 320 ? 22.315 -5.801 -11.359 1.00 78.62 320 GLY A N 1
ATOM 2536 C CA . GLY A 1 320 ? 21.511 -6.679 -12.202 1.00 78.62 320 GLY A CA 1
ATOM 2537 C C . GLY A 1 320 ? 20.756 -5.886 -13.274 1.00 78.62 320 GLY A C 1
ATOM 2538 O O . GLY A 1 320 ? 20.088 -4.903 -12.971 1.00 78.62 320 GLY A O 1
ATOM 2539 N N . THR A 1 321 ? 20.850 -6.325 -14.529 1.00 67.75 321 THR A N 1
ATOM 2540 C CA . THR A 1 321 ? 20.264 -5.638 -15.696 1.00 67.75 321 THR A CA 1
ATOM 2541 C C . THR A 1 321 ? 18.848 -6.098 -16.033 1.00 67.75 321 THR A C 1
ATOM 2543 O O . THR A 1 321 ? 18.173 -5.482 -16.852 1.00 67.75 321 THR A O 1
ATOM 2546 N N . THR A 1 322 ? 18.378 -7.179 -15.410 1.00 62.38 322 THR A N 1
ATOM 2547 C CA . THR A 1 322 ? 17.062 -7.766 -15.672 1.00 62.38 322 THR A CA 1
ATOM 2548 C C . THR A 1 322 ? 16.259 -7.855 -14.385 1.00 62.38 322 THR A C 1
ATOM 2550 O O . THR A 1 322 ? 16.678 -8.525 -13.438 1.00 62.38 322 THR A O 1
ATOM 2553 N N . TYR A 1 323 ? 15.080 -7.239 -14.368 1.00 72.56 323 TYR A N 1
ATOM 2554 C CA . TYR A 1 323 ? 14.098 -7.395 -13.303 1.00 72.56 323 TYR A CA 1
ATOM 2555 C C . TYR A 1 323 ? 12.879 -8.151 -13.836 1.00 72.56 323 TYR A C 1
ATOM 2557 O O . TYR A 1 323 ? 12.339 -7.825 -14.891 1.00 72.56 323 TYR A O 1
ATOM 2565 N N . THR A 1 324 ? 12.447 -9.171 -13.098 1.00 70.62 324 THR A N 1
ATOM 2566 C CA . THR A 1 324 ? 11.209 -9.914 -13.363 1.00 70.62 324 THR A CA 1
ATOM 2567 C C . THR A 1 324 ? 10.246 -9.685 -12.213 1.00 70.62 324 THR A C 1
ATOM 2569 O O . THR A 1 324 ? 10.639 -9.770 -11.046 1.00 70.62 324 THR A O 1
ATOM 2572 N N . PHE A 1 325 ? 8.975 -9.441 -12.511 1.00 66.38 325 PHE A N 1
ATOM 2573 C CA . PHE A 1 325 ? 7.960 -9.268 -11.478 1.00 66.38 325 PHE A CA 1
ATOM 2574 C C . PHE A 1 325 ? 7.794 -10.560 -10.662 1.00 66.38 325 PHE A C 1
ATOM 2576 O O . PHE A 1 325 ? 7.992 -11.674 -11.155 1.00 66.38 325 PHE A O 1
ATOM 2583 N N . VAL A 1 326 ? 7.545 -10.430 -9.357 1.00 60.38 326 VAL A N 1
ATOM 2584 C CA . VAL A 1 326 ? 7.172 -11.575 -8.510 1.00 60.38 326 VAL A CA 1
ATOM 2585 C C . VAL A 1 326 ? 5.715 -11.922 -8.791 1.00 60.38 326 VAL A C 1
ATOM 2587 O O . VAL A 1 326 ? 4.887 -11.034 -8.996 1.00 60.38 326 VAL A O 1
ATOM 2590 N N . THR A 1 327 ? 5.401 -13.217 -8.826 1.00 59.47 327 THR A N 1
ATOM 2591 C CA . THR A 1 327 ? 4.043 -13.685 -9.094 1.00 59.47 327 THR A CA 1
ATOM 2592 C C . THR A 1 327 ? 3.078 -13.110 -8.059 1.00 59.47 327 THR A C 1
ATOM 2594 O O . THR A 1 327 ? 3.325 -13.092 -6.854 1.00 59.47 327 THR A O 1
ATOM 2597 N N . THR A 1 328 ? 1.930 -12.624 -8.532 1.00 63.62 328 THR A N 1
ATOM 2598 C CA . THR A 1 328 ? 0.911 -12.035 -7.647 1.00 63.62 328 THR A CA 1
ATOM 2599 C C . THR A 1 328 ? 0.213 -13.092 -6.788 1.00 63.62 328 THR A C 1
ATOM 2601 O O . THR A 1 328 ? -0.554 -12.736 -5.900 1.00 63.62 328 THR A O 1
ATOM 2604 N N . ASP A 1 329 ? 0.453 -14.382 -7.033 1.00 60.03 329 ASP A N 1
ATOM 2605 C CA . ASP A 1 329 ? -0.259 -15.483 -6.388 1.00 60.03 329 ASP A CA 1
ATOM 2606 C C . ASP A 1 329 ? -0.041 -15.515 -4.870 1.00 60.03 329 ASP A C 1
ATOM 2608 O O . ASP A 1 329 ? -1.028 -15.589 -4.141 1.00 60.03 329 ASP A O 1
ATOM 2612 N N . GLU A 1 330 ? 1.191 -15.325 -4.386 1.00 60.28 330 GLU A N 1
ATOM 2613 C CA . GLU A 1 330 ? 1.495 -15.310 -2.945 1.00 60.28 330 GLU A CA 1
ATOM 2614 C C . GLU A 1 330 ? 0.840 -14.104 -2.245 1.00 60.28 330 GLU A C 1
ATOM 2616 O O . GLU A 1 330 ? 0.133 -14.254 -1.247 1.00 60.28 330 GLU A O 1
ATOM 2621 N N . LYS A 1 331 ? 0.958 -12.899 -2.828 1.00 64.25 331 LYS A N 1
ATOM 2622 C CA . LYS A 1 331 ? 0.269 -11.689 -2.334 1.00 64.25 331 LYS A CA 1
ATOM 2623 C C . LYS A 1 331 ? -1.252 -11.878 -2.356 1.00 64.25 331 LYS A C 1
ATOM 2625 O O . LYS A 1 331 ? -1.941 -11.519 -1.403 1.00 64.25 331 LYS A O 1
ATOM 2630 N N . ARG A 1 332 ? -1.800 -12.475 -3.418 1.00 65.56 332 ARG A N 1
ATOM 2631 C CA . ARG A 1 332 ? -3.235 -12.764 -3.562 1.00 65.56 332 ARG A CA 1
ATOM 2632 C C . ARG A 1 332 ? -3.715 -13.742 -2.502 1.00 65.56 332 ARG A C 1
ATOM 2634 O O . ARG A 1 332 ? -4.818 -13.557 -2.001 1.00 65.56 332 ARG A O 1
ATOM 2641 N N . GLU A 1 333 ? -2.937 -14.762 -2.166 1.00 62.62 333 GLU A N 1
ATOM 2642 C CA . GLU A 1 333 ? -3.276 -15.706 -1.102 1.00 62.62 333 GLU A CA 1
ATOM 2643 C C . GLU A 1 333 ? -3.268 -15.043 0.269 1.00 62.62 333 GLU A C 1
ATOM 2645 O O . GLU A 1 333 ? -4.219 -15.250 1.016 1.00 62.62 333 GLU A O 1
ATOM 2650 N N . VAL A 1 334 ? -2.312 -14.153 0.559 1.00 61.72 334 VAL A N 1
ATOM 2651 C CA . VAL A 1 334 ? -2.326 -13.343 1.789 1.00 61.72 334 VAL A CA 1
ATOM 2652 C C . VAL A 1 334 ? -3.596 -12.495 1.864 1.00 61.72 334 VAL A C 1
ATOM 2654 O O . VAL A 1 334 ? -4.307 -12.542 2.864 1.00 61.72 334 VAL A O 1
ATOM 2657 N N . TYR A 1 335 ? -3.958 -11.768 0.803 1.00 58.88 335 TYR A N 1
ATOM 2658 C CA . TYR A 1 335 ? -5.159 -10.924 0.831 1.00 58.88 335 TYR A CA 1
ATOM 2659 C C . TYR A 1 335 ? -6.470 -11.710 0.764 1.00 58.88 335 TYR A C 1
ATOM 2661 O O . TYR A 1 335 ? -7.450 -11.288 1.374 1.00 58.88 335 TYR A O 1
ATOM 2669 N N . ARG A 1 336 ? -6.510 -12.858 0.078 1.00 61.31 336 ARG A N 1
ATOM 2670 C CA . ARG A 1 336 ? -7.648 -13.789 0.136 1.00 61.31 336 ARG A CA 1
ATOM 2671 C C . ARG A 1 336 ? -7.783 -14.377 1.527 1.00 61.31 336 ARG A C 1
ATOM 2673 O O . ARG A 1 336 ? -8.898 -14.421 2.026 1.00 61.31 336 ARG A O 1
ATOM 2680 N N . ALA A 1 337 ? -6.680 -14.770 2.161 1.00 57.84 337 ALA A N 1
ATOM 2681 C CA . ALA A 1 337 ? -6.666 -15.239 3.536 1.00 57.84 337 ALA A CA 1
ATOM 2682 C C . ALA A 1 337 ? -7.180 -14.137 4.465 1.00 57.84 337 ALA A C 1
ATOM 2684 O O . ALA A 1 337 ? -8.120 -14.389 5.210 1.00 57.84 337 ALA A O 1
ATOM 2685 N N . MET A 1 338 ? -6.679 -12.902 4.341 1.00 56.47 338 MET A N 1
ATOM 2686 C CA . MET A 1 338 ? -7.192 -11.748 5.082 1.00 56.47 338 MET A CA 1
ATOM 2687 C C . MET A 1 338 ? -8.687 -11.554 4.837 1.00 56.47 338 MET A C 1
ATOM 2689 O O . MET A 1 338 ? -9.430 -11.537 5.801 1.00 56.47 338 MET A O 1
ATOM 2693 N N . ALA A 1 339 ? -9.163 -11.485 3.590 1.00 51.44 339 ALA A N 1
ATOM 2694 C CA . ALA A 1 339 ? -10.587 -11.332 3.275 1.00 51.44 339 ALA A CA 1
ATOM 2695 C C . ALA A 1 339 ? -11.440 -12.497 3.812 1.00 51.44 339 ALA A C 1
ATOM 2697 O O . ALA A 1 339 ? -12.543 -12.272 4.307 1.00 51.44 339 ALA A O 1
ATOM 2698 N N . SER A 1 340 ? -10.908 -13.722 3.772 1.00 51.97 340 SER A N 1
ATOM 2699 C CA . SER A 1 340 ? -11.561 -14.930 4.282 1.00 51.97 340 SER A CA 1
ATOM 2700 C C . SER A 1 340 ? -11.557 -15.027 5.804 1.00 51.97 340 SER A C 1
ATOM 2702 O O . SER A 1 340 ? -12.458 -15.623 6.372 1.00 51.97 340 SER A O 1
ATOM 2704 N N . GLN A 1 341 ? -10.615 -14.381 6.498 1.00 45.53 341 GLN A N 1
ATOM 2705 C CA . GLN A 1 341 ? -10.692 -14.222 7.952 1.00 45.53 341 GLN A CA 1
ATOM 2706 C C . GLN A 1 341 ? -11.903 -13.369 8.349 1.00 45.53 341 GLN A C 1
ATOM 2708 O O . GLN A 1 341 ? -12.378 -13.480 9.474 1.00 45.53 341 GLN A O 1
ATOM 2713 N N . PHE A 1 342 ? -12.460 -12.582 7.420 1.00 43.88 342 PHE A N 1
ATOM 2714 C CA . PHE A 1 342 ? -13.728 -11.880 7.609 1.00 43.88 342 PHE A CA 1
ATOM 2715 C C . PHE A 1 342 ? -14.954 -12.635 7.044 1.00 43.88 342 PHE A C 1
ATOM 2717 O O . PHE A 1 342 ? -16.045 -12.067 7.041 1.00 43.88 342 PHE A O 1
ATOM 2724 N N . SER A 1 343 ? -14.824 -13.909 6.633 1.00 41.22 343 SER A N 1
ATOM 2725 C CA . SER A 1 343 ? -15.933 -14.806 6.242 1.00 41.22 343 SER A CA 1
ATOM 2726 C C . SER A 1 343 ? -15.920 -16.133 7.043 1.00 41.22 343 SER A C 1
ATOM 2728 O O . SER A 1 343 ? -14.873 -16.582 7.492 1.00 41.22 343 SER A O 1
ATOM 2730 N N . GLY A 1 344 ? -17.082 -16.737 7.352 1.00 40.62 344 GLY A N 1
ATOM 2731 C CA . GLY A 1 344 ? -17.205 -17.994 8.147 1.00 40.62 344 GLY A CA 1
ATOM 2732 C C . GLY A 1 344 ? -17.884 -17.839 9.524 1.00 40.62 344 GLY A C 1
ATOM 2733 O O . GLY A 1 344 ? -18.492 -16.794 9.743 1.00 40.62 344 GLY A O 1
ATOM 2734 N N . THR A 1 345 ? -17.725 -18.805 10.454 1.00 40.16 345 THR A N 1
ATOM 2735 C CA . THR A 1 345 ? -18.457 -18.938 11.753 1.00 40.16 345 THR A CA 1
ATOM 2736 C C . THR A 1 345 ? -17.631 -18.810 13.063 1.00 40.16 345 THR A C 1
ATOM 2738 O O . THR A 1 345 ? -18.205 -18.864 14.142 1.00 40.16 345 THR A O 1
ATOM 2741 N N . GLY A 1 346 ? -16.309 -18.576 13.029 1.00 51.06 346 GLY A N 1
ATOM 2742 C CA . GLY A 1 346 ? -15.461 -18.444 14.240 1.00 51.06 346 GLY A CA 1
ATOM 2743 C C . GLY A 1 346 ? -15.619 -17.147 15.067 1.00 51.06 346 GLY A C 1
ATOM 2744 O O . GLY A 1 346 ? -16.223 -16.175 14.601 1.00 51.06 346 GLY A O 1
ATOM 2745 N N . HIS A 1 347 ? -15.021 -17.114 16.267 1.00 53.44 347 HIS A N 1
ATOM 2746 C CA . HIS A 1 347 ? -15.049 -15.958 17.178 1.00 53.44 347 HIS A CA 1
ATOM 2747 C C . HIS A 1 347 ? -14.010 -14.871 16.848 1.00 53.44 347 HIS A C 1
ATOM 2749 O O . HIS A 1 347 ? -12.922 -15.143 16.323 1.00 53.44 347 HIS A O 1
ATOM 2755 N N . TRP A 1 348 ? -14.343 -13.630 17.187 1.00 58.53 348 TRP A N 1
ATOM 2756 C CA . TRP A 1 348 ? -13.564 -12.430 16.910 1.00 58.53 348 TRP A CA 1
ATOM 2757 C C . TRP A 1 348 ? -12.829 -11.908 18.143 1.00 58.53 348 TRP A C 1
ATOM 2759 O O . TRP A 1 348 ? -13.307 -12.003 19.273 1.00 58.53 348 TRP A O 1
ATOM 2769 N N . TYR A 1 349 ? -11.673 -11.291 17.911 1.00 62.12 349 TYR A N 1
ATOM 2770 C CA . TYR A 1 349 ? -10.816 -10.694 18.930 1.00 62.12 349 TYR A CA 1
ATOM 2771 C C . TYR A 1 349 ? -10.181 -9.399 18.411 1.00 62.12 349 TYR A C 1
ATOM 2773 O O . TYR A 1 349 ? -10.031 -9.204 17.206 1.00 62.12 349 TYR A O 1
ATOM 2781 N N . TYR A 1 350 ? -9.750 -8.533 19.323 1.00 58.72 350 TYR A N 1
ATOM 2782 C CA . TYR A 1 350 ? -8.823 -7.444 19.023 1.00 58.72 350 TYR A CA 1
ATOM 2783 C C . TYR A 1 350 ? -7.418 -7.838 19.426 1.00 58.72 350 TYR A C 1
ATOM 2785 O O . TYR A 1 350 ? -7.214 -8.357 20.524 1.00 58.72 350 TYR A O 1
ATOM 2793 N N . CYS A 1 351 ? -6.439 -7.555 18.568 1.00 61.81 351 CYS A N 1
ATOM 2794 C CA . CYS A 1 351 ? -5.058 -7.539 19.032 1.00 61.81 351 CYS A CA 1
ATOM 2795 C C . CYS A 1 351 ? -4.817 -6.313 19.929 1.00 61.81 351 CYS A C 1
ATOM 2797 O O . CYS A 1 351 ? -5.571 -5.341 19.886 1.00 61.81 351 CYS A O 1
ATOM 2799 N N . ARG A 1 352 ? -3.703 -6.303 20.670 1.00 62.22 352 ARG A N 1
ATOM 2800 C CA . ARG A 1 352 ? -3.301 -5.177 21.538 1.00 62.22 352 ARG A CA 1
ATOM 2801 C C . ARG A 1 352 ? -3.206 -3.804 20.850 1.00 62.22 352 ARG A C 1
ATOM 2803 O O . ARG A 1 352 ? -3.139 -2.794 21.538 1.00 62.22 352 ARG A O 1
ATOM 2810 N N . ASN A 1 353 ? -3.137 -3.778 19.516 1.00 57.44 353 ASN A N 1
ATOM 2811 C CA . ASN A 1 353 ? -3.085 -2.566 18.693 1.00 57.44 353 ASN A CA 1
ATOM 2812 C C . ASN A 1 353 ? -4.456 -2.216 18.072 1.00 57.44 353 ASN A C 1
ATOM 2814 O O . ASN A 1 353 ? -4.514 -1.387 17.174 1.00 57.44 353 ASN A O 1
ATOM 2818 N N . GLY A 1 354 ? -5.546 -2.872 18.486 1.00 56.88 354 GLY A N 1
ATOM 2819 C CA . GLY A 1 354 ? -6.906 -2.552 18.035 1.00 56.88 354 GLY A CA 1
ATOM 2820 C C . GLY A 1 354 ? -7.307 -3.133 16.673 1.00 56.88 354 GLY A C 1
ATOM 2821 O O . GLY A 1 354 ? -8.379 -2.805 16.164 1.00 56.88 354 GLY A O 1
ATOM 2822 N N . HIS A 1 355 ? -6.499 -4.017 16.077 1.00 59.38 355 HIS A N 1
ATOM 2823 C CA . HIS A 1 355 ? -6.855 -4.691 14.824 1.00 59.38 355 HIS A CA 1
ATOM 2824 C C . HIS A 1 355 ? -7.882 -5.810 15.066 1.00 59.38 355 HIS A C 1
ATOM 2826 O O . HIS A 1 355 ? -7.614 -6.684 15.900 1.00 59.38 355 HIS A O 1
ATOM 2832 N N . PRO A 1 356 ? -9.021 -5.828 14.345 1.00 56.97 356 PRO A N 1
ATOM 2833 C CA . PRO A 1 356 ? -9.969 -6.931 14.408 1.00 56.97 356 PRO A CA 1
ATOM 2834 C C . PRO A 1 356 ? -9.367 -8.171 13.743 1.00 56.97 356 PRO A C 1
ATOM 2836 O O . PRO A 1 356 ? -8.980 -8.147 12.575 1.00 56.97 356 PRO A O 1
ATOM 2839 N N . VAL A 1 357 ? -9.316 -9.267 14.488 1.00 57.56 357 VAL A N 1
ATOM 2840 C CA . VAL A 1 357 ? -8.832 -10.568 14.033 1.00 57.56 357 VAL A CA 1
ATOM 2841 C C . VAL A 1 357 ? -9.860 -11.635 14.353 1.00 57.56 357 VAL A C 1
ATOM 2843 O O . VAL A 1 357 ? -10.563 -11.572 15.359 1.00 57.56 357 VAL A O 1
ATOM 2846 N N . ARG A 1 358 ? -9.937 -12.648 13.503 1.00 54.78 358 ARG A N 1
ATOM 2847 C CA . ARG A 1 358 ? -10.837 -13.773 13.700 1.00 54.78 358 ARG A CA 1
ATOM 2848 C C . ARG A 1 358 ? -10.049 -15.064 13.663 1.00 54.78 358 ARG A C 1
ATOM 2850 O O . ARG A 1 358 ? -9.242 -15.260 12.753 1.00 54.78 358 ARG A O 1
ATOM 2857 N N . LYS A 1 359 ? -10.278 -15.950 14.631 1.00 52.41 359 LYS A N 1
ATOM 2858 C CA . LYS A 1 359 ? -9.656 -17.275 14.610 1.00 52.41 359 LYS A CA 1
ATOM 2859 C C . LYS A 1 359 ? -10.536 -18.217 13.775 1.00 52.41 359 LYS A C 1
ATOM 2861 O O . LYS A 1 359 ? -11.747 -18.246 14.004 1.00 52.41 359 LYS A O 1
ATOM 2866 N N . PRO A 1 360 ? -9.987 -18.970 12.805 1.00 41.06 360 PRO A N 1
ATOM 2867 C CA . PRO A 1 360 ? -10.762 -20.012 12.142 1.00 41.06 360 PRO A CA 1
ATOM 2868 C C . PRO A 1 360 ? -11.201 -21.066 13.178 1.00 41.06 360 PRO A C 1
ATOM 2870 O O . PRO A 1 360 ? -10.412 -21.370 14.082 1.00 41.06 360 PRO A O 1
ATOM 2873 N N . PRO A 1 361 ? -12.422 -21.632 13.076 1.00 38.16 361 PRO A N 1
ATOM 2874 C CA . PRO A 1 361 ? -12.779 -22.814 13.855 1.00 38.16 361 PRO A CA 1
ATOM 2875 C C . PRO A 1 361 ? -11.790 -23.932 13.518 1.00 38.16 361 PRO A C 1
ATOM 2877 O O . PRO A 1 361 ? -11.288 -23.987 12.391 1.00 38.16 361 PRO A O 1
ATOM 2880 N N . HIS A 1 362 ? -11.462 -24.763 14.509 1.00 38.25 362 HIS A N 1
ATOM 2881 C CA . HIS A 1 362 ? -10.447 -25.816 14.437 1.00 38.25 362 HIS A CA 1
ATOM 2882 C C . HIS A 1 362 ? -10.366 -26.472 13.046 1.00 38.25 362 HIS A C 1
ATOM 2884 O O . HIS A 1 362 ? -11.148 -27.357 12.708 1.00 38.25 362 HIS A O 1
ATOM 2890 N N . ARG A 1 363 ? -9.361 -26.100 12.247 1.00 36.06 363 ARG A N 1
ATOM 2891 C CA . ARG A 1 363 ? -8.755 -27.064 11.332 1.00 36.06 363 ARG A CA 1
ATOM 2892 C C . ARG A 1 363 ? -7.518 -27.590 12.031 1.00 36.06 363 ARG A C 1
ATOM 2894 O O . ARG A 1 363 ? -6.718 -26.817 12.551 1.00 36.06 363 ARG A O 1
ATOM 2901 N N . TYR A 1 364 ? -7.460 -28.914 12.104 1.00 27.94 364 TYR A N 1
ATOM 2902 C CA . TYR A 1 364 ? -6.372 -29.719 12.640 1.00 27.94 364 TYR A CA 1
ATOM 2903 C C . TYR A 1 364 ? -4.978 -29.133 12.336 1.00 27.94 364 TYR A C 1
ATOM 2905 O O . TYR A 1 364 ? -4.803 -28.470 11.311 1.00 27.94 364 TYR A O 1
ATOM 2913 N N . PRO A 1 365 ? -3.985 -29.378 13.212 1.00 30.20 365 PRO A N 1
ATOM 2914 C CA . PRO A 1 365 ? -2.651 -28.792 13.110 1.00 30.20 365 PRO A CA 1
ATOM 2915 C C . PRO A 1 365 ? -2.020 -28.964 11.720 1.00 30.20 365 PRO A C 1
ATOM 2917 O O . PRO A 1 365 ? -2.170 -29.994 11.065 1.00 30.20 365 PRO A O 1
ATOM 2920 N N . ILE A 1 366 ? -1.260 -27.943 11.308 1.00 31.22 366 ILE A N 1
ATOM 2921 C CA . ILE A 1 366 ? -0.496 -27.807 10.049 1.00 31.22 366 ILE A CA 1
ATOM 2922 C C . ILE A 1 366 ? 0.692 -28.805 9.975 1.00 31.22 366 ILE A C 1
ATOM 2924 O O . ILE A 1 366 ? 1.758 -28.514 9.451 1.00 31.22 366 ILE A O 1
ATOM 2928 N N . THR A 1 367 ? 0.546 -30.034 10.469 1.00 30.30 367 THR A N 1
ATOM 2929 C CA . THR A 1 367 ? 1.608 -31.058 10.424 1.00 30.30 367 THR A CA 1
ATOM 2930 C C . THR A 1 367 ? 1.422 -32.131 9.348 1.00 30.30 367 THR A C 1
ATOM 2932 O O . THR A 1 367 ? 2.242 -33.038 9.270 1.00 30.30 367 THR A O 1
ATOM 2935 N N . LEU A 1 368 ? 0.434 -32.023 8.447 1.00 29.38 368 LEU A N 1
ATOM 2936 C CA . LEU A 1 368 ? 0.190 -33.041 7.402 1.00 29.38 368 LEU A CA 1
ATOM 2937 C C . LEU A 1 368 ? 0.096 -32.521 5.953 1.00 29.38 368 LEU A C 1
ATOM 2939 O O . LEU A 1 368 ? -0.433 -33.204 5.085 1.00 29.38 368 LEU A O 1
ATOM 2943 N N . TRP A 1 369 ? 0.679 -31.361 5.640 1.00 25.98 369 TRP A N 1
ATOM 2944 C CA . TRP A 1 369 ? 0.749 -30.832 4.261 1.00 25.98 369 TRP A CA 1
ATOM 2945 C C . TRP A 1 369 ? 2.042 -31.203 3.507 1.00 25.98 369 TRP A C 1
ATOM 2947 O O . TRP A 1 369 ? 2.535 -30.443 2.677 1.00 25.98 369 TRP A O 1
ATOM 2957 N N . ARG A 1 370 ? 2.628 -32.374 3.800 1.00 25.94 370 ARG A N 1
ATOM 2958 C CA . ARG A 1 370 ? 3.836 -32.865 3.103 1.00 25.94 370 ARG A CA 1
ATOM 2959 C C . ARG A 1 370 ? 3.722 -34.246 2.454 1.00 25.94 370 ARG A C 1
ATOM 2961 O O . ARG A 1 370 ? 4.691 -34.668 1.838 1.00 25.94 370 ARG A O 1
ATOM 2968 N N . SER A 1 371 ? 2.583 -34.938 2.527 1.00 26.56 371 SER A N 1
ATOM 2969 C CA . SER A 1 371 ? 2.494 -36.332 2.047 1.00 26.56 371 SER A CA 1
ATOM 2970 C C . SER A 1 371 ? 1.400 -36.644 1.020 1.00 26.56 371 SER A C 1
ATOM 2972 O O . SER A 1 371 ? 1.294 -37.795 0.616 1.00 26.56 371 SER A O 1
ATOM 2974 N N . THR A 1 372 ? 0.634 -35.671 0.518 1.00 29.94 372 THR A N 1
ATOM 2975 C CA . THR A 1 372 ? -0.463 -35.939 -0.447 1.00 29.94 372 THR A CA 1
ATOM 2976 C C . THR A 1 372 ? -0.285 -35.257 -1.807 1.00 29.94 372 THR A C 1
ATOM 2978 O O . THR A 1 372 ? -1.244 -34.817 -2.428 1.00 29.94 372 THR A O 1
ATOM 2981 N N . LEU A 1 373 ? 0.956 -35.202 -2.301 1.00 29.70 373 LEU A N 1
ATOM 2982 C CA . LEU A 1 373 ? 1.265 -34.860 -3.700 1.00 29.70 373 LEU A CA 1
ATOM 2983 C C . LEU A 1 373 ? 1.867 -36.025 -4.492 1.00 29.70 373 LEU A C 1
ATOM 2985 O O . LEU A 1 373 ? 2.482 -35.807 -5.526 1.00 29.70 373 LEU A O 1
ATOM 2989 N N . ASN A 1 374 ? 1.653 -37.265 -4.052 1.00 31.70 374 ASN A N 1
ATOM 2990 C CA . ASN A 1 374 ? 1.900 -38.439 -4.879 1.00 31.70 374 ASN A CA 1
ATOM 2991 C C . ASN A 1 374 ? 0.722 -39.404 -4.727 1.00 31.70 374 ASN A C 1
ATOM 2993 O O . ASN A 1 374 ? 0.439 -39.856 -3.624 1.00 31.70 374 ASN A O 1
ATOM 2997 N N . SER A 1 375 ? 0.082 -39.723 -5.854 1.00 32.78 375 SER A N 1
ATOM 2998 C CA . SER A 1 375 ? -1.014 -40.686 -6.060 1.00 32.78 375 SER A CA 1
ATOM 2999 C C . SER A 1 375 ? -2.433 -40.267 -5.629 1.00 32.78 375 SER A C 1
ATOM 3001 O O . SER A 1 375 ? -2.810 -40.395 -4.472 1.00 32.78 375 SER A O 1
ATOM 3003 N N . ALA A 1 376 ? -3.247 -39.817 -6.594 1.00 26.31 376 ALA A N 1
ATOM 3004 C CA . ALA A 1 376 ? -4.472 -40.507 -7.047 1.00 26.31 376 ALA A CA 1
ATOM 3005 C C . ALA A 1 376 ? -5.411 -39.566 -7.833 1.00 26.31 376 ALA A C 1
ATOM 3007 O O . ALA A 1 376 ? -5.428 -38.354 -7.638 1.00 26.31 376 ALA A O 1
ATOM 3008 N N . SER A 1 377 ? -6.145 -40.163 -8.770 1.00 29.27 377 SER A N 1
ATOM 3009 C CA . SER A 1 377 ? -6.967 -39.560 -9.820 1.00 29.27 377 SER A CA 1
ATOM 3010 C C . SER A 1 377 ? -8.324 -39.011 -9.361 1.00 29.27 377 SER A C 1
ATOM 3012 O O . SER A 1 377 ? -8.782 -39.254 -8.251 1.00 29.27 377 SER A O 1
ATOM 3014 N N . ALA A 1 378 ? -8.981 -38.317 -10.295 1.00 35.28 378 ALA A N 1
ATOM 3015 C CA . ALA A 1 378 ? -10.357 -37.835 -10.237 1.00 35.28 378 ALA A CA 1
ATOM 3016 C C . ALA A 1 378 ? -11.404 -38.907 -9.847 1.00 35.28 378 ALA A C 1
ATOM 3018 O O . ALA A 1 378 ? -11.254 -40.073 -10.209 1.00 35.28 378 ALA A O 1
ATOM 3019 N N . ASN A 1 379 ? -12.491 -38.415 -9.229 1.00 32.22 379 ASN A N 1
ATOM 3020 C CA . ASN A 1 379 ? -13.740 -39.062 -8.776 1.00 32.22 379 ASN A CA 1
ATOM 3021 C C . ASN A 1 379 ? -13.698 -39.835 -7.441 1.00 32.22 379 ASN A C 1
ATOM 3023 O O . ASN A 1 379 ? -13.254 -40.972 -7.400 1.00 32.22 379 ASN A O 1
ATOM 3027 N N . ASP A 1 380 ? -14.234 -39.236 -6.361 1.00 26.20 380 ASP A N 1
ATOM 3028 C CA . ASP A 1 380 ? -15.515 -39.676 -5.764 1.00 26.20 380 ASP A CA 1
ATOM 3029 C C . ASP A 1 380 ? -15.947 -38.886 -4.499 1.00 26.20 380 ASP A C 1
ATOM 3031 O O . ASP A 1 380 ? -15.244 -38.789 -3.500 1.00 26.20 380 ASP A O 1
ATOM 3035 N N . VAL A 1 381 ? -17.163 -38.335 -4.603 1.00 26.56 381 VAL A N 1
ATOM 3036 C CA . VAL A 1 381 ? -18.309 -38.361 -3.667 1.00 26.56 381 VAL A CA 1
ATOM 3037 C C . VAL A 1 381 ? -18.187 -37.865 -2.205 1.00 26.56 381 VAL A C 1
ATOM 3039 O O . VAL A 1 381 ? -17.603 -38.466 -1.311 1.00 26.56 381 VAL A O 1
ATOM 3042 N N . VAL A 1 382 ? -18.971 -36.804 -1.974 1.00 31.92 382 VAL A N 1
ATOM 3043 C CA . VAL A 1 382 ? -19.607 -36.307 -0.740 1.00 31.92 382 VAL A CA 1
ATOM 3044 C C . VAL A 1 382 ? -20.054 -37.408 0.236 1.00 31.92 382 VAL A C 1
ATOM 3046 O O . VAL A 1 382 ? -20.882 -38.239 -0.124 1.00 31.92 382 VAL A O 1
ATOM 3049 N N . LYS A 1 383 ? -19.681 -37.297 1.520 1.00 23.41 383 LYS A N 1
ATOM 3050 C CA . LYS A 1 383 ? -20.556 -37.678 2.646 1.00 23.41 383 LYS A CA 1
ATOM 3051 C C . LYS A 1 383 ? -20.275 -36.818 3.877 1.00 23.41 383 LYS A C 1
ATOM 3053 O O . LYS A 1 383 ? -19.175 -36.789 4.417 1.00 23.41 383 LYS A O 1
ATOM 3058 N N . SER A 1 384 ? -21.320 -36.107 4.284 1.00 30.58 384 SER A N 1
ATOM 3059 C CA . SER A 1 384 ? -21.453 -35.370 5.530 1.00 30.58 384 SER A CA 1
ATOM 3060 C C . SER A 1 384 ? -21.377 -36.302 6.738 1.00 30.58 384 SER A C 1
ATOM 3062 O O . SER A 1 384 ? -22.189 -37.219 6.860 1.00 30.58 384 SER A O 1
ATOM 3064 N N . THR A 1 385 ? -20.508 -35.981 7.685 1.00 20.75 385 THR A N 1
ATOM 3065 C CA . THR A 1 385 ? -20.698 -36.320 9.098 1.00 20.75 385 THR A CA 1
ATOM 3066 C C . THR A 1 385 ? -20.274 -35.111 9.918 1.00 20.75 385 THR A C 1
ATOM 3068 O O . THR A 1 385 ? -19.099 -34.929 10.226 1.00 20.75 385 THR A O 1
ATOM 3071 N N . GLN A 1 386 ? -21.248 -34.246 10.203 1.00 22.66 386 GLN A N 1
ATOM 3072 C CA . GLN A 1 386 ? -21.168 -33.248 11.263 1.00 22.66 386 GLN A CA 1
ATOM 3073 C C . GLN A 1 386 ? -21.222 -34.002 12.595 1.00 22.66 386 GLN A C 1
ATOM 3075 O O . GLN A 1 386 ? -22.249 -34.583 12.935 1.00 22.66 386 GLN A O 1
ATOM 3080 N N . PHE A 1 387 ? -20.124 -33.987 13.342 1.00 19.38 387 PHE A N 1
ATOM 3081 C CA . PHE A 1 387 ? -20.148 -34.251 14.775 1.00 19.38 387 PHE A CA 1
ATOM 3082 C C . PHE A 1 387 ? -19.570 -33.023 15.473 1.00 19.38 387 PHE A C 1
ATOM 3084 O O . PHE A 1 387 ? -18.434 -32.625 15.224 1.00 19.38 387 PHE A O 1
ATOM 3091 N N . THR A 1 388 ? -20.398 -32.392 16.299 1.00 21.23 388 THR A N 1
ATOM 3092 C CA . THR A 1 388 ? -20.083 -31.218 17.110 1.00 21.23 388 THR A CA 1
ATOM 3093 C C . THR A 1 388 ? -19.310 -31.660 18.347 1.00 21.23 388 THR A C 1
ATOM 3095 O O . THR A 1 388 ? -19.882 -32.142 19.322 1.00 21.23 388 THR A O 1
ATOM 3098 N N . VAL A 1 389 ? -17.989 -31.491 18.318 1.00 22.45 389 VAL A N 1
ATOM 3099 C CA . VAL A 1 389 ? -17.206 -31.379 19.553 1.00 22.45 389 VAL A CA 1
ATOM 3100 C C . VAL A 1 389 ? -17.497 -29.988 20.109 1.00 22.45 389 VAL A C 1
ATOM 3102 O O . VAL A 1 389 ? -17.393 -29.012 19.372 1.00 22.45 389 VAL A O 1
ATOM 3105 N N . GLY A 1 390 ? -17.929 -29.905 21.370 1.00 26.31 390 GLY A N 1
ATOM 3106 C CA . GLY A 1 390 ? -18.291 -28.646 22.019 1.00 26.31 390 GLY A CA 1
ATOM 3107 C C . GLY A 1 390 ? -17.168 -27.617 21.900 1.00 26.31 390 GLY A C 1
ATOM 3108 O O . GLY A 1 390 ? -16.122 -27.758 22.529 1.00 26.31 390 GLY A O 1
ATOM 3109 N N . GLU A 1 391 ? -17.380 -26.597 21.072 1.00 39.44 391 GLU A N 1
ATOM 3110 C CA . GLU A 1 391 ? -16.456 -25.482 20.923 1.00 39.44 391 GLU A CA 1
ATOM 3111 C C . GLU A 1 391 ? -16.564 -24.615 22.178 1.00 39.44 391 GLU A C 1
ATOM 3113 O O . GLU A 1 391 ? -17.546 -23.909 22.392 1.00 39.44 391 GLU A O 1
ATOM 3118 N N . CYS A 1 392 ? -15.546 -24.655 23.032 1.00 43.78 392 CYS A N 1
ATOM 3119 C CA . CYS A 1 392 ? -15.450 -23.82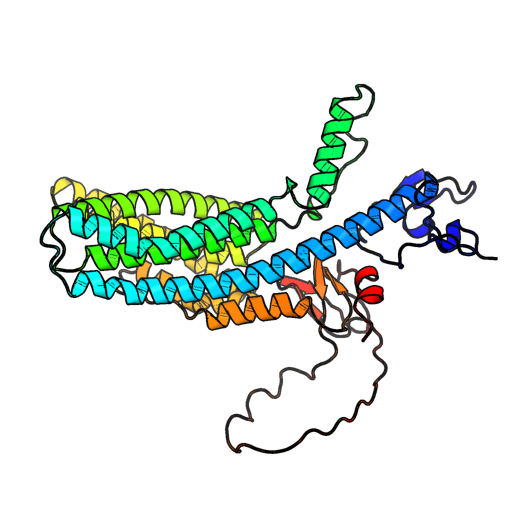0 24.229 1.00 43.78 392 CYS A CA 1
ATOM 3120 C C . CYS A 1 392 ? -15.367 -22.310 23.925 1.00 43.78 392 CYS A C 1
ATOM 3122 O O . CYS A 1 392 ? -15.292 -21.508 24.851 1.00 43.78 392 CYS A O 1
ATOM 3124 N N . GLY A 1 393 ? -15.368 -21.905 22.649 1.00 48.50 393 GLY A N 1
ATOM 3125 C CA . GLY A 1 393 ? -15.451 -20.519 22.183 1.00 48.50 393 GLY A CA 1
ATOM 3126 C C . GLY A 1 393 ? -14.294 -19.599 22.596 1.00 48.50 393 GLY A C 1
ATOM 3127 O O . GLY A 1 393 ? -14.286 -18.416 22.256 1.00 48.50 393 GLY A O 1
ATOM 3128 N N . MET A 1 394 ? -13.318 -20.130 23.329 1.00 50.44 394 MET A N 1
ATOM 3129 C CA . MET A 1 394 ? -12.186 -19.415 23.902 1.00 50.44 394 MET A CA 1
ATOM 3130 C C . MET A 1 394 ? -10.888 -19.861 23.222 1.00 50.44 394 MET A C 1
ATOM 3132 O O . MET A 1 394 ? -10.807 -20.962 22.664 1.00 50.44 394 MET A O 1
ATOM 3136 N N . PRO A 1 395 ? -9.855 -19.007 23.208 1.00 51.16 395 PRO A N 1
ATOM 3137 C CA . PRO A 1 395 ? -8.653 -19.315 22.466 1.00 51.16 395 PRO A CA 1
ATOM 3138 C C . PRO A 1 395 ? -7.832 -20.404 23.172 1.00 51.16 395 PRO A C 1
ATOM 3140 O O . PRO A 1 395 ? -7.385 -20.242 24.297 1.00 51.16 395 PRO A O 1
ATOM 3143 N N . MET A 1 396 ? -7.635 -21.520 22.470 1.00 51.69 396 MET A N 1
ATOM 3144 C CA . MET A 1 396 ? -6.842 -22.677 22.924 1.00 51.69 396 MET A CA 1
ATOM 3145 C C . MET A 1 396 ? -5.451 -22.776 22.278 1.00 51.69 396 MET A C 1
ATOM 3147 O O . MET A 1 396 ? -4.679 -23.681 22.570 1.00 51.69 396 MET A O 1
ATOM 3151 N N . GLN A 1 397 ? -5.158 -21.878 21.338 1.00 55.03 397 GLN A N 1
ATOM 3152 C CA . GLN A 1 397 ? -3.840 -21.740 20.714 1.00 55.03 397 GLN A CA 1
ATOM 3153 C C . GLN A 1 397 ? -3.581 -20.266 20.423 1.00 55.03 397 GLN A C 1
ATOM 3155 O O . GLN A 1 397 ? -4.490 -19.555 19.960 1.00 55.03 397 GLN A O 1
ATOM 3160 N N . GLU A 1 398 ? -2.342 -19.849 20.639 1.00 60.38 398 GLU A N 1
ATOM 3161 C CA . GLU A 1 398 ? -1.826 -18.563 20.192 1.00 60.38 398 GLU A CA 1
ATOM 3162 C C . GLU A 1 398 ? -1.640 -18.537 18.671 1.00 60.38 398 GLU A C 1
ATOM 3164 O O . GLU A 1 398 ? -1.337 -19.540 18.024 1.00 60.38 398 GLU A O 1
ATOM 3169 N N . ALA A 1 399 ? -1.843 -17.358 18.098 1.00 63.78 399 ALA A N 1
ATOM 3170 C CA . ALA A 1 399 ? -1.605 -17.020 16.704 1.00 63.78 399 ALA A CA 1
ATOM 3171 C C . ALA A 1 399 ? -1.047 -15.587 16.621 1.00 63.78 399 ALA A C 1
ATOM 3173 O O . ALA A 1 399 ? -0.829 -14.926 17.640 1.00 63.78 399 ALA A O 1
ATOM 3174 N N . ARG A 1 400 ? -0.814 -15.083 15.404 1.00 62.03 400 ARG A N 1
ATOM 3175 C CA . ARG A 1 400 ? -0.314 -13.719 15.173 1.00 62.03 400 ARG A CA 1
ATOM 3176 C C . ARG A 1 400 ? -1.311 -12.879 14.389 1.00 62.03 400 ARG A C 1
ATOM 3178 O O . ARG A 1 400 ? -1.954 -13.369 13.463 1.00 62.03 400 ARG A O 1
ATOM 3185 N N . CYS A 1 401 ? -1.445 -11.610 14.772 1.00 61.41 401 CYS A N 1
ATOM 3186 C CA . CYS A 1 401 ? -2.252 -10.649 14.031 1.00 61.41 401 CYS A CA 1
ATOM 3187 C C . CYS A 1 401 ? -1.674 -10.476 12.614 1.00 61.41 401 CYS A C 1
ATOM 3189 O O . CYS A 1 401 ? -0.511 -10.094 12.497 1.00 61.41 401 CYS A O 1
ATOM 3191 N N . PRO A 1 402 ? -2.460 -10.656 11.540 1.00 56.34 402 PRO A N 1
ATOM 3192 C CA . PRO A 1 402 ? -1.962 -10.566 10.166 1.00 56.34 402 PRO A CA 1
ATOM 3193 C C . PRO A 1 402 ? -1.629 -9.125 9.744 1.00 56.34 402 PRO A C 1
ATOM 3195 O O . PRO A 1 402 ? -1.071 -8.911 8.677 1.00 56.34 402 PRO A O 1
ATOM 3198 N N . GLN A 1 403 ? -2.013 -8.121 10.544 1.00 53.22 403 GLN A N 1
ATOM 3199 C CA . GLN A 1 403 ? -1.709 -6.712 10.277 1.00 53.22 403 GLN A CA 1
ATOM 3200 C C . GLN A 1 403 ? -0.459 -6.224 11.020 1.00 53.22 403 GLN A C 1
ATOM 3202 O O . GLN A 1 403 ? 0.265 -5.389 10.490 1.00 53.22 403 GLN A O 1
ATOM 3207 N N . CYS A 1 404 ? -0.208 -6.702 12.243 1.00 61.00 404 CYS A N 1
ATOM 3208 C CA . CYS A 1 404 ? 0.847 -6.146 13.100 1.00 61.00 404 CYS A CA 1
ATOM 3209 C C . CYS A 1 404 ? 1.602 -7.177 13.943 1.00 61.00 404 CYS A C 1
ATOM 3211 O O . CYS A 1 404 ? 2.267 -6.785 14.898 1.00 61.00 404 CYS A O 1
ATOM 3213 N N . GLU A 1 405 ? 1.438 -8.474 13.671 1.00 60.12 405 GLU A N 1
ATOM 3214 C CA . GLU A 1 405 ? 2.195 -9.585 14.279 1.00 60.12 405 GLU A CA 1
ATOM 3215 C C . GLU A 1 405 ? 2.051 -9.764 15.802 1.00 60.12 405 GLU A C 1
ATOM 3217 O O . GLU A 1 405 ? 2.583 -10.718 16.377 1.00 60.12 405 GLU A O 1
ATOM 3222 N N . ALA A 1 406 ? 1.292 -8.885 16.459 1.00 64.50 406 ALA A N 1
ATOM 3223 C CA . ALA A 1 406 ? 0.997 -8.974 17.878 1.00 64.50 406 ALA A CA 1
ATOM 3224 C C . ALA A 1 406 ? 0.382 -10.345 18.213 1.00 64.50 406 ALA A C 1
ATOM 3226 O O . ALA A 1 406 ? -0.423 -10.841 17.412 1.00 64.50 406 ALA A O 1
ATOM 3227 N N . PRO A 1 407 ? 0.713 -10.930 19.382 1.00 63.78 407 PRO A N 1
ATOM 3228 C CA . PRO A 1 407 ? 0.066 -12.144 19.858 1.00 63.78 407 PRO A CA 1
ATOM 3229 C C . PRO A 1 407 ? -1.452 -11.965 19.857 1.00 63.78 407 PRO A C 1
ATOM 3231 O O . PRO A 1 407 ? -1.969 -10.955 20.340 1.00 63.78 407 PRO A O 1
ATOM 3234 N N . VAL A 1 408 ? -2.151 -12.922 19.258 1.00 65.56 408 VAL A N 1
ATOM 3235 C CA . VAL A 1 408 ? -3.613 -13.028 19.236 1.00 65.56 408 VAL A CA 1
ATOM 3236 C C . VAL A 1 408 ? -4.003 -14.459 19.588 1.00 65.56 408 VAL A C 1
ATOM 3238 O O . VAL A 1 408 ? -3.178 -15.366 19.528 1.00 65.56 408 VAL A O 1
ATOM 3241 N N . GLY A 1 409 ? -5.255 -14.698 19.965 1.00 66.81 409 GLY A N 1
ATOM 3242 C CA . GLY A 1 409 ? -5.625 -15.991 20.539 1.00 66.81 409 GLY A CA 1
ATOM 3243 C C . GLY A 1 409 ? -5.182 -16.074 21.998 1.00 66.81 409 GLY A C 1
ATOM 3244 O O . GLY A 1 409 ? -5.435 -15.123 22.732 1.00 66.81 409 GLY A O 1
ATOM 3245 N N . GLY A 1 410 ? -4.595 -17.199 22.416 1.00 63.25 410 GLY A N 1
ATOM 3246 C CA . GLY A 1 410 ? -4.420 -17.541 23.830 1.00 63.25 410 GLY A CA 1
ATOM 3247 C C . GLY A 1 410 ? -4.289 -19.047 24.085 1.00 63.25 410 GLY A C 1
ATOM 3248 O O . GLY A 1 410 ? -4.532 -19.830 23.164 1.00 63.25 410 GLY A O 1
ATOM 3249 N N . LEU A 1 411 ? -3.892 -19.446 25.293 1.00 60.06 411 LEU A N 1
ATOM 3250 C CA . LEU A 1 411 ? -3.731 -20.844 25.721 1.00 60.06 411 LEU A CA 1
ATOM 3251 C C . LEU A 1 411 ? -4.719 -21.159 26.838 1.00 60.06 411 LEU A C 1
ATOM 3253 O O . LEU A 1 411 ? -5.081 -20.273 27.600 1.00 60.06 411 LEU A O 1
ATOM 3257 N N . ASP A 1 412 ? -5.144 -22.417 26.934 1.00 64.38 412 ASP A N 1
ATOM 3258 C CA . ASP A 1 412 ? -5.987 -22.901 28.035 1.00 64.38 412 ASP A CA 1
ATOM 3259 C C . ASP A 1 412 ? -7.255 -22.069 28.285 1.00 64.38 412 ASP A C 1
ATOM 3261 O O . ASP A 1 412 ? -7.739 -21.980 29.409 1.00 64.38 412 ASP A O 1
ATOM 3265 N N . HIS A 1 413 ? -7.846 -21.528 27.213 1.00 60.22 413 HIS A N 1
ATOM 3266 C CA . HIS A 1 413 ? -9.018 -20.647 27.235 1.00 60.22 413 HIS A CA 1
ATOM 3267 C C . HIS A 1 413 ? -8.742 -19.221 27.732 1.00 60.22 413 HIS A C 1
ATOM 3269 O O . HIS A 1 413 ? -9.678 -18.426 27.785 1.00 60.22 413 HIS A O 1
ATOM 3275 N N . ASP A 1 414 ? -7.492 -18.852 28.003 1.00 57.62 414 ASP A N 1
ATOM 3276 C CA . ASP A 1 414 ? -7.105 -17.497 28.384 1.00 57.62 414 ASP A CA 1
ATOM 3277 C C . ASP A 1 414 ? -6.510 -16.729 27.198 1.00 57.62 414 ASP A C 1
ATOM 3279 O O . ASP A 1 414 ? -5.555 -17.195 26.574 1.00 57.62 414 ASP A O 1
ATOM 3283 N N . PRO A 1 415 ? -7.039 -15.538 26.857 1.00 60.12 415 PRO A N 1
ATOM 3284 C CA . PRO A 1 415 ? -6.499 -14.728 25.776 1.00 60.12 415 PRO A CA 1
ATOM 3285 C C . PRO A 1 415 ? -5.099 -14.190 26.105 1.00 60.12 415 PRO A C 1
ATOM 3287 O O . PRO A 1 415 ? -4.811 -13.806 27.238 1.00 60.12 415 PRO A O 1
ATOM 3290 N N . ALA A 1 416 ? -4.241 -14.096 25.086 1.00 66.12 416 ALA A N 1
ATOM 3291 C CA . ALA A 1 416 ? -2.903 -13.529 25.225 1.00 66.12 416 ALA A CA 1
ATOM 3292 C C . ALA A 1 416 ? -2.962 -12.069 25.743 1.00 66.12 416 ALA A C 1
ATOM 3294 O O . ALA A 1 416 ? -3.939 -11.357 25.487 1.00 66.12 416 ALA A O 1
ATOM 3295 N N . PRO A 1 417 ? -1.933 -11.570 26.452 1.00 61.88 417 PRO A N 1
ATOM 3296 C CA . PRO A 1 417 ? -1.974 -10.249 27.080 1.00 61.88 417 PRO A CA 1
ATOM 3297 C C . PRO A 1 417 ? -2.337 -9.110 26.110 1.00 61.88 417 PRO A C 1
ATOM 3299 O O . PRO A 1 417 ? -1.680 -8.899 25.088 1.00 61.88 417 PRO A O 1
ATOM 3302 N N . GLY A 1 418 ? -3.379 -8.345 26.450 1.00 58.84 418 GLY A N 1
ATOM 3303 C CA . GLY A 1 418 ? -3.898 -7.246 25.624 1.00 58.84 418 GLY A CA 1
ATOM 3304 C C . GLY A 1 418 ? -4.815 -7.681 24.474 1.00 58.84 418 GLY A C 1
ATOM 3305 O O . GLY A 1 418 ? -5.261 -6.829 23.708 1.00 58.84 418 GLY A O 1
ATOM 3306 N N . VAL A 1 419 ? -5.106 -8.980 24.349 1.00 58.53 419 VAL A N 1
ATOM 3307 C CA . VAL A 1 419 ? -6.138 -9.514 23.457 1.00 58.53 419 VAL A CA 1
ATOM 3308 C C . VAL A 1 419 ? -7.470 -9.512 24.188 1.00 58.53 419 VAL A C 1
ATOM 3310 O O . VAL A 1 419 ? -7.584 -9.979 25.322 1.00 58.53 419 VAL A O 1
ATOM 3313 N N . HIS A 1 420 ? -8.503 -9.006 23.528 1.00 60.38 420 HIS A N 1
ATOM 3314 C CA . HIS A 1 420 ? -9.846 -8.962 24.094 1.00 60.38 420 HIS A CA 1
ATOM 3315 C C . HIS A 1 420 ? -10.851 -9.518 23.090 1.00 60.38 420 HIS A C 1
ATOM 3317 O O . HIS A 1 420 ? -10.767 -9.222 21.897 1.00 60.38 420 HIS A O 1
ATOM 3323 N N . ARG A 1 421 ? -11.785 -10.346 23.571 1.00 56.38 421 ARG A N 1
ATOM 3324 C CA . ARG A 1 421 ? -12.851 -10.922 22.746 1.00 56.38 421 ARG A CA 1
ATOM 3325 C C . ARG A 1 421 ? -13.752 -9.812 22.212 1.00 56.38 421 ARG A C 1
ATOM 3327 O O . ARG A 1 421 ? -14.178 -8.932 22.956 1.00 56.38 421 ARG A O 1
ATOM 3334 N N . ALA A 1 422 ? -14.047 -9.874 20.923 1.00 53.53 422 ALA A N 1
ATOM 3335 C CA . ALA A 1 422 ? -14.957 -8.975 20.235 1.00 53.53 422 ALA A CA 1
ATOM 3336 C C . ALA A 1 422 ? -16.348 -9.621 20.183 1.00 53.53 422 ALA A C 1
ATOM 3338 O O . ALA A 1 422 ? -16.865 -9.945 19.114 1.00 53.53 422 ALA A O 1
ATOM 3339 N N . GLU A 1 423 ? -16.943 -9.819 21.363 1.00 49.94 423 GLU A N 1
ATOM 3340 C CA . GLU A 1 423 ? -18.203 -10.553 21.587 1.00 49.94 423 GLU A CA 1
ATOM 3341 C C . GLU A 1 423 ? -19.354 -10.085 20.679 1.00 49.94 423 GLU A C 1
ATOM 3343 O O . GLU A 1 423 ? -20.276 -10.843 20.387 1.00 49.94 423 GLU A O 1
ATOM 3348 N N . GLY A 1 424 ? -19.275 -8.853 20.161 1.00 48.44 424 GLY A N 1
ATOM 3349 C CA . GLY A 1 424 ? -20.261 -8.312 19.232 1.00 48.44 424 GLY A CA 1
ATOM 3350 C C . GLY A 1 424 ? -20.278 -8.841 17.828 1.00 48.44 424 GLY A C 1
ATOM 3351 O O . GLY A 1 424 ? -21.321 -8.841 17.178 1.00 48.44 424 GLY A O 1
ATOM 3352 N N . TRP A 1 425 ? -19.139 -9.305 17.358 1.00 44.84 425 TRP A N 1
ATOM 3353 C CA . TRP A 1 425 ? -19.047 -9.880 16.032 1.00 44.84 425 TRP A CA 1
ATOM 3354 C C . TRP A 1 425 ? -19.488 -11.349 16.060 1.00 44.84 425 TRP A C 1
ATOM 3356 O O . TRP A 1 425 ? -20.019 -11.858 15.074 1.00 44.84 425 TRP A O 1
ATOM 3366 N N . ASP A 1 426 ? -19.349 -12.004 17.213 1.00 45.00 426 ASP A N 1
ATOM 3367 C CA . ASP A 1 426 ? -19.720 -13.402 17.431 1.00 45.00 426 ASP A CA 1
ATOM 3368 C C . ASP A 1 426 ? -21.239 -13.615 17.332 1.00 45.00 426 ASP A C 1
ATOM 3370 O O . ASP A 1 426 ? -21.698 -14.528 16.652 1.00 45.00 426 ASP A O 1
ATOM 3374 N N . ALA A 1 427 ? -22.048 -12.744 17.944 1.00 47.03 427 ALA A N 1
ATOM 3375 C CA . ALA A 1 427 ? -23.507 -12.901 17.987 1.00 47.03 427 ALA A CA 1
ATOM 3376 C C . ALA A 1 427 ? -24.218 -12.681 16.631 1.00 47.03 427 ALA A C 1
ATOM 3378 O O . ALA A 1 427 ? -25.348 -13.150 16.429 1.00 47.03 427 ALA A O 1
ATOM 3379 N N . GLN A 1 428 ? -23.576 -11.951 15.713 1.00 40.38 428 GLN A N 1
ATOM 3380 C CA . GLN A 1 428 ? -24.137 -11.561 14.416 1.00 40.38 428 GLN A CA 1
ATOM 3381 C C . GLN A 1 428 ? -23.601 -12.404 13.245 1.00 40.38 428 GLN A C 1
ATOM 3383 O O . GLN A 1 428 ? -24.314 -12.552 12.257 1.00 40.38 428 GLN A O 1
ATOM 3388 N N . PHE A 1 429 ? -22.393 -12.977 13.360 1.00 45.84 429 PHE A N 1
ATOM 3389 C CA . PHE A 1 429 ? -21.740 -13.772 12.299 1.00 45.84 429 PHE A CA 1
ATOM 3390 C C . PHE A 1 429 ? -21.347 -15.194 12.728 1.00 45.84 429 PHE A C 1
ATOM 3392 O O . PHE A 1 429 ? -20.815 -15.945 11.918 1.00 45.84 429 PHE A O 1
ATOM 3399 N N . GLY A 1 430 ? -21.577 -15.570 13.990 1.00 41.59 430 GLY A N 1
ATOM 3400 C CA . GLY A 1 430 ? -21.363 -16.924 14.516 1.00 41.59 430 GLY A CA 1
ATOM 3401 C C . GLY A 1 430 ? -22.575 -17.849 14.383 1.00 41.59 430 GLY A C 1
ATOM 3402 O O . GLY A 1 430 ? -22.608 -18.893 15.023 1.00 41.59 430 GLY A O 1
ATOM 3403 N N . ARG A 1 431 ? -23.590 -17.468 13.598 1.00 30.75 431 ARG A N 1
ATOM 3404 C CA . ARG A 1 431 ? -24.710 -18.346 13.246 1.00 30.75 431 ARG A CA 1
ATOM 3405 C C . ARG A 1 431 ? -24.683 -18.625 11.751 1.00 30.75 431 ARG A C 1
ATOM 3407 O O . ARG A 1 431 ? -25.176 -17.799 10.990 1.00 30.75 431 ARG A O 1
ATOM 3414 N N . ASP A 1 432 ? -24.122 -19.776 11.401 1.00 31.81 432 ASP A N 1
ATOM 3415 C CA . ASP A 1 432 ? -24.741 -20.658 10.410 1.00 31.81 432 ASP A CA 1
ATOM 3416 C C . ASP A 1 432 ? -25.355 -21.838 11.170 1.00 31.81 432 ASP A C 1
ATOM 3418 O O . ASP A 1 432 ? -24.621 -22.439 11.993 1.00 31.81 432 ASP A O 1
#

InterPro domains:
  IPR046439 Zinc finger, RZ-type [PF20173] (386-420)
  IPR046439 Zinc finger, RZ-type [PS51981] (326-432)

Organism: NCBI:txid265104

Nearest PDB structures (foldseek):
  7jh5-assembly1_A  TM=4.074E-01  e=8.062E-01  synthetic construct
  7jh5-assembly2_B  TM=3.006E-01  e=7.714E-01  synthetic construct
  7a0g-assembly1_FFF  TM=1.420E-01  e=4.134E+00  Serratia marcescens

Radius of gyration: 27.21 Å; Cα contacts (8 Å, |Δi|>4): 488; chains: 1; bounding box: 76×69×86 Å

Secondary structure (DSSP, 8-state):
---HHHHTTHHHHEEE-TTT--EEEE-----S----S--B-TTT--B-TTSHHHHHHHHHHHHHHHHHHHHHHHHHHHHHHHHHHHHHHHHHHHHTHHHHH---SSHHHHHHHHHHHTHHHHHHHHHHHHHHHHTSTTTSHHHHHHHHHHHHHHH-TTS-TTS----GGGS-THHHHHHHHHHHHHHHHHHHHHHHHHT-TTS-HHHHHHHHHHHHHHHHHHHHHHHHHHHHHHHTT-HHHHHHHHHHHHHHHHHHHHHHHHHHTT-GGGHHHHHHHHHHHHHHHHHHHHHHHHHHHH-HHHHGGGHHHHHHHHHHHTT-S---PPPHHHHHHHHHHHHHHTSSSPPEEE-TTS-EEEPPS----S--TTS-SSS--S---------------S--SEEE-TTT--EEEEETTEEPTT-EE-HHHHHHHS--